Protein AF-A0A1I8ELA9-F1 (afdb_monomer)

pLDDT: mean 80.27, std 23.06, range [29.03, 98.62]

Solvent-accessible surface area (backbone atoms only — not comparable to full-atom values): 24243 Å² total; per-residue (Å²): 141,77,80,53,73,51,75,49,78,50,79,58,94,94,42,81,46,75,47,71,46,74,62,65,103,51,106,65,86,73,85,74,86,84,73,90,78,76,95,84,77,66,89,80,56,64,63,57,56,55,52,51,50,50,57,55,55,64,67,71,73,76,80,56,82,54,62,92,50,91,90,43,46,27,37,38,34,35,40,71,54,54,68,74,48,50,71,76,69,67,87,70,86,82,92,74,93,76,77,78,64,70,66,56,101,68,68,52,58,90,42,45,69,59,51,51,54,50,50,54,55,51,42,53,62,39,48,81,75,32,38,45,38,38,32,22,28,84,82,32,39,35,50,45,57,42,72,30,91,89,33,88,60,61,48,63,56,45,32,31,33,83,36,70,46,74,50,35,51,31,28,31,49,46,60,48,49,54,66,32,40,27,32,44,24,33,66,62,87,87,42,54,70,66,44,29,46,51,39,38,48,21,49,50,49,52,33,60,80,67,65,55,79,63,77,41,77,43,67,86,47,55,49,45,40,48,38,42,38,54,47,75,60,45,42,31,43,30,34,44,61,51,56,64,79,27,58,95,77,54,60,68,72,58,53,50,53,57,48,36,59,22,21,65,37,75,43,73,41,76,52,91,53,64,94,50,93,61,42,46,33,39,45,29,26,44,64,36,89,37,31,34,34,29,51,65,62,57,72,66,60,45,52,51,52,50,53,59,48,37,77,73,45,69,73,57,58,45,82,43,72,39,87,48,68,82,56,98,82,75,41,52,46,52,55,42,53,27,18,38,31,66,57,94,58,38,33,42,30,49,29,40,29,86,28,73,69,27,38,81,70,75,40,36,54,66,56,40,51,52,53,50,50,60,49,48,80,63,30,94,38,50,73,42,80,39,83,47,46,44,83,45,17,46,71,50,58,40,64,34,39,31,36,35,77,33,57,60,74,54,27,53,50,53,51,52,50,13,58,51,30,55,67,62,76,78,103

Mean predicted aligned error: 11.73 Å

Radius of gyration: 26.3 Å; Cα contacts (8 Å, |Δi|>4): 735; chains: 1; bounding box: 48×74×80 Å

Sequence (427 aa):
MGKGFITAQLGYKNVLITIQLLINDTASTTFLLSGNVLPNLSPTVVPLYGALLLLLSQRIQAEFFNVHKPDRTLIVLSAPSIWFVIMNLSSFYNYIELNIFLFRDDNYHDLFETIIAFQIEFAKTIHEHDNVVILADKHTLPYLDGRSPSVKSRLPLDALIQASVYDINIRDFAPFGVRQLVKFSYRPPNFATIAARQIDESIKRFIEDYKIRVDKKELELILSAQHVVDNGINRAIIDKRVLDENQGKIPEWAIMIKLFNAFRKVTIVDNPMNTTQLRLDDVMSFIDDQILVIPTLDKDMRAYLDAELFKKFHDEVMLIDLPAYLDKDRRGNCGMYTAILATDKFLYVPVFGNDPGNWKRGHSTMMDKIIIHMIEVNTRKTVVPVNVPRTICERGISLRSLAWTLRGNVADHVIQVARGTPAKMFA

Structure (mmCIF, N/CA/C/O backbone):
data_AF-A0A1I8ELA9-F1
#
_entry.id   AF-A0A1I8ELA9-F1
#
loop_
_atom_site.group_PDB
_atom_site.id
_atom_site.type_symbol
_atom_site.label_atom_id
_atom_site.label_alt_id
_atom_site.label_comp_id
_atom_site.label_asym_id
_atom_site.label_entity_id
_atom_site.label_seq_id
_atom_site.pdbx_PDB_ins_code
_atom_site.Cartn_x
_atom_site.Cartn_y
_atom_site.Cartn_z
_atom_site.occupancy
_atom_site.B_iso_or_equiv
_atom_site.auth_seq_id
_atom_site.auth_comp_id
_atom_site.auth_asym_id
_atom_site.auth_atom_id
_atom_site.pdbx_PDB_model_num
ATOM 1 N N . MET A 1 1 ? -5.233 -44.568 -16.264 1.00 36.25 1 MET A N 1
ATOM 2 C CA . MET A 1 1 ? -4.606 -45.344 -17.356 1.00 36.25 1 MET A CA 1
ATOM 3 C C . MET A 1 1 ? -5.299 -44.990 -18.659 1.00 36.25 1 MET A C 1
ATOM 5 O O . MET A 1 1 ? -6.425 -45.412 -18.869 1.00 36.25 1 MET A O 1
ATOM 9 N N . GLY A 1 2 ? -4.657 -44.190 -19.503 1.00 31.02 2 GLY A N 1
ATOM 10 C CA . GLY A 1 2 ? -5.143 -43.890 -20.846 1.00 31.02 2 GLY A CA 1
ATOM 11 C C . GLY A 1 2 ? -3.990 -43.335 -21.668 1.00 31.02 2 GLY A C 1
ATOM 12 O O . GLY A 1 2 ? -3.577 -42.207 -21.441 1.00 31.02 2 GLY A O 1
ATOM 13 N N . LYS A 1 3 ? -3.434 -44.145 -22.573 1.00 36.56 3 LYS A N 1
ATOM 14 C CA . LYS A 1 3 ? -2.469 -43.674 -23.574 1.00 36.56 3 LYS A CA 1
ATOM 15 C C . LYS A 1 3 ? -3.251 -42.855 -24.598 1.00 36.56 3 LYS A C 1
ATOM 17 O O . LYS A 1 3 ? -4.085 -43.410 -25.309 1.00 36.56 3 LYS A O 1
ATOM 22 N N . GLY A 1 4 ? -3.033 -41.545 -24.625 1.00 36.12 4 GLY A N 1
ATOM 23 C CA . GLY A 1 4 ? -3.626 -40.661 -25.625 1.00 36.12 4 GLY A CA 1
ATOM 24 C C . GLY A 1 4 ? -2.767 -40.634 -26.885 1.00 36.12 4 GLY A C 1
ATOM 25 O O . GLY A 1 4 ? -1.559 -40.419 -26.799 1.00 36.12 4 GLY A O 1
ATOM 26 N N . PHE A 1 5 ? -3.386 -40.835 -28.047 1.00 39.56 5 PHE A N 1
ATOM 27 C CA . PHE A 1 5 ? -2.760 -40.579 -29.341 1.00 39.56 5 PHE A CA 1
ATOM 28 C C . PHE A 1 5 ? -3.265 -39.242 -29.868 1.00 39.56 5 PHE A C 1
ATOM 30 O O . PHE A 1 5 ? -4.473 -39.058 -30.020 1.00 39.56 5 PHE A O 1
ATOM 37 N N . ILE A 1 6 ? -2.355 -38.323 -30.184 1.00 39.06 6 ILE A N 1
ATOM 38 C CA . ILE A 1 6 ? -2.699 -37.128 -30.959 1.00 39.06 6 ILE A CA 1
ATOM 39 C C . ILE A 1 6 ? -2.286 -37.403 -32.398 1.00 39.06 6 ILE A C 1
ATOM 41 O O . ILE A 1 6 ? -1.112 -37.651 -32.673 1.00 39.06 6 ILE A O 1
ATOM 45 N N . THR A 1 7 ? -3.264 -37.389 -33.304 1.00 35.06 7 THR A N 1
ATOM 46 C CA . THR A 1 7 ? -3.017 -37.533 -34.740 1.00 35.06 7 THR A CA 1
ATOM 47 C C . THR A 1 7 ? -3.212 -36.182 -35.409 1.00 35.06 7 THR A C 1
ATOM 49 O O . THR A 1 7 ? -4.282 -35.589 -35.290 1.00 35.06 7 THR A O 1
ATOM 52 N N . ALA A 1 8 ? -2.194 -35.704 -36.118 1.00 38.25 8 ALA A N 1
ATOM 53 C CA . ALA A 1 8 ? -2.289 -34.514 -36.954 1.00 38.25 8 ALA A CA 1
ATOM 54 C C . ALA A 1 8 ? -2.063 -34.899 -38.419 1.00 38.25 8 ALA A C 1
ATOM 56 O O . ALA A 1 8 ? -1.136 -35.651 -38.732 1.00 38.25 8 ALA A O 1
ATOM 57 N N . GLN A 1 9 ? -2.910 -34.379 -39.308 1.00 35.62 9 GLN A N 1
ATOM 58 C CA . GLN A 1 9 ? -2.733 -34.494 -40.752 1.00 35.62 9 GLN A CA 1
ATOM 59 C C . GLN A 1 9 ? -2.372 -33.133 -41.333 1.00 35.62 9 GLN A C 1
ATOM 61 O O . GLN A 1 9 ? -3.086 -32.153 -41.131 1.00 35.62 9 GLN A O 1
ATOM 66 N N . LEU A 1 10 ? -1.261 -33.085 -42.063 1.00 39.22 10 LEU A N 1
ATOM 67 C CA . LEU A 1 10 ? -0.849 -31.916 -42.831 1.00 39.22 10 LEU A CA 1
ATOM 68 C C . LEU A 1 10 ? -0.827 -32.280 -44.313 1.00 39.22 10 LEU A C 1
ATOM 70 O O . LEU A 1 10 ? -0.165 -33.236 -44.723 1.00 39.22 10 LEU A O 1
ATOM 74 N N . GLY A 1 11 ? -1.574 -31.510 -45.102 1.00 30.88 11 GLY A N 1
ATOM 75 C CA . GLY A 1 11 ? -1.577 -31.589 -46.556 1.00 30.88 11 GLY A CA 1
ATOM 76 C C . GLY A 1 11 ? -0.738 -30.464 -47.151 1.00 30.88 11 GLY A C 1
ATOM 77 O O . GLY A 1 11 ? -1.029 -29.291 -46.920 1.00 30.88 11 GLY A O 1
ATOM 78 N N . TYR A 1 12 ? 0.277 -30.803 -47.946 1.00 37.59 12 TYR A N 1
ATOM 79 C CA . TYR A 1 12 ? 0.990 -29.828 -48.774 1.00 37.59 12 TYR A CA 1
ATOM 80 C C . TYR A 1 12 ? 1.337 -30.443 -50.132 1.00 37.59 12 TYR A C 1
ATOM 82 O O . TYR A 1 12 ? 1.904 -31.531 -50.191 1.00 37.59 12 TYR A O 1
ATOM 90 N N . LYS A 1 13 ? 0.967 -29.753 -51.223 1.00 34.56 13 LYS A N 1
ATOM 91 C CA . LYS A 1 13 ? 1.220 -30.149 -52.626 1.00 34.56 13 LYS A CA 1
ATOM 92 C C . LYS A 1 13 ? 1.026 -31.656 -52.894 1.00 34.56 13 LYS A C 1
ATOM 94 O O . LYS A 1 13 ? 1.956 -32.343 -53.301 1.00 34.56 13 LYS A O 1
ATOM 99 N N . ASN A 1 14 ? -0.197 -32.148 -52.684 1.00 37.25 14 ASN A N 1
ATOM 100 C CA . ASN A 1 14 ? -0.625 -33.533 -52.947 1.00 37.25 14 ASN A CA 1
ATOM 101 C C . ASN A 1 14 ? 0.040 -34.631 -52.094 1.00 37.25 14 ASN A C 1
ATOM 103 O O . ASN A 1 14 ? -0.111 -35.810 -52.408 1.00 37.25 14 ASN A O 1
ATOM 107 N N . VAL A 1 15 ? 0.713 -34.281 -50.995 1.00 36.22 15 VAL A N 1
ATOM 108 C CA . VAL A 1 15 ? 1.211 -35.253 -50.012 1.00 36.22 15 VAL A CA 1
ATOM 109 C C . VAL A 1 15 ? 0.422 -35.104 -48.714 1.00 36.22 15 VAL A C 1
ATOM 111 O O . VAL A 1 15 ? 0.367 -34.015 -48.139 1.00 36.22 15 VAL A O 1
ATOM 114 N N . LEU A 1 16 ? -0.202 -36.199 -48.272 1.00 34.69 16 LEU A N 1
ATOM 115 C CA . LEU A 1 16 ? -0.896 -36.292 -46.989 1.00 34.69 16 LEU A CA 1
ATOM 116 C C . LEU A 1 16 ? 0.048 -36.949 -45.978 1.00 34.69 16 LEU A C 1
ATOM 118 O O . LEU A 1 16 ? 0.382 -38.125 -46.119 1.00 34.69 16 LEU A O 1
ATOM 122 N N . ILE A 1 17 ? 0.494 -36.201 -44.971 1.00 41.81 17 ILE A N 1
ATOM 123 C CA . ILE A 1 17 ? 1.377 -36.730 -43.926 1.00 41.81 17 ILE A CA 1
ATOM 124 C C . ILE A 1 17 ? 0.569 -36.866 -42.641 1.00 41.81 17 ILE A C 1
ATOM 126 O O . ILE A 1 17 ? 0.007 -35.886 -42.153 1.00 41.81 17 ILE A O 1
ATOM 130 N N . THR A 1 18 ? 0.513 -38.087 -42.105 1.00 37.47 18 THR A N 1
ATOM 131 C CA . THR A 1 18 ? -0.130 -38.389 -40.821 1.00 37.47 18 THR A CA 1
ATOM 132 C C . THR A 1 18 ? 0.950 -38.570 -39.761 1.00 37.47 18 THR A C 1
ATOM 134 O O . THR A 1 18 ? 1.792 -39.455 -39.890 1.00 37.47 18 THR A O 1
ATOM 137 N N . ILE A 1 19 ? 0.934 -37.735 -38.721 1.00 43.53 19 ILE A N 1
ATOM 138 C CA . ILE A 1 19 ? 1.861 -37.817 -37.586 1.00 43.53 19 ILE A CA 1
ATOM 139 C C . ILE A 1 19 ? 1.076 -38.303 -36.370 1.00 43.53 19 ILE A C 1
ATOM 141 O O . ILE A 1 19 ? 0.099 -37.661 -35.983 1.00 43.53 19 ILE A O 1
ATOM 145 N N . GLN A 1 20 ? 1.502 -39.418 -35.771 1.00 36.78 20 GLN A N 1
ATOM 146 C CA . GLN A 1 20 ? 0.974 -39.915 -34.500 1.00 36.78 20 GLN A CA 1
ATOM 147 C C . GLN A 1 20 ? 1.982 -39.666 -33.381 1.00 36.78 20 GLN A C 1
ATOM 149 O O . GLN A 1 20 ? 3.113 -40.142 -33.433 1.00 36.78 20 GLN A O 1
ATOM 154 N N . LEU A 1 21 ? 1.559 -38.922 -32.360 1.00 38.91 21 LEU A N 1
ATOM 155 C CA . LEU A 1 21 ? 2.334 -38.684 -31.144 1.00 38.91 21 LEU A CA 1
ATOM 156 C C . LEU A 1 21 ? 1.801 -39.569 -30.015 1.00 38.91 21 LEU A C 1
ATOM 158 O O . LEU A 1 21 ? 0.619 -39.494 -29.671 1.00 38.91 21 LEU A O 1
ATOM 162 N N . LEU A 1 22 ? 2.689 -40.391 -29.446 1.00 37.12 22 LEU A N 1
ATOM 163 C CA . LEU A 1 22 ? 2.434 -41.190 -28.248 1.00 37.12 22 LEU A CA 1
ATOM 164 C C . LEU A 1 22 ? 2.970 -40.435 -27.026 1.00 37.12 22 LEU A C 1
ATOM 166 O O . LEU A 1 22 ? 4.171 -40.191 -26.926 1.00 37.12 22 LEU A O 1
ATOM 170 N N . ILE A 1 23 ? 2.089 -40.085 -26.092 1.00 42.28 23 ILE A N 1
ATOM 171 C CA . ILE A 1 23 ? 2.466 -39.422 -24.839 1.00 42.28 23 ILE A CA 1
ATOM 172 C C . ILE A 1 23 ? 2.549 -40.487 -23.735 1.00 42.28 23 ILE A C 1
ATOM 174 O O . ILE A 1 23 ? 1.568 -41.186 -23.484 1.00 42.28 23 ILE A O 1
ATOM 178 N N . ASN A 1 24 ? 3.715 -40.619 -23.090 1.00 35.69 24 ASN A N 1
ATOM 179 C CA . ASN A 1 24 ? 3.921 -41.456 -21.901 1.00 35.69 24 ASN A CA 1
ATOM 180 C C . ASN A 1 24 ? 4.279 -40.570 -20.692 1.00 35.69 24 ASN A C 1
ATOM 182 O O . ASN A 1 24 ? 5.094 -39.662 -20.822 1.00 35.69 24 ASN A O 1
ATOM 186 N N . ASP A 1 25 ? 3.725 -40.888 -19.518 1.00 37.22 25 ASP A N 1
ATOM 187 C CA . ASP A 1 25 ? 3.826 -40.125 -18.252 1.00 37.22 25 ASP A CA 1
ATOM 188 C C . ASP A 1 25 ? 5.192 -40.199 -17.531 1.00 37.22 25 ASP A C 1
ATOM 190 O O . ASP A 1 25 ? 5.301 -39.957 -16.331 1.00 37.22 25 ASP A O 1
ATOM 194 N N . THR A 1 26 ? 6.273 -40.521 -18.233 1.00 33.97 26 THR A N 1
ATOM 195 C CA . THR A 1 26 ? 7.631 -40.502 -17.667 1.00 33.97 26 THR A CA 1
ATOM 196 C C . THR A 1 26 ? 8.470 -39.527 -18.467 1.00 33.97 26 THR A C 1
ATOM 198 O O . THR A 1 26 ? 8.343 -39.523 -19.687 1.00 33.97 26 THR A O 1
ATOM 201 N N . ALA A 1 27 ? 9.295 -38.721 -17.785 1.00 36.50 27 ALA A N 1
ATOM 202 C CA . ALA A 1 27 ? 10.068 -37.553 -18.247 1.00 36.50 27 ALA A CA 1
ATOM 203 C C . ALA A 1 27 ? 11.097 -37.809 -19.380 1.00 36.50 27 ALA A C 1
ATOM 205 O O . ALA A 1 27 ? 12.220 -37.312 -19.374 1.00 36.50 27 ALA A O 1
ATOM 206 N N . SER A 1 28 ? 10.739 -38.618 -20.365 1.00 33.88 28 SER A N 1
ATOM 207 C CA . SER A 1 28 ? 11.540 -39.042 -21.499 1.00 33.88 28 SER A CA 1
ATOM 208 C C . SER A 1 28 ? 10.580 -39.341 -22.652 1.00 33.88 28 SER A C 1
ATOM 210 O O . SER A 1 28 ? 10.154 -40.477 -22.860 1.00 33.88 28 SER A O 1
ATOM 212 N N . THR A 1 29 ? 10.192 -38.307 -23.396 1.00 35.06 29 THR A N 1
ATOM 213 C CA . THR A 1 29 ? 9.381 -38.463 -24.609 1.00 35.06 29 THR A CA 1
ATOM 214 C C . THR A 1 29 ? 10.231 -39.151 -25.677 1.00 35.06 29 THR A C 1
ATOM 216 O O . THR A 1 29 ? 11.139 -38.547 -26.245 1.00 35.06 29 THR A O 1
ATOM 219 N N . THR A 1 30 ? 9.985 -40.436 -25.935 1.00 32.44 30 THR A N 1
ATOM 220 C CA . THR A 1 30 ? 10.642 -41.167 -27.029 1.00 32.44 30 THR A CA 1
ATOM 221 C C . THR A 1 30 ? 9.852 -40.945 -28.319 1.00 32.44 30 THR A C 1
ATOM 223 O O . THR A 1 30 ? 8.682 -41.314 -28.399 1.00 32.44 30 THR A O 1
ATOM 226 N N . PHE A 1 31 ? 10.472 -40.341 -29.335 1.00 36.09 31 PHE A N 1
ATOM 227 C CA . PHE A 1 31 ? 9.842 -40.114 -30.638 1.00 36.09 31 PHE A CA 1
ATOM 228 C C . PHE A 1 31 ? 10.068 -41.326 -31.552 1.00 36.09 31 PHE A C 1
ATOM 230 O O . PHE A 1 31 ? 11.190 -41.577 -31.986 1.00 36.09 31 PHE A O 1
ATOM 237 N N . LEU A 1 32 ? 9.006 -42.072 -31.866 1.00 31.92 32 LEU A N 1
ATOM 238 C CA . LEU A 1 32 ? 9.019 -43.085 -32.926 1.00 31.92 32 LEU A CA 1
ATOM 239 C C . LEU A 1 32 ? 8.473 -42.463 -34.215 1.00 31.92 32 LEU A C 1
ATOM 241 O O . LEU A 1 32 ? 7.277 -42.215 -34.341 1.00 31.92 32 LEU A O 1
ATOM 245 N N . LEU A 1 33 ? 9.359 -42.208 -35.175 1.00 34.12 33 LEU A N 1
ATOM 246 C CA . LEU A 1 33 ? 8.992 -41.835 -36.540 1.00 34.12 33 LEU A CA 1
ATOM 247 C C . LEU A 1 33 ? 8.813 -43.112 -37.369 1.00 34.12 33 LEU A C 1
ATOM 249 O O . LEU A 1 33 ? 9.790 -43.686 -37.839 1.00 34.12 33 LEU A O 1
ATOM 253 N N . SER A 1 34 ? 7.572 -43.556 -37.571 1.00 33.12 34 SER A N 1
ATOM 254 C CA . SER A 1 34 ? 7.247 -44.523 -38.626 1.00 33.12 34 SER A CA 1
ATOM 255 C C . SER A 1 34 ? 6.578 -43.787 -39.785 1.00 33.12 34 SER A C 1
ATOM 257 O O . SER A 1 34 ? 5.409 -43.413 -39.695 1.00 33.12 34 SER A O 1
ATOM 259 N N . GLY A 1 35 ? 7.314 -43.562 -40.870 1.00 34.09 35 GLY A N 1
ATOM 260 C CA . GLY A 1 35 ? 6.770 -43.034 -42.117 1.00 34.09 35 GLY A CA 1
ATOM 261 C C . GLY A 1 35 ? 7.211 -43.905 -43.285 1.00 34.09 35 GLY A C 1
ATOM 262 O O . GLY A 1 35 ? 8.405 -44.128 -43.466 1.00 34.09 35 GLY A O 1
ATOM 263 N N . ASN A 1 36 ? 6.256 -44.380 -44.086 1.00 31.86 36 ASN A N 1
ATOM 264 C CA . ASN A 1 36 ? 6.560 -44.935 -45.402 1.00 31.86 36 ASN A CA 1
ATOM 265 C C . ASN A 1 36 ? 7.032 -43.784 -46.297 1.00 31.86 36 ASN A C 1
ATOM 267 O O . ASN A 1 36 ? 6.251 -42.908 -46.665 1.00 31.86 36 ASN A O 1
ATOM 271 N N . VAL A 1 37 ? 8.326 -43.766 -46.605 1.00 35.03 37 VAL A N 1
ATOM 272 C CA . VAL A 1 37 ? 8.938 -42.782 -47.500 1.00 35.03 37 VAL A CA 1
ATOM 273 C C . VAL A 1 37 ? 8.595 -43.164 -48.940 1.00 35.03 37 VAL A C 1
ATOM 275 O O . VAL A 1 37 ? 9.048 -44.195 -49.432 1.00 35.03 37 VAL A O 1
ATOM 278 N N . LEU A 1 38 ? 7.813 -42.333 -49.633 1.00 34.38 38 LEU A N 1
ATOM 279 C CA . LEU A 1 38 ? 7.790 -42.363 -51.096 1.00 34.38 38 LEU A CA 1
ATOM 280 C C . LEU A 1 38 ? 9.112 -41.762 -51.613 1.00 34.38 38 LEU A C 1
ATOM 282 O O . LEU A 1 38 ? 9.508 -40.686 -51.152 1.00 34.38 38 LEU A O 1
ATOM 286 N N . PRO A 1 39 ? 9.813 -42.425 -52.546 1.00 31.06 39 PRO A N 1
ATOM 287 C CA . PRO A 1 39 ? 11.121 -41.989 -53.003 1.00 31.06 39 PRO A CA 1
ATOM 288 C C . PRO A 1 39 ? 10.920 -40.854 -54.007 1.00 31.06 39 PRO A C 1
ATOM 290 O O . PRO A 1 39 ? 10.534 -41.135 -55.133 1.00 31.06 39 PRO A O 1
ATOM 293 N N . ASN A 1 40 ? 11.067 -39.591 -53.578 1.00 38.59 40 ASN A N 1
ATOM 294 C CA . ASN A 1 40 ? 11.454 -38.413 -54.389 1.00 38.59 40 ASN A CA 1
ATOM 295 C C . ASN A 1 40 ? 11.085 -37.091 -53.682 1.00 38.59 40 ASN A C 1
ATOM 297 O O . ASN A 1 40 ? 10.211 -36.352 -54.133 1.00 38.59 40 ASN A O 1
ATOM 301 N N . LEU A 1 41 ? 11.766 -36.753 -52.583 1.00 38.62 41 LEU A N 1
ATOM 302 C CA . LEU A 1 41 ? 11.718 -35.402 -52.006 1.00 38.62 41 LEU A CA 1
ATOM 303 C C . LEU A 1 41 ? 13.109 -34.760 -52.079 1.00 38.62 41 LEU A C 1
ATOM 305 O O . LEU A 1 41 ? 14.109 -35.379 -51.723 1.00 38.62 41 LEU A O 1
ATOM 309 N N . SER A 1 42 ? 13.163 -33.526 -52.589 1.00 38.12 42 SER A N 1
ATOM 310 C CA . SER A 1 42 ? 14.389 -32.755 -52.815 1.00 38.12 42 SER A CA 1
ATOM 311 C C . SER A 1 42 ? 15.095 -32.376 -51.500 1.00 38.12 42 SER A C 1
ATOM 313 O O . SER A 1 42 ? 14.431 -32.194 -50.474 1.00 38.12 42 SER A O 1
ATOM 315 N N . PRO A 1 43 ? 16.427 -32.156 -51.511 1.00 39.22 43 PRO A N 1
ATOM 316 C CA . PRO A 1 43 ? 17.230 -31.878 -50.309 1.00 39.22 43 PRO A CA 1
ATOM 317 C C . PRO A 1 43 ? 16.898 -30.555 -49.583 1.00 39.22 43 PRO A C 1
ATOM 319 O O . PRO A 1 43 ? 17.479 -30.247 -48.548 1.00 39.22 43 PRO A O 1
ATOM 322 N N . THR A 1 44 ? 15.934 -29.778 -50.077 1.00 42.84 44 THR A N 1
ATOM 323 C CA . THR A 1 44 ? 15.459 -28.511 -49.500 1.00 42.84 44 THR A CA 1
ATOM 324 C C . THR A 1 44 ? 14.367 -28.657 -48.434 1.00 42.84 44 THR A C 1
ATOM 326 O O . THR A 1 44 ? 14.045 -27.672 -47.776 1.00 42.84 44 THR A O 1
ATOM 329 N N . VAL A 1 45 ? 13.795 -29.850 -48.225 1.00 41.66 45 VAL A N 1
ATOM 330 C CA . VAL A 1 45 ? 12.671 -30.047 -47.280 1.00 41.66 45 VAL A CA 1
ATOM 331 C C . VAL A 1 45 ? 13.144 -30.461 -45.874 1.00 41.66 45 VAL A C 1
ATOM 333 O O . VAL A 1 45 ? 12.490 -30.161 -44.879 1.00 41.66 45 VAL A O 1
ATOM 336 N N . VAL A 1 46 ? 14.330 -31.065 -45.757 1.00 39.69 46 VAL A N 1
ATOM 337 C CA . VAL A 1 46 ? 14.929 -31.515 -44.482 1.00 39.69 46 VAL A CA 1
ATOM 338 C C . VAL A 1 46 ? 15.201 -30.376 -43.468 1.00 39.69 46 VAL A C 1
ATOM 340 O O . VAL A 1 46 ? 14.924 -30.579 -42.284 1.00 39.69 46 VAL A O 1
ATOM 343 N N . PRO A 1 47 ? 15.644 -29.160 -43.859 1.00 39.25 47 PRO A N 1
ATOM 344 C CA . PRO A 1 47 ? 15.893 -28.073 -42.903 1.00 39.25 47 PRO A CA 1
ATOM 345 C C . PRO A 1 47 ? 14.608 -27.486 -42.293 1.00 39.25 47 PRO A C 1
ATOM 347 O O . PRO A 1 47 ? 14.623 -27.000 -41.163 1.00 39.25 47 PRO A O 1
ATOM 350 N N . LEU A 1 48 ? 13.482 -27.556 -43.016 1.00 41.31 48 LEU A N 1
ATOM 351 C CA . LEU A 1 48 ? 12.182 -27.049 -42.558 1.00 41.31 48 LEU A CA 1
ATOM 352 C C . LEU A 1 48 ? 11.600 -27.893 -41.415 1.00 41.31 48 LEU A C 1
ATOM 354 O O . LEU A 1 48 ? 10.998 -27.341 -40.496 1.00 41.31 48 LEU A O 1
ATOM 358 N N . TYR A 1 49 ? 11.832 -29.209 -41.425 1.00 43.09 49 TYR A N 1
ATOM 359 C CA . TYR A 1 49 ? 11.407 -30.106 -40.345 1.00 43.09 49 TYR A CA 1
ATOM 360 C C . TYR A 1 49 ? 12.211 -29.896 -39.058 1.00 43.09 49 TYR A C 1
ATOM 362 O O . TYR A 1 49 ? 11.630 -29.902 -37.975 1.00 43.09 49 TYR A O 1
ATOM 370 N N . GLY A 1 50 ? 13.521 -29.644 -39.173 1.00 40.25 50 GLY A N 1
ATOM 371 C CA . GLY A 1 50 ? 14.374 -29.312 -38.028 1.00 40.25 50 GLY A CA 1
ATOM 372 C C . GLY A 1 50 ? 13.982 -27.985 -37.375 1.00 40.25 50 GLY A C 1
ATOM 373 O O . GLY A 1 50 ? 13.863 -27.918 -36.155 1.00 40.25 50 GLY A O 1
ATOM 374 N N . ALA A 1 51 ? 13.692 -26.957 -38.180 1.00 43.62 51 ALA A N 1
ATOM 375 C CA . ALA A 1 51 ? 13.245 -25.654 -37.689 1.00 43.62 51 ALA A CA 1
ATOM 376 C C . ALA A 1 51 ? 11.858 -25.711 -37.023 1.00 43.62 51 ALA A C 1
ATOM 378 O O . ALA A 1 51 ? 11.647 -25.074 -35.994 1.00 43.62 51 ALA A O 1
ATOM 379 N N . LEU A 1 52 ? 10.924 -26.505 -37.563 1.00 42.66 52 LEU A N 1
ATOM 380 C CA . LEU A 1 52 ? 9.589 -26.668 -36.984 1.00 42.66 52 LEU A CA 1
ATOM 381 C C . LEU A 1 52 ? 9.622 -27.469 -35.671 1.00 42.66 52 LEU A C 1
ATOM 383 O O . LEU A 1 52 ? 8.910 -27.113 -34.735 1.00 42.66 52 LEU A O 1
ATOM 387 N N . LEU A 1 53 ? 10.475 -28.498 -35.564 1.00 41.91 53 LEU A N 1
ATOM 388 C CA . LEU A 1 53 ? 10.688 -29.218 -34.303 1.00 41.91 53 LEU A CA 1
ATOM 389 C C . LEU A 1 53 ? 11.367 -28.337 -33.247 1.00 41.91 53 LEU A C 1
ATOM 391 O O . LEU A 1 53 ? 10.984 -28.421 -32.088 1.00 41.91 53 LEU A O 1
ATOM 395 N N . LEU A 1 54 ? 12.306 -27.466 -33.639 1.00 38.75 54 LEU A N 1
ATOM 396 C CA . LEU A 1 54 ? 12.925 -26.479 -32.743 1.00 38.75 54 LEU A CA 1
ATOM 397 C C . LEU A 1 54 ? 11.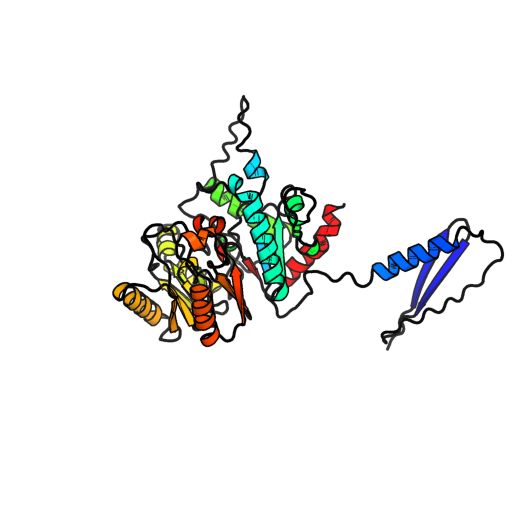918 -25.423 -32.267 1.00 38.75 54 LEU A C 1
ATOM 399 O O . LEU A 1 54 ? 11.911 -25.066 -31.093 1.00 38.75 54 LEU A O 1
ATOM 403 N N . LEU A 1 55 ? 11.025 -24.966 -33.149 1.00 41.28 55 LEU A N 1
ATOM 404 C CA . LEU A 1 55 ? 9.934 -24.047 -32.803 1.00 41.28 55 LEU A CA 1
ATOM 405 C C . LEU A 1 55 ? 8.880 -24.704 -31.897 1.00 41.28 55 LEU A C 1
ATOM 407 O O . LEU A 1 55 ? 8.295 -24.035 -31.045 1.00 41.28 55 LEU A O 1
ATOM 411 N N . LEU A 1 56 ? 8.642 -26.010 -32.055 1.00 39.19 56 LEU A N 1
ATOM 412 C CA . LEU A 1 56 ? 7.735 -26.782 -31.202 1.00 39.19 56 LEU A CA 1
ATOM 413 C C . LEU A 1 56 ? 8.382 -27.163 -29.861 1.00 39.19 56 LEU A C 1
ATOM 415 O O . LEU A 1 56 ? 7.693 -27.128 -28.845 1.00 39.19 56 LEU A O 1
ATOM 419 N N . SER A 1 57 ? 9.689 -27.447 -29.819 1.00 36.78 57 SER A N 1
ATOM 420 C CA . SER A 1 57 ? 10.415 -27.728 -28.574 1.00 36.78 57 SER A CA 1
ATOM 421 C C . SER A 1 57 ? 10.683 -26.461 -27.758 1.00 36.78 57 SER A C 1
ATOM 423 O O . SER A 1 57 ? 10.601 -26.505 -26.537 1.00 36.78 57 SER A O 1
ATOM 425 N N . GLN A 1 58 ? 10.916 -25.308 -28.399 1.00 35.84 58 GLN A N 1
ATOM 426 C CA . GLN A 1 58 ? 11.014 -24.012 -27.708 1.00 35.84 58 GLN A CA 1
ATOM 427 C C . GLN A 1 58 ? 9.667 -23.515 -27.159 1.00 35.84 58 GLN A C 1
ATOM 429 O O . GLN A 1 58 ? 9.640 -22.649 -26.288 1.00 35.84 58 GLN A O 1
ATOM 434 N N . ARG A 1 59 ? 8.538 -24.072 -27.617 1.00 35.91 59 ARG A N 1
ATOM 435 C CA . ARG A 1 59 ? 7.201 -23.748 -27.093 1.00 35.91 59 ARG A CA 1
ATOM 436 C C . ARG A 1 59 ? 6.829 -24.481 -25.801 1.00 35.91 59 ARG A C 1
ATOM 438 O O . ARG A 1 59 ? 5.761 -24.209 -25.261 1.00 35.91 59 ARG A O 1
ATOM 445 N N . ILE A 1 60 ? 7.677 -25.369 -25.282 1.00 42.81 60 ILE A N 1
ATOM 446 C CA . ILE A 1 60 ? 7.387 -26.157 -24.074 1.00 42.81 60 ILE A CA 1
ATOM 447 C C . ILE A 1 60 ? 8.511 -25.955 -23.050 1.00 42.81 60 ILE A C 1
ATOM 449 O O . ILE A 1 60 ? 9.271 -26.869 -22.770 1.00 42.81 60 ILE A O 1
ATOM 453 N N . GLN A 1 61 ? 8.631 -24.717 -22.561 1.00 36.94 61 GLN A N 1
ATOM 454 C CA . GLN A 1 61 ? 9.114 -24.292 -21.229 1.00 36.94 61 GLN A CA 1
ATOM 455 C C . GLN A 1 61 ? 9.336 -22.767 -21.255 1.00 36.94 61 GLN A C 1
ATOM 457 O O . GLN A 1 61 ? 10.424 -22.262 -20.999 1.00 36.94 61 GLN A O 1
ATOM 462 N N . ALA A 1 62 ? 8.303 -21.997 -21.612 1.00 46.88 62 ALA A N 1
ATOM 463 C CA . ALA A 1 62 ? 8.318 -20.580 -21.269 1.00 46.88 62 ALA A CA 1
ATOM 464 C C . ALA A 1 62 ? 8.090 -20.493 -19.753 1.00 46.88 62 ALA A C 1
ATOM 466 O O . ALA A 1 62 ? 6.964 -20.671 -19.285 1.00 46.88 62 ALA A O 1
ATOM 467 N N . GLU A 1 63 ? 9.162 -20.316 -18.979 1.00 58.00 63 GLU A N 1
ATOM 468 C CA . GLU A 1 63 ? 9.040 -19.979 -17.563 1.00 58.00 63 GLU A CA 1
ATOM 469 C C . GLU A 1 63 ? 8.391 -18.595 -17.468 1.00 58.00 63 GLU A C 1
ATOM 471 O O . GLU A 1 63 ? 8.983 -17.582 -17.836 1.00 58.00 63 GLU A O 1
ATOM 476 N N . PHE A 1 64 ? 7.126 -18.570 -17.046 1.00 71.38 64 PHE A N 1
ATOM 477 C CA . PHE A 1 64 ? 6.432 -17.328 -16.733 1.00 71.38 64 PHE A CA 1
ATOM 478 C C . PHE A 1 64 ? 7.120 -16.657 -15.547 1.00 71.38 64 PHE A C 1
ATOM 480 O O . PHE A 1 64 ? 7.430 -17.322 -14.557 1.00 71.38 64 PHE A O 1
ATOM 487 N N . PHE A 1 65 ? 7.281 -15.340 -15.626 1.00 77.62 65 PHE A N 1
ATOM 488 C CA . PHE A 1 65 ? 7.724 -14.499 -14.525 1.00 77.62 65 PHE A CA 1
ATOM 489 C C . PHE A 1 65 ? 6.833 -14.736 -13.318 1.00 77.62 65 PHE A C 1
ATOM 491 O O . PHE A 1 65 ? 7.270 -15.235 -12.294 1.00 77.62 65 PHE A O 1
ATOM 498 N N . ASN A 1 66 ? 5.524 -14.556 -13.459 1.00 75.75 66 ASN A N 1
ATOM 499 C CA . ASN A 1 66 ? 4.618 -15.006 -12.415 1.00 75.75 66 ASN A CA 1
ATOM 500 C C . ASN A 1 66 ? 4.412 -16.516 -12.545 1.00 75.75 66 ASN A C 1
ATOM 502 O O . ASN A 1 66 ? 3.525 -16.959 -13.274 1.00 75.75 66 ASN A O 1
ATOM 506 N N . VAL A 1 67 ? 5.197 -17.328 -11.834 1.00 66.19 67 VAL A N 1
ATOM 507 C CA . VAL A 1 67 ? 4.850 -18.735 -11.583 1.00 66.19 67 VAL A CA 1
ATOM 508 C C . VAL A 1 67 ? 3.660 -18.733 -10.633 1.00 66.19 67 VAL A C 1
ATOM 510 O O . VAL A 1 67 ? 3.714 -18.098 -9.585 1.00 66.19 67 VAL A O 1
ATOM 513 N N . HIS A 1 68 ? 2.570 -19.419 -10.987 1.00 62.97 68 HIS A N 1
ATOM 514 C CA . HIS A 1 68 ? 1.400 -19.458 -10.109 1.00 62.97 68 HIS A CA 1
ATOM 515 C C . HIS A 1 68 ? 1.792 -20.201 -8.832 1.00 62.97 68 HIS A C 1
ATOM 517 O O . HIS A 1 68 ? 2.018 -21.410 -8.842 1.00 62.97 68 HIS A O 1
ATOM 523 N N . LYS A 1 69 ? 1.931 -19.431 -7.758 1.00 68.06 69 LYS A N 1
ATOM 524 C CA . LYS A 1 69 ? 2.252 -19.896 -6.417 1.00 68.06 69 LYS A CA 1
ATOM 525 C C . LYS A 1 69 ? 0.993 -19.641 -5.584 1.00 68.06 69 LYS A C 1
ATOM 527 O O . LYS A 1 69 ? 0.805 -18.507 -5.143 1.00 68.06 69 LYS A O 1
ATOM 532 N N . PRO A 1 70 ? 0.083 -20.629 -5.474 1.00 60.59 70 PRO A N 1
ATOM 533 C CA . PRO A 1 70 ? -1.270 -20.440 -4.931 1.00 60.59 70 PRO A CA 1
ATOM 534 C C . PRO A 1 70 ? -1.290 -19.975 -3.467 1.00 60.59 70 PRO A C 1
ATOM 536 O O . PRO A 1 70 ? -2.315 -19.532 -2.962 1.00 60.59 70 PRO A O 1
ATOM 539 N N . ASP A 1 71 ? -0.154 -20.068 -2.782 1.00 70.94 71 ASP A N 1
ATOM 540 C CA . ASP A 1 71 ? 0.072 -19.661 -1.401 1.00 70.94 71 ASP A CA 1
ATOM 541 C C . ASP A 1 71 ? 0.761 -18.289 -1.259 1.00 70.94 71 ASP A C 1
ATOM 543 O O . ASP A 1 71 ? 1.149 -17.919 -0.147 1.00 70.94 71 ASP A O 1
ATOM 547 N N . ARG A 1 72 ? 0.960 -17.554 -2.361 1.00 81.38 72 ARG A N 1
ATOM 548 C CA . ARG A 1 72 ? 1.625 -16.243 -2.373 1.00 81.38 72 ARG A CA 1
ATOM 549 C C . ARG A 1 72 ? 0.665 -15.112 -2.702 1.00 81.38 72 ARG A C 1
ATOM 551 O O . ARG A 1 72 ? -0.266 -15.264 -3.491 1.00 81.38 72 ARG A O 1
ATOM 558 N N . THR A 1 73 ? 0.925 -13.954 -2.102 1.00 92.81 73 THR A N 1
ATOM 559 C CA . THR A 1 73 ? 0.144 -12.742 -2.356 1.00 92.81 73 THR A CA 1
ATOM 560 C C . THR A 1 73 ? 0.467 -12.222 -3.759 1.00 92.81 73 THR A C 1
ATOM 562 O O . THR A 1 73 ? 1.596 -12.353 -4.235 1.00 92.81 73 THR A O 1
ATOM 565 N N . LEU A 1 74 ? -0.520 -11.647 -4.446 1.00 95.88 74 LEU A N 1
ATOM 566 C CA . LEU A 1 74 ? -0.277 -10.838 -5.636 1.00 95.88 74 LEU A CA 1
ATOM 567 C C . LEU A 1 74 ? -0.217 -9.369 -5.235 1.00 95.88 74 LEU A C 1
ATOM 569 O O . LEU A 1 74 ? -1.153 -8.859 -4.621 1.00 95.88 74 LEU A O 1
ATOM 573 N N . ILE A 1 75 ? 0.850 -8.688 -5.631 1.00 97.69 75 ILE A N 1
ATOM 574 C CA . ILE A 1 75 ? 0.978 -7.239 -5.516 1.00 97.69 75 ILE A CA 1
ATOM 575 C C . ILE A 1 75 ? 0.754 -6.616 -6.895 1.00 97.69 75 ILE A C 1
ATOM 577 O O . ILE A 1 75 ? 1.439 -6.934 -7.864 1.00 97.69 75 ILE A O 1
ATOM 581 N N . VAL A 1 76 ? -0.228 -5.728 -6.990 1.00 98.31 76 VAL A N 1
ATOM 582 C CA . VAL A 1 76 ? -0.521 -4.950 -8.194 1.00 98.31 76 VAL A CA 1
ATOM 583 C C . VAL A 1 76 ? 0.027 -3.541 -8.000 1.00 98.31 76 VAL A C 1
ATOM 585 O O . VAL A 1 76 ? -0.336 -2.868 -7.037 1.00 98.31 76 VAL A O 1
ATOM 588 N N . LEU A 1 77 ? 0.876 -3.097 -8.924 1.00 98.31 77 LEU A N 1
ATOM 589 C CA . LEU A 1 77 ? 1.367 -1.720 -9.011 1.00 98.31 77 LEU A CA 1
ATOM 590 C C . LEU A 1 77 ? 0.664 -0.997 -10.171 1.00 98.31 77 LEU A C 1
ATOM 592 O O . LEU A 1 77 ? 0.280 -1.640 -11.148 1.00 98.31 77 LEU A O 1
ATOM 596 N N . SER A 1 78 ? 0.537 0.331 -10.119 1.00 96.56 78 SER A N 1
ATOM 597 C CA . SER A 1 78 ? 0.185 1.151 -11.290 1.00 96.56 78 SER A CA 1
ATOM 598 C C . SER A 1 78 ? 1.325 2.088 -11.664 1.00 96.56 78 SER A C 1
ATOM 600 O O . SER A 1 78 ? 1.873 2.801 -10.826 1.00 96.56 78 SER A O 1
ATOM 602 N N . ALA A 1 79 ? 1.684 2.090 -12.942 1.00 93.12 79 ALA A N 1
ATOM 603 C CA . ALA A 1 79 ? 2.703 2.972 -13.480 1.00 93.12 79 ALA A CA 1
ATOM 604 C C . ALA A 1 79 ? 2.151 4.381 -13.737 1.00 93.12 79 ALA A C 1
ATOM 606 O O . ALA A 1 79 ? 0.972 4.523 -14.083 1.00 93.12 79 ALA A O 1
ATOM 607 N N . PRO A 1 80 ? 2.982 5.432 -13.594 1.00 90.12 80 PRO A N 1
ATOM 608 C CA . PRO A 1 80 ? 2.579 6.782 -13.966 1.00 90.12 80 PRO A CA 1
ATOM 609 C C . PRO A 1 80 ? 2.273 6.826 -15.462 1.00 90.12 80 PRO A C 1
ATOM 611 O O . PRO A 1 80 ? 2.924 6.145 -16.248 1.00 90.12 80 PRO A O 1
ATOM 614 N N . SER A 1 81 ? 1.301 7.639 -15.869 1.00 81.31 81 SER A N 1
ATOM 615 C CA . SER A 1 81 ? 0.904 7.710 -17.275 1.00 81.31 81 SER A CA 1
ATOM 616 C C . SER A 1 81 ? 1.542 8.890 -18.010 1.00 81.31 81 SER A C 1
ATOM 618 O O . SER A 1 81 ? 1.386 10.048 -17.619 1.00 81.31 81 SER A O 1
ATOM 620 N N . ILE A 1 82 ? 2.220 8.604 -19.128 1.00 69.50 82 ILE A N 1
ATOM 621 C CA . ILE A 1 82 ? 2.910 9.621 -19.941 1.00 69.50 82 ILE A CA 1
ATOM 622 C C . ILE A 1 82 ? 1.949 10.573 -20.684 1.00 69.50 82 ILE A C 1
ATOM 624 O O . ILE A 1 82 ? 2.335 11.658 -21.110 1.00 69.50 82 ILE A O 1
ATOM 628 N N . TRP A 1 83 ? 0.669 10.221 -20.834 1.00 57.94 83 TRP A N 1
ATOM 629 C CA . TRP A 1 83 ? -0.303 11.111 -21.485 1.00 57.94 83 TRP A CA 1
ATOM 630 C C . TRP A 1 83 ? -0.618 12.344 -20.627 1.00 57.94 83 TRP A C 1
ATOM 632 O O . TRP A 1 83 ? -0.732 13.453 -21.147 1.00 57.94 83 TRP A O 1
ATOM 642 N N . PHE A 1 84 ? -0.650 12.179 -19.302 1.00 52.03 84 PHE A N 1
ATOM 643 C CA . PHE A 1 84 ? -0.775 13.300 -18.362 1.00 52.03 84 PHE A CA 1
ATOM 644 C C . PHE A 1 84 ? 0.490 14.168 -18.321 1.00 52.03 84 PHE A C 1
ATOM 646 O O . PHE A 1 84 ? 0.416 15.362 -18.044 1.00 52.03 84 PHE A O 1
ATOM 653 N N . VAL A 1 85 ? 1.638 13.583 -18.670 1.00 44.94 85 VAL A N 1
ATOM 654 C CA . VAL A 1 85 ? 2.942 14.251 -18.772 1.00 44.94 85 VAL A CA 1
ATOM 655 C C . VAL A 1 85 ? 3.003 15.158 -20.014 1.00 44.94 85 VAL A C 1
ATOM 657 O O . VAL A 1 85 ? 3.541 16.258 -19.917 1.00 44.94 85 VAL A O 1
ATOM 660 N N . ILE A 1 86 ? 2.425 14.755 -21.156 1.00 36.34 86 ILE A N 1
ATOM 661 C CA . ILE A 1 86 ? 2.502 15.504 -22.430 1.00 36.34 86 ILE A CA 1
ATOM 662 C C . ILE A 1 86 ? 1.436 16.606 -22.552 1.00 36.34 86 ILE A C 1
ATOM 664 O O . ILE A 1 86 ? 1.735 17.669 -23.095 1.00 36.34 86 ILE A O 1
ATOM 668 N N . MET A 1 87 ? 0.220 16.419 -22.022 1.00 36.66 87 MET A N 1
ATOM 669 C CA . MET A 1 87 ? -0.847 17.436 -22.127 1.00 36.66 87 MET A CA 1
ATOM 670 C C . MET A 1 87 ? -0.507 18.777 -21.454 1.00 36.66 87 MET A C 1
ATOM 672 O O . MET A 1 87 ? -1.127 19.788 -21.771 1.00 36.66 87 MET A O 1
ATOM 676 N N . ASN A 1 88 ? 0.489 18.810 -20.565 1.00 39.66 88 ASN A N 1
ATOM 677 C CA . ASN A 1 88 ? 0.943 20.034 -19.902 1.00 39.66 88 ASN A CA 1
ATOM 678 C C . ASN A 1 88 ? 2.003 20.816 -20.715 1.00 39.66 88 ASN A C 1
ATOM 680 O O . ASN A 1 88 ? 2.280 21.973 -20.415 1.00 39.66 88 ASN A O 1
ATOM 684 N N . LEU A 1 89 ? 2.598 20.207 -21.752 1.00 34.62 89 LEU A N 1
ATOM 685 C CA . LEU A 1 89 ? 3.654 20.818 -22.578 1.00 34.62 89 LEU A CA 1
ATOM 686 C C . LEU A 1 89 ? 3.127 21.537 -23.831 1.00 34.62 89 LEU A C 1
ATOM 688 O O . LEU A 1 89 ? 3.851 22.330 -24.433 1.00 34.62 89 LEU A O 1
ATOM 692 N N . SER A 1 90 ? 1.874 21.313 -24.235 1.00 34.12 90 SER A N 1
ATOM 693 C CA . SER A 1 90 ? 1.280 21.979 -25.400 1.00 34.12 90 SER A CA 1
ATOM 694 C C . SER A 1 90 ? 0.647 23.324 -25.032 1.00 34.12 90 SER A C 1
ATOM 696 O O . SER A 1 90 ? -0.571 23.483 -25.030 1.00 34.12 90 SER A O 1
ATOM 698 N N . SER A 1 91 ? 1.494 24.323 -24.782 1.00 37.34 91 SER A N 1
ATOM 699 C CA . SER A 1 91 ? 1.144 25.729 -25.005 1.00 37.34 91 SER A CA 1
ATOM 700 C C . SER A 1 91 ? 1.119 25.989 -26.515 1.00 37.34 91 SER A C 1
ATOM 702 O O . SER A 1 91 ? 2.111 26.425 -27.087 1.00 37.34 91 SER A O 1
ATOM 704 N N . PHE A 1 92 ? 0.010 25.668 -27.188 1.00 35.50 92 PHE A N 1
ATOM 705 C CA . PHE A 1 92 ? -0.254 26.141 -28.550 1.00 35.50 92 PHE A CA 1
ATOM 706 C C . PHE A 1 92 ? -1.755 26.389 -28.763 1.00 35.50 92 PHE A C 1
ATOM 708 O O . PHE A 1 92 ? -2.539 25.469 -28.951 1.00 35.50 92 PHE A O 1
ATOM 715 N N . TYR A 1 93 ? -2.101 27.677 -28.697 1.00 34.34 93 TYR A N 1
ATOM 716 C CA . TYR A 1 93 ? -3.109 28.411 -29.471 1.00 34.34 93 TYR A CA 1
ATOM 717 C C . TYR A 1 93 ? -4.429 27.715 -29.877 1.00 34.34 93 TYR A C 1
ATOM 719 O O . TYR A 1 93 ? -4.477 26.898 -30.789 1.00 34.34 93 TYR A O 1
ATOM 727 N N . ASN A 1 94 ? -5.511 28.291 -29.335 1.00 31.34 94 ASN A N 1
ATOM 728 C CA . ASN A 1 94 ? -6.903 28.320 -29.810 1.00 31.34 94 ASN A CA 1
ATOM 729 C C . ASN A 1 94 ? -7.848 27.157 -29.446 1.00 31.34 94 ASN A C 1
ATOM 731 O O . ASN A 1 94 ? -7.815 26.078 -30.021 1.00 31.34 94 ASN A O 1
ATOM 735 N N . TYR A 1 95 ? -8.800 27.510 -28.567 1.00 33.50 95 TYR A N 1
ATOM 736 C CA . TYR A 1 95 ? -10.187 27.030 -28.490 1.00 33.50 95 TYR A CA 1
ATOM 737 C C . TYR A 1 95 ? -10.404 25.508 -28.453 1.00 33.50 95 TYR A C 1
ATOM 739 O O . TYR A 1 95 ? -10.787 24.898 -29.442 1.00 33.50 95 TYR A O 1
ATOM 747 N N . ILE A 1 96 ? -10.256 24.939 -27.255 1.00 30.53 96 ILE A N 1
ATOM 748 C CA . ILE A 1 96 ? -11.245 24.110 -26.539 1.00 30.53 96 ILE A CA 1
ATOM 749 C C . ILE A 1 96 ? -10.739 24.076 -25.089 1.00 30.53 96 ILE A C 1
ATOM 751 O O . ILE A 1 96 ? -9.654 23.564 -24.823 1.00 30.53 96 ILE A O 1
ATOM 755 N N . GLU A 1 97 ? -11.486 24.654 -24.145 1.00 29.03 97 GLU A N 1
ATOM 756 C CA . GLU A 1 97 ? -11.225 24.482 -22.710 1.00 29.03 97 GLU A CA 1
ATOM 757 C C . GLU A 1 97 ? -11.485 23.018 -22.320 1.00 29.03 97 GLU A C 1
ATOM 759 O O . GLU A 1 97 ? -12.542 22.662 -21.802 1.00 29.03 97 GLU A O 1
ATOM 764 N N . LEU A 1 98 ? -10.509 22.141 -22.558 1.00 34.34 98 LEU A N 1
ATOM 765 C CA . LEU A 1 98 ? -10.386 20.892 -21.818 1.00 34.34 98 LEU A CA 1
ATOM 766 C C . LEU A 1 98 ? -9.475 21.170 -20.621 1.00 34.34 98 LEU A C 1
ATOM 768 O O . LEU A 1 98 ? -8.303 20.806 -20.592 1.00 34.34 98 LEU A O 1
ATOM 772 N N . ASN A 1 99 ? -10.027 21.870 -19.633 1.00 29.75 99 ASN A N 1
ATOM 773 C CA . ASN A 1 99 ? -9.401 22.051 -18.332 1.00 29.75 99 ASN A CA 1
ATOM 774 C C . ASN A 1 99 ? -9.320 20.688 -17.613 1.00 29.75 99 ASN A C 1
ATOM 776 O O . ASN A 1 99 ? -10.165 20.348 -16.782 1.00 29.75 99 ASN A O 1
ATOM 780 N N . ILE A 1 100 ? -8.304 19.882 -17.934 1.00 39.09 100 ILE A N 1
ATOM 781 C CA . ILE A 1 100 ? -7.839 18.800 -17.061 1.00 39.09 100 ILE A CA 1
ATOM 782 C C . ILE A 1 100 ? -7.097 19.495 -15.919 1.00 39.09 100 ILE A C 1
ATOM 784 O O . ILE A 1 100 ? -5.888 19.701 -15.962 1.00 39.09 100 ILE A O 1
ATOM 788 N N . PHE A 1 101 ? -7.872 19.958 -14.935 1.00 35.75 101 PHE A N 1
ATOM 789 C CA . PHE A 1 101 ? -7.358 20.578 -13.721 1.00 35.75 101 PHE A CA 1
ATOM 790 C C . PHE A 1 101 ? -6.489 19.569 -12.973 1.00 35.75 101 PHE A C 1
ATOM 792 O O . PHE A 1 101 ? -6.985 18.605 -12.390 1.00 35.75 101 PHE A O 1
ATOM 799 N N . LEU A 1 102 ? -5.190 19.835 -13.078 1.00 37.12 102 LEU A N 1
ATOM 800 C CA . LEU A 1 102 ? -4.060 19.400 -12.272 1.00 37.12 102 LEU A CA 1
ATOM 801 C C . LEU A 1 102 ? -4.464 18.570 -11.043 1.00 37.12 102 LEU A C 1
ATOM 803 O O . LEU A 1 102 ? -4.965 19.073 -10.034 1.00 37.12 102 LEU A O 1
ATOM 807 N N . PHE A 1 103 ? -4.179 17.271 -11.160 1.00 40.72 103 PHE A N 1
ATOM 808 C CA . PHE A 1 103 ? -3.805 16.398 -10.051 1.00 40.72 103 PHE A CA 1
ATOM 809 C C . PHE A 1 103 ? -2.803 17.146 -9.159 1.00 40.72 103 PHE A C 1
ATOM 811 O O . PHE A 1 103 ? -2.112 18.022 -9.670 1.00 40.72 103 PHE A O 1
ATOM 818 N N . ARG A 1 104 ? -2.787 16.857 -7.850 1.00 39.28 104 ARG A N 1
ATOM 819 C CA . ARG A 1 104 ? -1.852 17.362 -6.819 1.00 39.28 104 ARG A CA 1
ATOM 820 C C . ARG A 1 104 ? -0.556 17.958 -7.402 1.00 39.28 104 ARG A C 1
ATOM 822 O O . ARG A 1 104 ? -0.020 17.379 -8.335 1.00 39.28 104 ARG A O 1
ATOM 829 N N . ASP A 1 105 ? -0.004 19.008 -6.785 1.00 38.50 105 ASP A N 1
ATOM 830 C CA . ASP A 1 105 ? 1.295 19.691 -7.066 1.00 38.50 105 ASP A CA 1
ATOM 831 C C . ASP A 1 105 ? 2.534 18.762 -7.327 1.00 38.50 105 ASP A C 1
ATOM 833 O O . ASP A 1 105 ? 3.660 19.196 -7.553 1.00 38.50 105 ASP A O 1
ATOM 837 N N . ASP A 1 106 ? 2.327 17.448 -7.310 1.00 51.31 106 ASP A N 1
ATOM 838 C CA . ASP A 1 106 ? 3.162 16.336 -7.736 1.00 51.31 106 ASP A CA 1
ATOM 839 C C . ASP A 1 106 ? 2.892 15.929 -9.196 1.00 51.31 106 ASP A C 1
ATOM 841 O O . ASP A 1 106 ? 2.501 14.795 -9.486 1.00 51.31 106 ASP A O 1
ATOM 845 N N . ASN A 1 107 ? 3.136 16.825 -10.153 1.00 57.84 107 ASN A N 1
ATOM 846 C CA . ASN A 1 107 ? 3.237 16.382 -11.539 1.00 57.84 107 ASN A CA 1
ATOM 847 C C . ASN A 1 107 ? 4.427 15.402 -11.624 1.00 57.84 107 ASN A C 1
ATOM 849 O O . ASN A 1 107 ? 5.584 15.816 -11.559 1.00 57.84 107 ASN A O 1
ATOM 853 N N . TYR A 1 108 ? 4.158 14.093 -11.738 1.00 68.38 108 TYR A N 1
ATOM 854 C CA . TYR A 1 108 ? 5.193 13.053 -11.849 1.00 68.38 108 TYR A CA 1
ATOM 855 C C . TYR A 1 108 ? 6.084 13.224 -13.083 1.00 68.38 108 TYR A C 1
ATOM 857 O O . TYR A 1 108 ? 7.033 12.469 -13.237 1.00 68.38 108 TYR A O 1
ATOM 865 N N . HIS A 1 109 ? 5.796 14.207 -13.940 1.00 71.88 109 HIS A N 1
ATOM 866 C CA . HIS A 1 109 ? 6.565 14.593 -15.116 1.00 71.88 109 HIS A CA 1
ATOM 867 C C . HIS A 1 109 ? 8.080 14.564 -14.876 1.00 71.88 109 HIS A C 1
ATOM 869 O O . HIS A 1 109 ? 8.781 13.775 -15.506 1.00 71.88 109 HIS A O 1
ATOM 875 N N . ASP A 1 110 ? 8.567 15.334 -13.902 1.00 78.25 110 ASP A N 1
ATOM 876 C CA . ASP A 1 110 ? 10.009 15.474 -13.646 1.00 78.25 110 ASP A CA 1
ATOM 877 C C . ASP A 1 110 ? 10.637 14.207 -13.044 1.00 78.25 110 ASP A C 1
ATOM 879 O O . ASP A 1 110 ? 11.856 14.044 -13.028 1.00 78.25 110 ASP A O 1
ATOM 883 N N . LEU A 1 111 ? 9.805 13.298 -12.528 1.00 85.62 111 LEU A N 1
ATOM 884 C CA . LEU A 1 111 ? 10.215 12.063 -11.866 1.00 85.62 111 LEU A CA 1
ATOM 885 C C . LEU A 1 111 ? 9.801 10.811 -12.640 1.00 85.62 111 LEU A C 1
ATOM 887 O O . LEU A 1 111 ? 10.000 9.712 -12.131 1.00 85.62 111 LEU A O 1
ATOM 891 N N . PHE A 1 112 ? 9.257 10.944 -13.852 1.00 88.81 112 PHE A N 1
ATOM 892 C CA . PHE A 1 112 ? 8.592 9.849 -14.558 1.00 88.81 112 PHE A CA 1
ATOM 893 C C . PHE A 1 112 ? 9.515 8.640 -14.709 1.00 88.81 112 PHE A C 1
ATOM 895 O O . PHE A 1 112 ? 9.202 7.548 -14.240 1.00 88.81 112 PHE A O 1
ATOM 902 N N . GLU A 1 113 ? 10.705 8.849 -15.272 1.00 89.94 113 GLU A N 1
ATOM 903 C CA . GLU A 1 113 ? 11.682 7.774 -15.465 1.00 89.94 113 GLU A CA 1
ATOM 904 C C . GLU A 1 113 ? 12.231 7.242 -14.138 1.00 89.94 113 GLU A C 1
ATOM 906 O O . GLU A 1 113 ? 12.492 6.048 -14.014 1.00 89.94 113 GLU A O 1
ATOM 911 N N . THR A 1 114 ? 12.346 8.104 -13.121 1.00 91.31 114 THR A N 1
ATOM 912 C CA . THR A 1 114 ? 12.773 7.703 -11.772 1.00 91.31 114 THR A CA 1
ATOM 913 C C . THR A 1 114 ? 11.750 6.764 -11.132 1.00 91.31 114 THR A C 1
ATOM 915 O O . THR A 1 114 ? 12.126 5.743 -10.560 1.00 91.31 114 THR A O 1
ATOM 918 N N . ILE A 1 115 ? 10.458 7.076 -11.256 1.00 93.06 115 ILE A N 1
ATOM 919 C CA . ILE A 1 115 ? 9.362 6.250 -10.740 1.00 93.06 115 ILE A CA 1
ATOM 920 C C . ILE A 1 115 ? 9.292 4.932 -11.506 1.00 93.06 115 ILE A C 1
ATOM 922 O O . ILE A 1 115 ? 9.178 3.885 -10.877 1.00 93.06 115 ILE A O 1
ATOM 926 N N . ILE A 1 116 ? 9.418 4.958 -12.836 1.00 94.12 116 ILE A N 1
ATOM 927 C CA . ILE A 1 116 ? 9.452 3.736 -13.649 1.00 94.12 116 ILE A CA 1
ATOM 928 C C . ILE A 1 116 ? 10.623 2.840 -13.237 1.00 94.12 116 ILE A C 1
ATOM 930 O O . ILE A 1 116 ? 10.422 1.656 -12.968 1.00 94.12 116 ILE A O 1
ATOM 934 N N . ALA A 1 117 ? 11.835 3.391 -13.135 1.00 94.06 117 ALA A N 1
ATOM 935 C CA . ALA A 1 117 ? 13.008 2.632 -12.714 1.00 94.06 117 ALA A CA 1
ATOM 936 C C . ALA A 1 117 ? 12.817 2.037 -11.311 1.00 94.06 117 ALA A C 1
ATOM 938 O O . ALA A 1 117 ? 13.082 0.854 -11.103 1.00 94.06 117 ALA A O 1
ATOM 939 N N . PHE A 1 118 ? 12.290 2.828 -10.371 1.00 95.69 118 PHE A N 1
ATOM 940 C CA . PHE A 1 118 ? 11.984 2.364 -9.021 1.00 95.69 118 PHE A CA 1
ATOM 941 C C . PHE A 1 118 ? 10.941 1.237 -9.012 1.00 95.69 118 PHE A C 1
ATOM 943 O O . PHE A 1 118 ? 11.148 0.228 -8.347 1.00 95.69 118 PHE A O 1
ATOM 950 N N . GLN A 1 119 ? 9.855 1.357 -9.781 1.00 96.31 119 GLN A N 1
ATOM 951 C CA . GLN A 1 119 ? 8.824 0.321 -9.877 1.00 96.31 119 GLN A CA 1
ATOM 952 C C . GLN A 1 119 ? 9.336 -0.971 -10.518 1.00 96.31 119 GLN A C 1
ATOM 954 O O . GLN A 1 119 ? 8.933 -2.047 -10.084 1.00 96.31 119 GLN A O 1
ATOM 959 N N . ILE A 1 120 ? 10.234 -0.895 -11.508 1.00 96.19 120 ILE A N 1
ATOM 960 C CA . ILE A 1 120 ? 10.854 -2.090 -12.100 1.00 96.19 120 ILE A CA 1
ATOM 961 C C . ILE A 1 120 ? 11.707 -2.821 -11.062 1.00 96.19 120 ILE A C 1
ATOM 963 O O . ILE A 1 120 ? 11.573 -4.035 -10.915 1.00 96.19 120 ILE A O 1
ATOM 967 N N . GLU A 1 121 ? 12.569 -2.107 -10.336 1.00 96.19 121 GLU A N 1
ATOM 968 C CA . GLU A 1 121 ? 13.408 -2.728 -9.306 1.00 96.19 121 GLU A CA 1
ATOM 969 C C . GLU A 1 121 ? 12.563 -3.260 -8.144 1.00 96.19 121 GLU A C 1
ATOM 971 O O . GLU A 1 121 ? 12.753 -4.399 -7.723 1.00 96.19 121 GLU A O 1
ATOM 976 N N . PHE A 1 122 ? 11.551 -2.509 -7.701 1.00 97.62 122 PHE A N 1
ATOM 977 C CA . PHE A 1 122 ? 10.636 -2.976 -6.666 1.00 97.62 122 PHE A CA 1
ATOM 978 C C . PHE A 1 122 ? 9.863 -4.226 -7.106 1.00 97.62 122 PHE A C 1
ATOM 980 O O . PHE A 1 122 ? 9.766 -5.186 -6.344 1.00 97.62 122 PHE A O 1
ATOM 987 N N . ALA A 1 123 ? 9.380 -4.274 -8.351 1.00 97.00 123 ALA A N 1
ATOM 988 C CA . ALA A 1 123 ? 8.723 -5.458 -8.891 1.00 97.00 123 ALA A CA 1
ATOM 989 C C . ALA A 1 123 ? 9.665 -6.667 -8.954 1.00 97.00 123 ALA A C 1
ATOM 991 O O . ALA A 1 123 ? 9.253 -7.768 -8.602 1.00 97.00 123 ALA A O 1
ATOM 992 N N . LYS A 1 124 ? 10.938 -6.493 -9.329 1.00 95.31 124 LYS A N 1
ATOM 993 C CA . LYS A 1 124 ? 11.922 -7.588 -9.276 1.00 95.31 124 LYS A CA 1
ATOM 994 C C . LYS A 1 124 ? 12.123 -8.101 -7.847 1.00 95.31 124 LYS A C 1
ATOM 996 O O . LYS A 1 124 ? 12.069 -9.309 -7.639 1.00 95.31 124 LYS A O 1
ATOM 1001 N N . THR A 1 125 ? 12.265 -7.207 -6.865 1.00 96.75 125 THR A N 1
ATOM 1002 C CA . THR A 1 125 ? 12.384 -7.587 -5.446 1.00 96.75 125 THR A CA 1
ATOM 1003 C C . THR A 1 125 ? 11.143 -8.325 -4.941 1.00 96.75 125 THR A C 1
ATOM 1005 O O . THR A 1 125 ? 11.262 -9.325 -4.230 1.00 96.75 125 THR A O 1
ATOM 1008 N N . ILE A 1 126 ? 9.944 -7.870 -5.323 1.00 96.44 126 ILE A N 1
ATOM 1009 C CA . ILE A 1 126 ? 8.699 -8.572 -5.001 1.00 96.44 126 ILE A CA 1
ATOM 1010 C C . ILE A 1 126 ? 8.700 -9.953 -5.649 1.00 96.44 126 ILE A C 1
ATOM 1012 O O . ILE A 1 126 ? 8.408 -10.926 -4.972 1.00 96.44 126 ILE A O 1
ATOM 1016 N N . HIS A 1 127 ? 9.050 -10.058 -6.929 1.00 93.31 127 HIS A N 1
ATOM 1017 C CA . HIS A 1 127 ? 8.956 -11.294 -7.703 1.00 93.31 127 HIS A CA 1
ATOM 1018 C C . HIS A 1 127 ? 9.768 -12.470 -7.111 1.00 93.31 127 HIS A C 1
ATOM 1020 O O . HIS A 1 127 ? 9.356 -13.634 -7.198 1.00 93.31 127 HIS A O 1
ATOM 1026 N N . GLU A 1 128 ? 10.887 -12.184 -6.444 1.00 92.94 128 GLU A N 1
ATOM 1027 C CA . GLU A 1 128 ? 11.664 -13.191 -5.706 1.00 92.94 128 GLU A CA 1
ATOM 1028 C C . GLU A 1 128 ? 10.821 -13.879 -4.600 1.00 92.94 128 GLU A C 1
ATOM 1030 O O . GLU A 1 128 ? 10.939 -15.086 -4.343 1.00 92.94 128 GLU A O 1
ATOM 1035 N N . HIS A 1 129 ? 9.868 -13.151 -4.012 1.00 93.06 129 HIS A N 1
ATOM 1036 C CA . HIS A 1 129 ? 9.166 -13.508 -2.779 1.00 93.06 129 HIS A CA 1
ATOM 1037 C C . HIS A 1 129 ? 7.656 -13.733 -2.966 1.00 93.06 129 HIS A C 1
ATOM 1039 O O . HIS A 1 129 ? 7.143 -14.747 -2.502 1.00 93.06 129 HIS A O 1
ATOM 1045 N N . ASP A 1 130 ? 6.966 -12.896 -3.735 1.00 94.81 130 ASP A N 1
ATOM 1046 C CA . ASP A 1 130 ? 5.528 -12.893 -4.041 1.00 94.81 130 ASP A CA 1
ATOM 1047 C C . ASP A 1 130 ? 5.276 -12.758 -5.561 1.00 94.81 130 ASP A C 1
ATOM 1049 O O . ASP A 1 130 ? 6.208 -12.718 -6.364 1.00 94.81 130 ASP A O 1
ATOM 1053 N N . ASN A 1 131 ? 4.007 -12.744 -5.986 1.00 94.69 131 ASN A N 1
ATOM 1054 C CA . ASN A 1 131 ? 3.652 -12.439 -7.376 1.00 94.69 131 ASN A CA 1
ATOM 1055 C C . ASN A 1 131 ? 3.511 -10.926 -7.557 1.00 94.69 131 ASN A C 1
ATOM 1057 O O . ASN A 1 131 ? 3.048 -10.231 -6.649 1.00 94.69 131 ASN A O 1
ATOM 1061 N N . VAL A 1 132 ? 3.825 -10.418 -8.748 1.00 95.88 132 VAL A N 1
ATOM 1062 C CA . VAL A 1 132 ? 3.683 -8.989 -9.050 1.00 95.88 132 VAL A CA 1
ATOM 1063 C C . VAL A 1 132 ? 3.204 -8.745 -10.469 1.00 95.88 132 VAL A C 1
ATOM 1065 O O . VAL A 1 132 ? 3.637 -9.404 -11.415 1.00 95.88 132 VAL A O 1
ATOM 1068 N N . VAL A 1 133 ? 2.323 -7.763 -10.627 1.00 97.06 133 VAL A N 1
ATOM 1069 C CA . VAL A 1 133 ? 1.954 -7.224 -11.938 1.00 97.06 133 VAL A CA 1
ATOM 1070 C C . VAL A 1 133 ? 1.973 -5.702 -11.906 1.00 97.06 133 VAL A C 1
ATOM 1072 O O . VAL A 1 133 ? 1.650 -5.093 -10.886 1.00 97.06 133 VAL A O 1
ATOM 1075 N N . ILE A 1 134 ? 2.318 -5.086 -13.034 1.00 97.69 134 ILE A N 1
ATOM 1076 C CA . ILE A 1 134 ? 2.252 -3.635 -13.211 1.00 97.69 134 ILE A CA 1
ATOM 1077 C C . ILE A 1 134 ? 1.181 -3.295 -14.246 1.00 97.69 134 ILE A C 1
ATOM 1079 O O . ILE A 1 134 ? 1.195 -3.792 -15.375 1.00 97.69 134 ILE A O 1
ATOM 1083 N N . LEU A 1 135 ? 0.255 -2.427 -13.849 1.00 97.25 135 LEU A N 1
ATOM 1084 C CA . LEU A 1 135 ? -0.735 -1.812 -14.722 1.00 97.25 135 LEU A CA 1
ATOM 1085 C C . LEU A 1 135 ? -0.108 -0.589 -15.386 1.00 97.25 135 LEU A C 1
ATOM 1087 O O . LEU A 1 135 ? 0.346 0.319 -14.692 1.00 97.25 135 LEU A O 1
ATOM 1091 N N . ALA A 1 136 ? -0.097 -0.541 -16.712 1.00 94.56 136 ALA A N 1
ATOM 1092 C CA . ALA A 1 136 ? 0.442 0.600 -17.442 1.00 94.56 136 ALA A CA 1
ATOM 1093 C C . ALA A 1 136 ? -0.356 0.874 -18.712 1.00 94.56 136 ALA A C 1
ATOM 1095 O O . ALA A 1 136 ? -0.816 -0.047 -19.388 1.00 94.56 136 ALA A O 1
ATOM 1096 N N . ASP A 1 137 ? -0.512 2.147 -19.069 1.00 91.25 137 ASP A N 1
ATOM 1097 C CA . ASP A 1 137 ? -1.155 2.493 -20.329 1.00 91.25 137 ASP A CA 1
ATOM 1098 C C . ASP A 1 137 ? -0.257 2.144 -21.533 1.00 91.25 137 ASP A C 1
ATOM 1100 O O . ASP A 1 137 ? 0.945 1.897 -21.410 1.00 91.25 137 ASP A O 1
ATOM 1104 N N . LYS A 1 138 ? -0.851 2.163 -22.731 1.00 90.50 138 LYS A N 1
ATOM 1105 C CA . LYS A 1 138 ? -0.183 1.820 -23.995 1.00 90.50 138 LYS A CA 1
ATOM 1106 C C . LYS A 1 138 ? 1.122 2.591 -24.244 1.00 90.50 138 LYS A C 1
ATOM 1108 O O . LYS A 1 138 ? 2.040 2.038 -24.845 1.00 90.50 138 LYS A O 1
ATOM 1113 N N . HIS A 1 139 ? 1.187 3.854 -23.839 1.00 88.62 139 HIS A N 1
ATOM 1114 C CA . HIS A 1 139 ? 2.320 4.747 -24.064 1.00 88.62 139 HIS A CA 1
ATOM 1115 C C . HIS A 1 139 ? 3.400 4.612 -22.985 1.00 88.62 139 HIS A C 1
ATOM 1117 O O . HIS A 1 139 ? 4.566 4.876 -23.263 1.00 88.62 139 HIS A O 1
ATOM 1123 N N . THR A 1 140 ? 3.030 4.158 -21.789 1.00 91.00 140 THR A N 1
ATOM 1124 C CA . THR A 1 140 ? 3.958 3.894 -20.680 1.00 91.00 140 THR A CA 1
ATOM 1125 C C . THR A 1 140 ? 4.612 2.511 -20.786 1.00 91.00 140 THR A C 1
ATOM 1127 O O . THR A 1 140 ? 5.784 2.360 -20.449 1.00 91.00 140 THR A O 1
ATOM 1130 N N . LEU A 1 141 ? 3.907 1.503 -21.319 1.00 91.62 141 LEU A N 1
ATOM 1131 C CA . LEU A 1 141 ? 4.419 0.129 -21.468 1.00 91.62 141 LEU A CA 1
ATOM 1132 C C . LEU A 1 141 ? 5.825 0.012 -22.090 1.00 91.62 141 LEU A C 1
ATOM 1134 O O . LEU A 1 141 ? 6.619 -0.760 -21.551 1.00 91.62 141 LEU A O 1
ATOM 1138 N N . PRO A 1 142 ? 6.190 0.772 -23.146 1.00 91.75 142 PRO A N 1
ATOM 1139 C CA . PRO A 1 142 ? 7.541 0.740 -23.703 1.00 91.75 142 PRO A CA 1
ATOM 1140 C C . PRO A 1 142 ? 8.665 0.999 -22.689 1.00 91.75 142 PRO A C 1
ATOM 1142 O O . PRO A 1 142 ? 9.765 0.478 -22.847 1.00 91.75 142 PRO A O 1
ATOM 1145 N N . TYR A 1 143 ? 8.411 1.788 -21.643 1.00 92.69 143 TYR A N 1
ATOM 1146 C CA . TYR A 1 143 ? 9.396 2.085 -20.599 1.00 92.69 143 TYR A CA 1
ATOM 1147 C C . TYR A 1 143 ? 9.557 0.942 -19.587 1.00 92.69 143 TYR A C 1
ATOM 1149 O O . TYR A 1 143 ? 10.566 0.887 -18.892 1.00 92.69 143 TYR A O 1
ATOM 1157 N N . LEU A 1 144 ? 8.589 0.023 -19.518 1.00 92.69 144 LEU A N 1
ATOM 1158 C CA . LEU A 1 144 ? 8.596 -1.125 -18.608 1.00 92.69 144 LEU A CA 1
ATOM 1159 C C . LEU A 1 144 ? 9.102 -2.404 -19.278 1.00 92.69 144 LEU A C 1
ATOM 1161 O O . LEU A 1 144 ? 9.747 -3.214 -18.622 1.00 92.69 144 LEU A O 1
ATOM 1165 N N . ASP A 1 145 ? 8.833 -2.601 -20.570 1.00 90.88 145 ASP A N 1
ATOM 1166 C CA . ASP A 1 145 ? 9.242 -3.805 -21.313 1.00 90.88 145 ASP A CA 1
ATOM 1167 C C . ASP A 1 145 ? 10.567 -3.654 -22.085 1.00 90.88 145 ASP A C 1
ATOM 1169 O O . ASP A 1 145 ? 11.029 -4.593 -22.742 1.00 90.88 145 ASP A O 1
ATOM 1173 N N . GLY A 1 146 ? 11.219 -2.494 -21.958 1.00 86.50 146 GLY A N 1
ATOM 1174 C CA . GLY A 1 146 ? 12.527 -2.208 -22.549 1.00 86.50 146 GLY A CA 1
ATOM 1175 C C . GLY A 1 146 ? 12.484 -1.784 -24.018 1.00 86.50 146 GLY A C 1
ATOM 1176 O O . GLY A 1 146 ? 13.523 -1.783 -24.676 1.00 86.50 146 GLY A O 1
ATOM 1177 N N . ARG A 1 147 ? 11.309 -1.431 -24.559 1.00 87.88 147 ARG A N 1
ATOM 1178 C CA . ARG A 1 147 ? 11.201 -0.819 -25.896 1.00 87.88 147 ARG A CA 1
ATOM 1179 C C . ARG A 1 147 ? 11.607 0.660 -25.914 1.00 87.88 147 ARG A C 1
ATOM 1181 O O . ARG A 1 147 ? 11.934 1.173 -26.981 1.00 87.88 147 ARG A O 1
ATOM 1188 N N . SER A 1 148 ? 11.586 1.351 -24.773 1.00 86.38 148 SER A N 1
ATOM 1189 C CA . SER A 1 148 ? 12.094 2.720 -24.640 1.00 86.38 148 SER A CA 1
ATOM 1190 C C . SER A 1 148 ? 13.620 2.722 -24.482 1.00 86.38 148 SER A C 1
ATOM 1192 O O . SER A 1 148 ? 14.137 1.980 -23.649 1.00 86.38 148 SER A O 1
ATOM 1194 N N . PRO A 1 149 ? 14.361 3.584 -25.202 1.00 83.69 149 PRO A N 1
ATOM 1195 C CA . PRO A 1 149 ? 15.811 3.685 -25.049 1.00 83.69 149 PRO A CA 1
ATOM 1196 C C . PRO A 1 149 ? 16.245 4.359 -23.737 1.00 83.69 149 PRO A C 1
ATOM 1198 O O . PRO A 1 149 ? 17.420 4.273 -23.381 1.00 83.69 149 PRO A O 1
ATOM 1201 N N . SER A 1 150 ? 15.342 5.049 -23.030 1.00 79.50 150 SER A N 1
ATOM 1202 C CA . SER A 1 150 ? 15.700 5.815 -21.830 1.00 79.50 150 SER A CA 1
ATOM 1203 C C . SER A 1 150 ? 15.787 4.974 -20.555 1.00 79.50 150 SER A C 1
ATOM 1205 O O . SER A 1 150 ? 16.502 5.339 -19.623 1.00 79.50 150 SER A O 1
ATOM 1207 N N . VAL A 1 151 ? 15.148 3.800 -20.531 1.00 80.81 151 VAL A N 1
ATOM 1208 C CA . VAL A 1 151 ? 15.170 2.878 -19.389 1.00 80.81 151 VAL A CA 1
ATOM 1209 C C . VAL A 1 151 ? 15.818 1.564 -19.815 1.00 80.81 151 VAL A C 1
ATOM 1211 O O . VAL A 1 151 ? 15.331 0.867 -20.698 1.00 80.81 151 VAL A O 1
ATOM 1214 N N . LYS A 1 152 ? 16.946 1.216 -19.183 1.00 79.06 152 LYS A N 1
ATOM 1215 C CA . LYS A 1 152 ? 17.719 0.004 -19.521 1.00 79.06 152 LYS A CA 1
ATOM 1216 C C . LYS A 1 152 ? 17.151 -1.274 -18.900 1.00 79.06 152 LYS A C 1
ATOM 1218 O O . LYS A 1 152 ? 17.366 -2.362 -19.431 1.00 79.06 152 LYS A O 1
ATOM 1223 N N . SER A 1 153 ? 16.481 -1.152 -17.756 1.00 85.06 153 SER A N 1
ATOM 1224 C CA . SER A 1 153 ? 15.828 -2.276 -17.084 1.00 85.06 153 SER A CA 1
ATOM 1225 C C . SER A 1 153 ? 14.506 -2.608 -17.773 1.00 85.06 153 SER A C 1
ATOM 1227 O O . SER A 1 153 ? 13.836 -1.728 -18.300 1.00 85.06 153 SER A O 1
ATOM 1229 N N . ARG A 1 154 ? 14.117 -3.885 -17.745 1.00 89.50 154 ARG A N 1
ATOM 1230 C CA . ARG A 1 154 ? 12.841 -4.347 -18.294 1.00 89.50 154 ARG A CA 1
ATOM 1231 C C . ARG A 1 154 ? 12.196 -5.401 -17.412 1.00 89.50 154 ARG A C 1
ATOM 1233 O O . ARG A 1 154 ? 12.892 -6.117 -16.689 1.00 89.50 154 ARG A O 1
ATOM 1240 N N . LEU A 1 155 ? 10.886 -5.519 -17.548 1.00 91.31 155 LEU A N 1
ATOM 1241 C CA . LEU A 1 155 ? 10.073 -6.611 -17.049 1.00 91.31 155 LEU A CA 1
ATOM 1242 C C . LEU A 1 155 ? 9.588 -7.469 -18.224 1.00 91.31 155 LEU A C 1
ATOM 1244 O O . LEU A 1 155 ? 9.413 -6.966 -19.339 1.00 91.31 155 LEU A O 1
ATOM 1248 N N . PRO A 1 156 ? 9.387 -8.772 -18.008 1.00 89.94 156 PRO A N 1
ATOM 1249 C CA . PRO A 1 156 ? 8.767 -9.626 -19.008 1.00 89.94 156 PRO A CA 1
ATOM 1250 C C . PRO A 1 156 ? 7.283 -9.276 -19.172 1.00 89.94 156 PRO A C 1
ATOM 1252 O O . PRO A 1 156 ? 6.632 -8.756 -18.267 1.00 89.94 156 PRO A O 1
ATOM 1255 N N . LEU A 1 157 ? 6.740 -9.548 -20.360 1.00 88.06 157 LEU A N 1
ATOM 1256 C CA . LEU A 1 157 ? 5.403 -9.080 -20.742 1.00 88.06 157 LEU A CA 1
ATOM 1257 C C . LEU A 1 157 ? 4.271 -9.703 -19.912 1.00 88.06 157 LEU A C 1
ATOM 1259 O O . LEU A 1 157 ? 3.205 -9.112 -19.799 1.00 88.06 157 LEU A O 1
ATOM 1263 N N . ASP A 1 158 ? 4.487 -10.874 -19.320 1.00 88.31 158 ASP A N 1
ATOM 1264 C CA . ASP A 1 158 ? 3.536 -11.546 -18.429 1.00 88.31 158 ASP A CA 1
ATOM 1265 C C . ASP A 1 158 ? 3.537 -10.986 -16.990 1.00 88.31 158 ASP A C 1
ATOM 1267 O O . ASP A 1 158 ? 2.772 -11.448 -16.140 1.00 88.31 158 ASP A O 1
ATOM 1271 N N . ALA A 1 159 ? 4.367 -9.972 -16.721 1.00 91.94 159 ALA A N 1
ATOM 1272 C CA . ALA A 1 159 ? 4.299 -9.116 -15.539 1.00 91.94 159 ALA A CA 1
ATOM 1273 C C . ALA A 1 159 ? 3.513 -7.818 -15.795 1.00 91.94 159 ALA A C 1
ATOM 1275 O O . ALA A 1 159 ? 3.343 -7.014 -14.880 1.00 91.94 159 ALA A O 1
ATOM 1276 N N . LEU A 1 160 ? 3.061 -7.576 -17.030 1.00 95.06 160 LEU A N 1
ATOM 1277 C CA . LEU A 1 160 ? 2.487 -6.302 -17.453 1.00 95.06 160 LEU A CA 1
ATOM 1278 C C . LEU A 1 160 ? 1.041 -6.479 -17.916 1.00 95.06 160 LEU A C 1
ATOM 1280 O O . LEU A 1 160 ? 0.709 -7.414 -18.643 1.00 95.06 160 LEU A O 1
ATOM 1284 N N . ILE A 1 161 ? 0.178 -5.545 -17.523 1.00 95.31 161 ILE A N 1
ATOM 1285 C CA . ILE A 1 161 ? -1.197 -5.457 -18.018 1.00 95.31 161 ILE A CA 1
ATOM 1286 C C . ILE A 1 161 ? -1.401 -4.074 -18.626 1.00 95.31 161 ILE A C 1
ATOM 1288 O O . ILE A 1 161 ? -1.208 -3.056 -17.956 1.00 95.31 161 ILE A O 1
ATOM 1292 N N . GLN A 1 162 ? -1.843 -4.030 -19.885 1.00 94.25 162 GLN A N 1
ATOM 1293 C CA . GLN A 1 162 ? -2.220 -2.769 -20.514 1.00 94.25 162 GLN A CA 1
ATOM 1294 C C . GLN A 1 162 ? -3.523 -2.240 -19.896 1.00 94.25 162 GLN A C 1
ATOM 1296 O O . GLN A 1 162 ? -4.601 -2.785 -20.143 1.00 94.25 162 GLN A O 1
ATOM 1301 N N . ALA A 1 163 ? -3.437 -1.173 -19.104 1.00 92.94 163 ALA A N 1
ATOM 1302 C CA . ALA A 1 163 ? -4.576 -0.544 -18.444 1.00 92.94 163 ALA A CA 1
ATOM 1303 C C . ALA A 1 163 ? -4.308 0.937 -18.147 1.00 92.94 163 ALA A C 1
ATOM 1305 O O . ALA A 1 163 ? -3.208 1.322 -17.764 1.00 92.94 163 ALA A O 1
ATOM 1306 N N . SER A 1 164 ? -5.334 1.776 -18.285 1.00 90.12 164 SER A N 1
ATOM 1307 C CA . SER A 1 164 ? -5.238 3.215 -18.022 1.00 90.12 164 SER A CA 1
ATOM 1308 C C . SER A 1 164 ? -5.736 3.554 -16.616 1.00 90.12 164 SER A C 1
ATOM 1310 O O . SER A 1 164 ? -6.861 4.025 -16.457 1.00 90.12 164 SER A O 1
ATOM 1312 N N . VAL A 1 165 ? -4.897 3.300 -15.609 1.00 91.88 165 VAL A N 1
ATOM 1313 C CA . VAL A 1 165 ? -5.102 3.726 -14.213 1.00 91.88 165 VAL A CA 1
ATOM 1314 C C . VAL A 1 165 ? -4.369 5.051 -13.986 1.00 91.88 165 VAL A C 1
ATOM 1316 O O . VAL A 1 165 ? -3.230 5.196 -14.415 1.00 91.88 165 VAL A O 1
ATOM 1319 N N . TYR A 1 166 ? -5.037 6.040 -13.386 1.00 90.00 166 TYR A N 1
ATOM 1320 C CA . TYR A 1 166 ? -4.597 7.447 -13.460 1.00 90.00 166 TYR A CA 1
ATOM 1321 C C . TYR A 1 166 ? -3.739 7.953 -12.296 1.00 90.00 166 TYR A C 1
ATOM 1323 O O . TYR A 1 166 ? -3.307 9.100 -12.330 1.00 90.00 166 TYR A O 1
ATOM 1331 N N . ASP A 1 167 ? -3.464 7.127 -11.292 1.00 90.88 167 ASP A N 1
ATOM 1332 C CA . ASP A 1 167 ? -2.579 7.481 -10.179 1.00 90.88 167 ASP A CA 1
ATOM 1333 C C . ASP A 1 167 ? -1.749 6.250 -9.781 1.00 90.88 167 ASP A C 1
ATOM 1335 O O . ASP A 1 167 ? -2.181 5.109 -9.982 1.00 90.88 167 ASP A O 1
ATOM 1339 N N . ILE A 1 168 ? -0.539 6.479 -9.271 1.00 93.50 168 ILE A N 1
ATOM 1340 C CA . ILE A 1 168 ? 0.404 5.426 -8.865 1.00 93.50 168 ILE A CA 1
ATOM 1341 C C . ILE A 1 168 ? 0.120 4.898 -7.455 1.00 93.50 168 ILE A C 1
ATOM 1343 O O . ILE A 1 168 ? 0.500 3.776 -7.133 1.00 93.50 168 ILE A O 1
ATOM 1347 N N . ASN A 1 169 ? -0.564 5.680 -6.611 1.00 94.56 169 ASN A N 1
ATOM 1348 C CA . ASN A 1 169 ? -0.940 5.285 -5.253 1.00 94.56 169 ASN A CA 1
ATOM 1349 C C . ASN A 1 169 ? -2.177 4.376 -5.277 1.00 94.56 169 ASN A C 1
ATOM 1351 O O . ASN A 1 169 ? -3.208 4.673 -4.672 1.00 94.56 169 ASN A O 1
ATOM 1355 N N . ILE A 1 170 ? -2.096 3.275 -6.029 1.00 97.25 170 ILE A N 1
ATOM 1356 C CA . ILE A 1 170 ? -3.221 2.381 -6.333 1.00 97.25 170 ILE A CA 1
ATOM 1357 C C . ILE A 1 170 ? -3.946 1.869 -5.094 1.00 97.25 170 ILE A C 1
ATOM 1359 O O . ILE A 1 170 ? -5.163 1.672 -5.138 1.00 97.25 170 ILE A O 1
ATOM 1363 N N . ARG A 1 171 ? -3.232 1.711 -3.973 1.00 96.56 171 ARG A N 1
ATOM 1364 C CA . ARG A 1 171 ? -3.822 1.280 -2.705 1.00 96.56 171 ARG A CA 1
ATOM 1365 C C . ARG A 1 171 ? -4.967 2.194 -2.266 1.00 96.56 171 ARG A C 1
ATOM 1367 O O . ARG A 1 171 ? -5.951 1.708 -1.719 1.00 96.56 171 ARG A O 1
ATOM 1374 N N . ASP A 1 172 ? -4.863 3.492 -2.538 1.00 96.25 172 ASP A N 1
ATOM 1375 C CA . ASP A 1 172 ? -5.769 4.516 -2.013 1.00 96.25 172 ASP A CA 1
ATOM 1376 C C . ASP A 1 172 ? -7.177 4.428 -2.599 1.00 96.25 172 ASP A C 1
ATOM 1378 O O . ASP A 1 172 ? -8.147 4.797 -1.938 1.00 96.25 172 ASP A O 1
ATOM 1382 N N . PHE A 1 173 ? -7.296 3.932 -3.830 1.00 96.75 173 PHE A N 1
ATOM 1383 C CA . PHE A 1 173 ? -8.552 3.929 -4.576 1.00 96.75 173 PHE A CA 1
ATOM 1384 C C . PHE A 1 173 ? -8.972 2.547 -5.083 1.00 96.75 173 PHE A C 1
ATOM 1386 O O . PHE A 1 173 ? -10.135 2.381 -5.470 1.00 96.75 173 PHE A O 1
ATOM 1393 N N . ALA A 1 174 ? -8.087 1.549 -5.085 1.00 98.06 174 ALA A N 1
ATOM 1394 C CA . ALA A 1 174 ? -8.456 0.177 -5.409 1.00 98.06 174 ALA A CA 1
ATOM 1395 C C . ALA A 1 174 ? -9.404 -0.435 -4.361 1.00 98.06 174 ALA A C 1
ATOM 1397 O O . ALA A 1 174 ? -9.523 0.074 -3.250 1.00 98.06 174 ALA A O 1
ATOM 1398 N N . PRO A 1 175 ? -10.146 -1.505 -4.694 1.00 98.00 175 PRO A N 1
ATOM 1399 C CA . PRO A 1 175 ? -10.896 -2.261 -3.701 1.00 98.00 175 PRO A CA 1
ATOM 1400 C C . PRO A 1 175 ? -9.977 -2.829 -2.616 1.00 98.00 175 PRO A C 1
ATOM 1402 O O . PRO A 1 175 ? -8.953 -3.423 -2.933 1.00 98.00 175 PRO A O 1
ATOM 1405 N N . PHE A 1 176 ? -10.354 -2.727 -1.347 1.00 96.88 176 PHE A N 1
ATOM 1406 C CA . PHE A 1 176 ? -9.575 -3.291 -0.245 1.00 96.88 176 PHE A CA 1
ATOM 1407 C C . PHE A 1 176 ? -10.480 -3.767 0.895 1.00 96.88 176 PHE A C 1
ATOM 1409 O O . PHE A 1 176 ? -11.689 -3.528 0.906 1.00 96.88 176 PHE A O 1
ATOM 1416 N N . GLY A 1 177 ? -9.878 -4.480 1.842 1.00 94.94 177 GLY A N 1
ATOM 1417 C CA . GLY A 1 177 ? -10.557 -5.116 2.966 1.00 94.94 177 GLY A CA 1
ATOM 1418 C C . GLY A 1 177 ? -10.064 -6.546 3.152 1.00 94.94 177 GLY A C 1
ATOM 1419 O O . GLY A 1 177 ? -9.812 -7.262 2.186 1.00 94.94 177 GLY A O 1
ATOM 1420 N N . VAL A 1 178 ? -9.899 -6.961 4.407 1.00 92.56 178 VAL A N 1
ATOM 1421 C CA . VAL A 1 178 ? -9.347 -8.286 4.746 1.00 92.56 178 VAL A CA 1
ATOM 1422 C C . VAL A 1 178 ? -10.424 -9.370 4.791 1.00 92.56 178 VAL A C 1
ATOM 1424 O O . VAL A 1 178 ? -10.145 -10.532 4.520 1.00 92.56 178 VAL A O 1
ATOM 1427 N N . ARG A 1 179 ? -11.671 -8.995 5.111 1.00 92.44 179 ARG A N 1
ATOM 1428 C CA . ARG A 1 179 ? -12.821 -9.911 5.162 1.00 92.44 179 ARG A CA 1
ATOM 1429 C C . ARG A 1 179 ? -13.544 -10.006 3.821 1.00 92.44 179 ARG A C 1
ATOM 1431 O O . ARG A 1 179 ? -14.020 -11.078 3.459 1.00 92.44 179 ARG A O 1
ATOM 1438 N N . GLN A 1 180 ? -13.682 -8.876 3.140 1.00 93.00 180 GLN A N 1
ATOM 1439 C CA . GLN A 1 180 ? -14.310 -8.754 1.829 1.00 93.00 180 GLN A CA 1
ATOM 1440 C C . GLN A 1 180 ? -13.503 -7.758 1.013 1.00 93.00 180 GLN A C 1
ATOM 1442 O O . GLN A 1 180 ? -13.075 -6.735 1.549 1.00 93.00 180 GLN A O 1
ATOM 1447 N N . LEU A 1 181 ? -13.346 -8.025 -0.279 1.00 95.62 181 LEU A N 1
ATOM 1448 C CA . LEU A 1 181 ? -12.761 -7.057 -1.190 1.00 95.62 181 LEU A CA 1
ATOM 1449 C C . LEU A 1 181 ? -13.823 -6.002 -1.524 1.00 95.62 181 LEU A C 1
ATOM 1451 O O . LEU A 1 181 ? -14.738 -6.263 -2.312 1.00 95.62 181 LEU A O 1
ATOM 1455 N N . VAL A 1 182 ? -13.737 -4.826 -0.895 1.00 97.94 182 VAL A N 1
ATOM 1456 C CA . VAL A 1 182 ? -14.760 -3.776 -0.988 1.00 97.94 182 VAL A CA 1
ATOM 1457 C C . VAL A 1 182 ? -14.242 -2.579 -1.775 1.00 97.94 182 VAL A C 1
ATOM 1459 O O . VAL A 1 182 ? -13.187 -2.030 -1.476 1.00 97.94 182 VAL A O 1
ATOM 1462 N N . LYS A 1 183 ? -15.010 -2.124 -2.768 1.00 98.06 183 LYS A N 1
ATOM 1463 C CA . LYS A 1 183 ? -14.750 -0.853 -3.453 1.00 98.06 183 LYS A CA 1
ATOM 1464 C C . LYS A 1 183 ? -15.467 0.291 -2.736 1.00 98.06 183 LYS A C 1
ATOM 1466 O O . LYS A 1 183 ? -16.692 0.374 -2.808 1.00 98.06 183 LYS A O 1
ATOM 1471 N N . PHE A 1 184 ? -14.706 1.189 -2.121 1.00 98.25 184 PHE A N 1
ATOM 1472 C CA . PHE A 1 184 ? -15.200 2.448 -1.546 1.00 98.25 184 PHE A CA 1
ATOM 1473 C C . PHE A 1 184 ? -15.153 3.597 -2.559 1.00 98.25 184 PHE A C 1
ATOM 1475 O O . PHE A 1 184 ? -14.568 3.454 -3.635 1.00 98.25 184 PHE A O 1
ATOM 1482 N N . SER A 1 185 ? -15.762 4.738 -2.238 1.00 97.00 185 SER A N 1
ATOM 1483 C CA . SER A 1 185 ? -15.618 5.960 -3.034 1.00 97.00 185 SER A CA 1
ATOM 1484 C C . SER A 1 185 ? -14.301 6.663 -2.705 1.00 97.00 185 SER A C 1
ATOM 1486 O O . SER A 1 185 ? -14.008 6.932 -1.543 1.00 97.00 185 SER A O 1
ATOM 1488 N N . TYR A 1 186 ? -13.505 6.984 -3.725 1.00 96.31 186 TYR A N 1
ATOM 1489 C CA . TYR A 1 186 ? -12.255 7.725 -3.546 1.00 96.31 186 TYR A CA 1
ATOM 1490 C C . TYR A 1 186 ? -12.463 9.217 -3.817 1.00 96.31 186 TYR A C 1
ATOM 1492 O O . TYR A 1 186 ? -12.594 9.634 -4.970 1.00 96.31 186 TYR A O 1
ATOM 1500 N N . ARG A 1 187 ? -12.542 10.030 -2.761 1.00 93.50 187 ARG A N 1
ATOM 1501 C CA . ARG A 1 187 ? -12.754 11.488 -2.841 1.00 93.50 187 ARG A CA 1
ATOM 1502 C C . ARG A 1 187 ? -11.937 12.218 -1.765 1.00 93.50 187 ARG A C 1
ATOM 1504 O O . ARG A 1 187 ? -12.537 12.829 -0.884 1.00 93.50 187 ARG A O 1
ATOM 1511 N N . PRO A 1 188 ? -10.596 12.129 -1.795 1.00 85.12 188 PRO A N 1
ATOM 1512 C CA . PRO A 1 188 ? -9.774 12.812 -0.805 1.00 85.12 188 PRO A CA 1
ATOM 1513 C C . PRO A 1 188 ? -10.003 14.333 -0.880 1.00 85.12 188 PRO A C 1
ATOM 1515 O O . PRO A 1 188 ? -10.112 14.876 -1.984 1.00 85.12 188 PRO A O 1
ATOM 1518 N N . PRO A 1 189 ? -10.035 15.039 0.261 1.00 78.69 189 PRO A N 1
ATOM 1519 C CA . PRO A 1 189 ? -10.359 16.467 0.312 1.00 78.69 189 PRO A CA 1
ATOM 1520 C C . PRO A 1 189 ? -9.311 17.349 -0.379 1.00 78.69 189 PRO A C 1
ATOM 1522 O O . PRO A 1 189 ? -9.623 18.450 -0.822 1.00 78.69 189 PRO A O 1
ATOM 1525 N N . ASN A 1 190 ? -8.079 16.852 -0.512 1.00 77.06 190 ASN A N 1
ATOM 1526 C CA . ASN A 1 190 ? -6.959 17.586 -1.105 1.00 77.06 190 ASN A CA 1
ATOM 1527 C C . ASN A 1 190 ? -6.917 17.508 -2.643 1.00 77.06 190 ASN A C 1
ATOM 1529 O O . ASN A 1 190 ? -5.991 18.039 -3.251 1.00 77.06 190 ASN A O 1
ATOM 1533 N N . PHE A 1 191 ? -7.873 16.825 -3.281 1.00 76.62 191 PHE A N 1
ATOM 1534 C CA . PHE A 1 191 ? -7.957 16.722 -4.738 1.00 76.62 191 PHE A CA 1
ATOM 1535 C C . PHE A 1 191 ? -9.147 17.512 -5.269 1.00 76.62 191 PHE A C 1
ATOM 1537 O O . PHE A 1 191 ? -10.226 17.529 -4.676 1.00 76.62 191 PHE A O 1
ATOM 1544 N N . ALA A 1 192 ? -8.989 18.080 -6.466 1.00 83.88 192 ALA A N 1
ATOM 1545 C CA . ALA A 1 192 ? -10.130 18.568 -7.223 1.00 83.88 192 ALA A CA 1
ATOM 1546 C C . ALA A 1 192 ? -11.131 17.422 -7.460 1.00 83.88 192 ALA A C 1
ATOM 1548 O O . ALA A 1 192 ? -10.754 16.322 -7.876 1.00 83.88 192 ALA A O 1
ATOM 1549 N N . THR A 1 193 ? -12.423 17.684 -7.249 1.00 85.56 193 THR A N 1
ATOM 1550 C CA . THR A 1 193 ? -13.496 16.678 -7.348 1.00 85.56 193 THR A CA 1
ATOM 1551 C C . THR A 1 193 ? -13.472 15.903 -8.669 1.00 85.56 193 THR A C 1
ATOM 1553 O O . THR A 1 193 ? -13.712 14.695 -8.691 1.00 85.56 193 THR A O 1
ATOM 1556 N N . ILE A 1 194 ? -13.173 16.587 -9.778 1.00 85.50 194 ILE A N 1
ATOM 1557 C CA . ILE A 1 194 ? -13.095 15.974 -11.110 1.00 85.50 194 ILE A CA 1
ATOM 1558 C C . ILE A 1 194 ? -11.911 15.004 -11.193 1.00 85.50 194 ILE A C 1
ATOM 1560 O O . ILE A 1 194 ? -12.105 13.878 -11.650 1.00 85.50 194 ILE A O 1
ATOM 1564 N N . ALA A 1 195 ? -10.734 15.400 -10.705 1.00 84.25 195 ALA A N 1
ATOM 1565 C CA . ALA A 1 195 ? -9.526 14.576 -10.704 1.00 84.25 195 ALA A CA 1
ATOM 1566 C C . ALA A 1 195 ? -9.708 13.311 -9.848 1.00 84.25 195 ALA A C 1
ATOM 1568 O O . ALA A 1 195 ? -9.500 12.196 -10.328 1.00 84.25 195 ALA A O 1
ATOM 1569 N N . ALA A 1 196 ? -10.213 13.460 -8.617 1.00 89.38 196 ALA A N 1
ATOM 1570 C CA . ALA A 1 196 ? -10.516 12.325 -7.743 1.00 89.38 196 ALA A CA 1
ATOM 1571 C C . ALA A 1 196 ? -11.527 11.357 -8.381 1.00 89.38 196 ALA A C 1
ATOM 1573 O O . ALA A 1 196 ? -11.359 10.138 -8.322 1.00 89.38 196 ALA A O 1
ATOM 1574 N N . ARG A 1 197 ? -12.562 11.890 -9.048 1.00 91.44 197 ARG A N 1
ATOM 1575 C CA . ARG A 1 197 ? -13.529 11.074 -9.792 1.00 91.44 197 ARG A CA 1
ATOM 1576 C C . ARG A 1 197 ? -12.872 10.342 -10.959 1.00 91.44 197 ARG A C 1
ATOM 1578 O O . ARG A 1 197 ? -13.167 9.173 -11.157 1.00 91.44 197 ARG A O 1
ATOM 1585 N N . GLN A 1 198 ? -11.993 10.987 -11.721 1.00 90.69 198 GLN A N 1
ATOM 1586 C CA . GLN A 1 198 ? -11.294 10.339 -12.833 1.00 90.69 198 GLN A CA 1
ATOM 1587 C C . GLN A 1 198 ? -10.405 9.181 -12.359 1.00 90.69 198 GLN A C 1
ATOM 1589 O O . GLN A 1 198 ? -10.437 8.120 -12.982 1.00 90.69 198 GLN A O 1
ATOM 1594 N N . ILE A 1 199 ? -9.676 9.345 -11.249 1.00 92.56 199 ILE A N 1
ATOM 1595 C CA . ILE A 1 199 ? -8.888 8.263 -10.629 1.00 92.56 199 ILE A CA 1
ATOM 1596 C C . ILE A 1 199 ? -9.800 7.108 -10.219 1.00 92.56 199 ILE A C 1
ATOM 1598 O O . ILE A 1 199 ? -9.577 5.963 -10.613 1.00 92.56 199 ILE A O 1
ATOM 1602 N N . ASP A 1 200 ? -10.877 7.411 -9.499 1.00 95.69 200 ASP A N 1
ATOM 1603 C CA . ASP A 1 200 ? -11.843 6.420 -9.031 1.00 95.69 200 ASP A CA 1
ATOM 1604 C C . ASP A 1 200 ? -12.521 5.654 -10.185 1.00 95.69 200 ASP A C 1
ATOM 1606 O O . ASP A 1 200 ? -12.689 4.438 -10.117 1.00 95.69 200 ASP A O 1
ATOM 1610 N N . GLU A 1 201 ? -12.871 6.337 -11.277 1.00 95.44 201 GLU A N 1
ATOM 1611 C CA . GLU A 1 201 ? -13.424 5.709 -12.484 1.00 95.44 201 GLU A CA 1
ATOM 1612 C C . GLU A 1 201 ? -12.375 4.915 -13.276 1.00 95.44 201 GLU A C 1
ATOM 1614 O O . GLU A 1 201 ? -12.716 3.954 -13.965 1.00 95.44 201 GLU A O 1
ATOM 1619 N N . SER A 1 202 ? -11.091 5.278 -13.197 1.00 95.06 202 SER A N 1
ATOM 1620 C CA . SER A 1 202 ? -10.018 4.543 -13.880 1.00 95.06 202 SER A CA 1
ATOM 1621 C C . SER A 1 202 ? -9.882 3.111 -13.356 1.00 95.06 202 SER A C 1
ATOM 1623 O O . SER A 1 202 ? -9.839 2.165 -14.144 1.00 95.06 202 SER A O 1
ATOM 1625 N N . ILE A 1 203 ? -9.938 2.923 -12.033 1.00 97.12 203 ILE A N 1
ATOM 1626 C CA . ILE A 1 203 ? -9.869 1.585 -11.439 1.00 97.12 203 ILE A CA 1
ATOM 1627 C C . ILE A 1 203 ? -11.175 0.803 -11.609 1.00 97.12 203 ILE A C 1
ATOM 1629 O O . ILE A 1 203 ? -11.136 -0.414 -11.771 1.00 97.12 203 ILE A O 1
ATOM 1633 N N . LYS A 1 204 ? -12.337 1.474 -11.618 1.00 97.62 204 LYS A N 1
ATOM 1634 C CA . LYS A 1 204 ? -13.629 0.817 -11.884 1.00 97.62 204 LYS A CA 1
ATOM 1635 C C . LYS A 1 204 ? -13.666 0.233 -13.291 1.00 97.62 204 LYS A C 1
ATOM 1637 O O . LYS A 1 204 ? -14.023 -0.931 -13.435 1.00 97.62 204 LYS A O 1
ATOM 1642 N N . ARG A 1 205 ? -13.208 0.994 -14.291 1.00 96.81 205 ARG A N 1
ATOM 1643 C CA . ARG A 1 205 ? -13.061 0.502 -15.668 1.00 96.81 205 ARG A CA 1
ATOM 1644 C C . ARG A 1 205 ? -12.128 -0.697 -15.742 1.00 96.81 205 ARG A C 1
ATOM 1646 O O . ARG A 1 205 ? -12.515 -1.710 -16.300 1.00 96.81 205 ARG A O 1
ATOM 1653 N N . PHE A 1 206 ? -10.961 -0.640 -15.094 1.00 96.69 206 PHE A N 1
ATOM 1654 C CA . PHE A 1 206 ? -10.056 -1.793 -15.027 1.00 96.69 206 PHE A CA 1
ATOM 1655 C C . PHE A 1 206 ? -10.741 -3.044 -14.447 1.00 96.69 206 PHE A C 1
ATOM 1657 O O . PHE A 1 206 ? -10.646 -4.132 -15.015 1.00 96.69 206 PHE A O 1
ATOM 1664 N N . ILE A 1 207 ? -11.464 -2.890 -13.336 1.00 97.50 207 ILE A N 1
ATOM 1665 C CA . ILE A 1 207 ? -12.213 -3.981 -12.699 1.00 97.50 207 ILE A CA 1
ATOM 1666 C C . ILE A 1 207 ? -13.267 -4.559 -13.653 1.00 97.50 207 ILE A C 1
ATOM 1668 O O . ILE A 1 207 ? -13.424 -5.776 -13.718 1.00 97.50 207 ILE A O 1
ATOM 1672 N N . GLU A 1 208 ? -13.980 -3.710 -14.389 1.00 96.75 208 GLU A N 1
ATOM 1673 C CA . GLU A 1 208 ? -15.049 -4.109 -15.309 1.00 96.75 208 GLU A CA 1
ATOM 1674 C C . GLU A 1 208 ? -14.502 -4.770 -16.583 1.00 96.75 208 GLU A C 1
ATOM 1676 O O . GLU A 1 208 ? -14.913 -5.886 -16.910 1.00 96.75 208 GLU A O 1
ATOM 1681 N N . ASP A 1 209 ? -13.517 -4.150 -17.238 1.00 95.00 209 ASP A N 1
ATOM 1682 C CA . ASP A 1 209 ? -12.880 -4.628 -18.473 1.00 95.00 209 ASP A CA 1
ATOM 1683 C C . ASP A 1 209 ? -12.260 -6.017 -18.291 1.00 95.00 209 ASP A C 1
ATOM 1685 O O . ASP A 1 209 ? -12.371 -6.894 -19.156 1.00 95.00 209 ASP A O 1
ATOM 1689 N N . TYR A 1 210 ? -11.637 -6.239 -17.133 1.00 95.50 210 TYR A N 1
ATOM 1690 C CA . TYR A 1 210 ? -10.989 -7.501 -16.800 1.00 95.50 210 TYR A CA 1
ATOM 1691 C C . TYR A 1 210 ? -11.849 -8.419 -15.933 1.00 95.50 210 TYR A C 1
ATOM 1693 O O . TYR A 1 210 ? -11.397 -9.505 -15.581 1.00 95.50 210 TYR A O 1
ATOM 1701 N N . LYS A 1 211 ? -13.102 -8.049 -15.636 1.00 96.38 211 LYS A N 1
ATOM 1702 C CA . LYS A 1 211 ? -14.051 -8.846 -14.836 1.00 96.38 211 LYS A CA 1
ATOM 1703 C C . LYS A 1 211 ? -13.473 -9.278 -13.482 1.00 96.38 211 LYS A C 1
ATOM 1705 O O . LYS A 1 211 ? -13.662 -10.415 -13.047 1.00 96.38 211 LYS A O 1
ATOM 1710 N N . ILE A 1 212 ? -12.745 -8.379 -12.824 1.00 96.19 212 ILE A N 1
ATOM 1711 C CA . ILE A 1 212 ? -12.182 -8.620 -11.497 1.00 96.19 212 ILE A CA 1
ATOM 1712 C C . ILE A 1 212 ? -13.336 -8.708 -10.495 1.00 96.19 212 ILE A C 1
ATOM 1714 O O . ILE A 1 212 ? -14.157 -7.797 -10.379 1.00 96.19 212 ILE A O 1
ATOM 1718 N N . ARG A 1 213 ? -13.421 -9.819 -9.762 1.00 95.62 213 ARG A N 1
ATOM 1719 C CA . ARG A 1 213 ? -14.464 -10.001 -8.751 1.00 95.62 213 ARG A CA 1
ATOM 1720 C C . ARG A 1 213 ? -14.205 -9.073 -7.565 1.00 95.62 213 ARG A C 1
ATOM 1722 O O . ARG A 1 213 ? -13.168 -9.167 -6.921 1.00 95.62 213 ARG A O 1
ATOM 1729 N N . VAL A 1 214 ? -15.193 -8.242 -7.252 1.00 96.75 214 VAL A N 1
ATOM 1730 C CA . VAL A 1 214 ? -15.259 -7.405 -6.049 1.00 96.75 214 VAL A CA 1
ATOM 1731 C C . VAL A 1 214 ? -16.464 -7.872 -5.242 1.00 96.75 214 VAL A C 1
ATOM 1733 O O . VAL A 1 214 ? -17.549 -8.020 -5.802 1.00 96.75 214 VAL A O 1
ATOM 1736 N N . ASP A 1 215 ? -16.289 -8.124 -3.947 1.00 96.56 215 ASP A N 1
ATOM 1737 C CA . ASP A 1 215 ? -17.350 -8.701 -3.114 1.00 96.56 215 ASP A CA 1
ATOM 1738 C C . ASP A 1 215 ? -18.452 -7.688 -2.802 1.00 96.56 215 ASP A C 1
ATOM 1740 O O . ASP A 1 215 ? -19.621 -8.056 -2.677 1.00 96.56 215 ASP A O 1
ATOM 1744 N N . LYS A 1 216 ? -18.092 -6.404 -2.674 1.00 96.62 216 LYS A N 1
ATOM 1745 C CA . LYS A 1 216 ? -19.050 -5.336 -2.376 1.00 96.62 216 LYS A CA 1
ATOM 1746 C C . LYS A 1 216 ? -18.616 -3.983 -2.936 1.00 96.62 216 LYS A C 1
ATOM 1748 O O . LYS A 1 216 ? -17.430 -3.668 -2.988 1.00 96.62 216 LYS A O 1
ATOM 1753 N N . LYS A 1 217 ? -19.587 -3.148 -3.307 1.00 97.06 217 LYS A N 1
ATOM 1754 C CA . LYS A 1 217 ? -19.375 -1.733 -3.643 1.00 97.06 217 LYS A CA 1
ATOM 1755 C C . LYS A 1 217 ? -20.055 -0.873 -2.570 1.00 97.06 217 LYS A C 1
ATOM 1757 O O . LYS A 1 217 ? -21.268 -0.937 -2.419 1.00 97.06 217 LYS A O 1
ATOM 1762 N N . GLU A 1 218 ? -19.277 -0.090 -1.831 1.00 96.62 218 GLU A N 1
ATOM 1763 C CA . GLU A 1 218 ? -19.721 0.825 -0.769 1.00 96.62 218 GLU A CA 1
ATOM 1764 C C . GLU A 1 218 ? -19.485 2.275 -1.214 1.00 96.62 218 GLU A C 1
ATOM 1766 O O . GLU A 1 218 ? -18.685 3.008 -0.641 1.00 96.62 218 GLU A O 1
ATOM 1771 N N . LEU A 1 219 ? -20.155 2.679 -2.297 1.00 93.94 219 LEU A N 1
ATOM 1772 C CA . LEU A 1 219 ? -19.886 3.952 -2.984 1.00 93.94 219 LEU A CA 1
ATOM 1773 C C . LEU A 1 219 ? -20.380 5.192 -2.226 1.00 93.94 219 LEU A C 1
ATOM 1775 O O . LEU A 1 219 ? -20.041 6.312 -2.598 1.00 93.94 219 LEU A O 1
ATOM 1779 N N . GLU A 1 220 ? -21.180 5.005 -1.181 1.00 94.94 220 GLU A N 1
ATOM 1780 C CA . GLU A 1 220 ? -21.621 6.093 -0.308 1.00 94.94 220 GLU A CA 1
ATOM 1781 C C . GLU A 1 220 ? -20.502 6.515 0.654 1.00 94.94 220 GLU A C 1
ATOM 1783 O O . GLU A 1 220 ? -20.411 7.688 1.007 1.00 94.94 220 GLU A O 1
ATOM 1788 N N . LEU A 1 221 ? -19.660 5.563 1.083 1.00 97.00 221 LEU A N 1
ATOM 1789 C CA . LEU A 1 221 ? -18.581 5.813 2.034 1.00 97.00 221 LEU A CA 1
ATOM 1790 C C . LEU A 1 221 ? -17.337 6.287 1.289 1.00 97.00 221 LEU A C 1
ATOM 1792 O O . LEU A 1 221 ? -16.781 5.562 0.459 1.00 97.00 221 LEU A O 1
ATOM 1796 N N . ILE A 1 222 ? -16.898 7.501 1.613 1.00 96.69 222 ILE A N 1
ATOM 1797 C CA . ILE A 1 222 ? -15.616 8.026 1.160 1.00 96.69 222 ILE A CA 1
ATOM 1798 C C . ILE A 1 222 ? -14.540 7.429 2.054 1.00 96.69 222 ILE A C 1
ATOM 1800 O O . ILE A 1 222 ? -14.546 7.642 3.264 1.00 96.69 222 ILE A O 1
ATOM 1804 N N . LEU A 1 223 ? -13.641 6.650 1.465 1.00 97.50 223 LEU A N 1
ATOM 1805 C CA . LEU A 1 223 ? -12.549 6.036 2.204 1.00 97.50 223 LEU A CA 1
ATOM 1806 C C . LEU A 1 223 ? -11.352 5.838 1.283 1.00 97.50 223 LEU A C 1
ATOM 1808 O O . LEU A 1 223 ? -11.450 5.148 0.268 1.00 97.50 223 LEU A O 1
ATOM 1812 N N . SER A 1 224 ? -10.225 6.427 1.677 1.00 96.69 224 SER A N 1
ATOM 1813 C CA . SER A 1 224 ? -8.911 6.156 1.097 1.00 96.69 224 SER A CA 1
ATOM 1814 C C . SER A 1 224 ? -8.119 5.243 2.025 1.00 96.69 224 SER A C 1
ATOM 1816 O O . SER A 1 224 ? -8.124 5.432 3.245 1.00 96.69 224 SER A O 1
ATOM 1818 N N . ALA A 1 225 ? -7.393 4.280 1.459 1.00 95.88 225 ALA A N 1
ATOM 1819 C CA . ALA A 1 225 ? -6.541 3.385 2.238 1.00 95.88 225 ALA A CA 1
ATOM 1820 C C . ALA A 1 225 ? -5.370 4.097 2.943 1.00 95.88 225 ALA A C 1
ATOM 1822 O O . ALA A 1 225 ? -4.799 3.531 3.873 1.00 95.88 225 ALA A O 1
ATOM 1823 N N . GLN A 1 226 ? -5.066 5.352 2.587 1.00 94.81 226 GLN A N 1
ATOM 1824 C CA . GLN A 1 226 ? -4.123 6.200 3.332 1.00 94.81 226 GLN A CA 1
ATOM 1825 C C . GLN A 1 226 ? -4.531 6.421 4.802 1.00 94.81 226 GLN A C 1
ATOM 1827 O O . GLN A 1 226 ? -3.708 6.779 5.643 1.00 94.81 226 GLN A O 1
ATOM 1832 N N . HIS A 1 227 ? -5.816 6.219 5.108 1.00 96.88 227 HIS A N 1
ATOM 1833 C CA . HIS A 1 227 ? -6.401 6.323 6.444 1.00 96.88 227 HIS A CA 1
ATOM 1834 C C . HIS A 1 227 ? -6.628 4.956 7.098 1.00 96.88 227 HIS A C 1
ATOM 1836 O O . HIS A 1 227 ? -7.345 4.873 8.093 1.00 96.88 227 HIS A O 1
ATOM 1842 N N . VAL A 1 228 ? -6.075 3.878 6.531 1.00 97.50 228 VAL A N 1
ATOM 1843 C CA . VAL A 1 228 ? -6.354 2.502 6.950 1.00 97.50 228 VAL A CA 1
ATOM 1844 C C . VAL A 1 228 ? -5.067 1.708 7.138 1.00 97.50 228 VAL A C 1
ATOM 1846 O O . VAL A 1 228 ? -4.281 1.498 6.207 1.00 97.50 228 VAL A O 1
ATOM 1849 N N . VAL A 1 229 ? -4.905 1.168 8.342 1.00 97.50 229 VAL A N 1
ATOM 1850 C CA . VAL A 1 229 ? -3.833 0.231 8.675 1.00 97.50 229 VAL A CA 1
ATOM 1851 C C . VAL A 1 229 ? -4.439 -1.071 9.159 1.00 97.50 229 VAL A C 1
ATOM 1853 O O . VAL A 1 229 ? -4.976 -1.152 10.259 1.00 97.50 229 VAL A O 1
ATOM 1856 N N . ASP A 1 230 ? -4.365 -2.100 8.321 1.00 96.25 230 ASP A N 1
ATOM 1857 C CA . ASP A 1 230 ? -4.877 -3.433 8.612 1.00 96.25 230 ASP A CA 1
ATOM 1858 C C . ASP A 1 230 ? -3.749 -4.457 8.800 1.00 96.25 230 ASP A C 1
ATOM 1860 O O . ASP A 1 230 ? -2.636 -4.293 8.293 1.00 96.25 230 ASP A O 1
ATOM 1864 N N . ASN A 1 231 ? -4.044 -5.523 9.549 1.00 95.06 231 ASN A N 1
ATOM 1865 C CA . ASN A 1 231 ? -3.107 -6.626 9.784 1.00 95.06 231 ASN A CA 1
ATOM 1866 C C . ASN A 1 231 ? -3.171 -7.720 8.705 1.00 95.06 231 ASN A C 1
ATOM 1868 O O . ASN A 1 231 ? -2.577 -8.781 8.870 1.00 95.06 231 ASN A O 1
ATOM 1872 N N . GLY A 1 232 ? -3.929 -7.508 7.626 1.00 92.62 232 GLY A N 1
ATOM 1873 C CA . GLY A 1 232 ? -4.137 -8.502 6.582 1.00 92.62 232 GLY A CA 1
ATOM 1874 C C . GLY A 1 232 ? -5.075 -9.656 6.954 1.00 92.62 232 GLY A C 1
ATOM 1875 O O . GLY A 1 232 ? -5.318 -10.491 6.086 1.00 92.62 232 GLY A O 1
ATOM 1876 N N . ILE A 1 233 ? -5.612 -9.712 8.181 1.00 91.94 233 ILE A N 1
ATOM 1877 C CA . ILE A 1 233 ? -6.409 -10.845 8.686 1.00 91.94 233 ILE A CA 1
ATOM 1878 C C . ILE A 1 233 ? -7.812 -10.408 9.111 1.00 91.94 233 ILE A C 1
ATOM 1880 O O . ILE A 1 233 ? -8.812 -10.902 8.591 1.00 91.94 233 ILE A O 1
ATOM 1884 N N . ASN A 1 234 ? -7.911 -9.536 10.115 1.00 91.44 234 ASN A N 1
ATOM 1885 C CA . ASN A 1 234 ? -9.182 -9.251 10.790 1.00 91.44 234 ASN A CA 1
ATOM 1886 C C . ASN A 1 234 ? -9.199 -7.990 11.667 1.00 91.44 234 ASN A C 1
ATOM 1888 O O . ASN A 1 234 ? -10.168 -7.804 12.409 1.00 91.44 234 ASN A O 1
ATOM 1892 N N . ARG A 1 235 ? -8.136 -7.186 11.674 1.00 93.69 235 ARG A N 1
ATOM 1893 C CA . ARG A 1 235 ? -8.076 -5.936 12.433 1.00 93.69 235 ARG A CA 1
ATOM 1894 C C . ARG A 1 235 ? -7.714 -4.800 11.496 1.00 93.69 235 ARG A C 1
ATOM 1896 O O . ARG A 1 235 ? -6.863 -4.973 10.626 1.00 93.69 235 ARG A O 1
ATOM 1903 N N . ALA A 1 236 ? -8.333 -3.649 11.718 1.00 97.12 236 ALA A N 1
ATOM 1904 C CA . ALA A 1 236 ? -7.935 -2.392 11.112 1.00 97.12 236 ALA A CA 1
ATOM 1905 C C . ALA A 1 236 ? -7.976 -1.246 12.126 1.00 97.12 236 ALA A C 1
ATOM 1907 O O . ALA A 1 236 ? -8.872 -1.165 12.971 1.00 97.12 236 ALA A O 1
ATOM 1908 N N . ILE A 1 237 ? -6.996 -0.361 12.007 1.00 98.00 237 ILE A N 1
ATOM 1909 C CA . ILE A 1 237 ? -6.932 0.946 12.643 1.00 98.00 237 ILE A CA 1
ATOM 1910 C C . ILE A 1 237 ? -7.283 1.969 11.568 1.00 98.00 237 ILE A C 1
ATOM 1912 O O . ILE A 1 237 ? -6.744 1.922 10.459 1.00 98.00 237 ILE A O 1
ATOM 1916 N N . ILE A 1 238 ? -8.219 2.855 11.887 1.00 97.56 238 ILE A N 1
ATOM 1917 C CA . ILE A 1 238 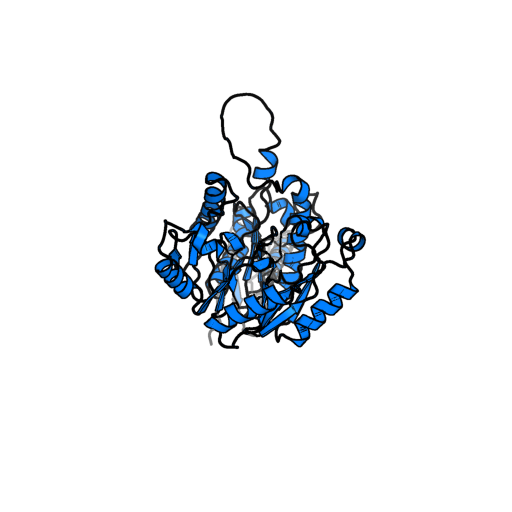? -8.778 3.833 10.960 1.00 97.56 238 ILE A CA 1
ATOM 1918 C C . ILE A 1 238 ? -8.509 5.232 11.504 1.00 97.56 238 ILE A C 1
ATOM 1920 O O . ILE A 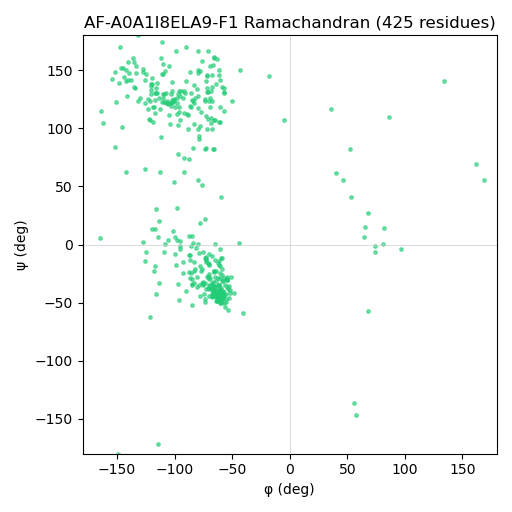1 238 ? -8.676 5.482 12.695 1.00 97.56 238 ILE A O 1
ATOM 1924 N N . ASP A 1 239 ? -8.098 6.143 10.632 1.00 97.06 239 ASP A N 1
ATOM 1925 C CA . ASP A 1 239 ? -7.893 7.545 10.993 1.00 97.06 239 ASP A CA 1
ATOM 1926 C C . ASP A 1 239 ? -9.242 8.198 11.316 1.00 97.06 239 ASP A C 1
ATOM 1928 O O . ASP A 1 239 ? -10.213 8.048 10.566 1.00 97.06 239 ASP A O 1
ATOM 1932 N N . LYS A 1 240 ? -9.307 8.976 12.396 1.00 95.75 240 LYS A N 1
ATOM 1933 C CA . LYS A 1 240 ? -10.483 9.776 12.748 1.00 95.75 240 LYS A CA 1
ATOM 1934 C C . LYS A 1 240 ? -10.928 10.710 11.622 1.00 95.75 240 LYS A C 1
ATOM 1936 O O . LYS A 1 240 ? -12.129 10.932 11.484 1.00 95.75 240 LYS A O 1
ATOM 1941 N N . ARG A 1 241 ? -10.008 11.146 10.751 1.00 93.81 241 ARG A N 1
ATOM 1942 C CA . ARG A 1 241 ? -10.325 11.930 9.540 1.00 93.81 241 ARG A CA 1
ATOM 1943 C C . ARG A 1 241 ? -11.413 11.299 8.667 1.00 93.81 241 ARG A C 1
ATOM 1945 O O . ARG A 1 241 ? -12.150 12.017 8.003 1.00 93.81 241 ARG A O 1
ATOM 1952 N N . VAL A 1 242 ? -11.563 9.973 8.688 1.00 95.88 242 VAL A N 1
ATOM 1953 C CA . VAL A 1 242 ? -12.636 9.279 7.956 1.00 95.88 242 VAL A CA 1
ATOM 1954 C C . VAL A 1 242 ? -14.022 9.705 8.443 1.00 95.88 242 VAL A C 1
ATOM 1956 O O . VAL A 1 242 ? -14.946 9.796 7.635 1.00 95.88 242 VAL A O 1
ATOM 1959 N N . LEU A 1 243 ? -14.188 9.982 9.738 1.00 96.06 243 LEU A N 1
ATOM 1960 C CA . LEU A 1 243 ? -15.446 10.498 10.281 1.00 96.06 243 LEU A CA 1
ATOM 1961 C C . LEU A 1 243 ? -15.709 11.919 9.771 1.00 96.06 243 LEU A C 1
ATOM 1963 O O . LEU A 1 243 ? -16.809 12.200 9.296 1.00 96.06 243 LEU A O 1
ATOM 1967 N N . ASP A 1 244 ? -14.680 12.767 9.779 1.00 93.25 244 ASP A N 1
ATOM 1968 C CA . ASP A 1 244 ? -14.766 14.161 9.336 1.00 93.25 244 ASP A CA 1
ATOM 1969 C C . ASP A 1 244 ? -15.108 14.264 7.835 1.00 93.25 244 ASP A C 1
ATOM 1971 O O . ASP A 1 244 ? -16.014 14.994 7.437 1.00 93.25 244 ASP A O 1
ATOM 1975 N N . GLU A 1 245 ? -14.453 13.471 6.981 1.00 92.62 245 GLU A N 1
ATOM 1976 C CA . GLU A 1 245 ? -14.665 13.473 5.520 1.00 92.62 245 GLU A CA 1
ATOM 1977 C C . GLU A 1 245 ? -16.071 13.001 5.096 1.00 92.62 245 GLU A C 1
ATOM 1979 O O . GLU A 1 245 ? -16.570 13.329 4.003 1.00 92.62 245 GLU A O 1
ATOM 1984 N N . ASN A 1 246 ? -16.723 12.234 5.971 1.00 95.81 246 ASN A N 1
ATOM 1985 C CA . ASN A 1 246 ? -18.062 11.691 5.774 1.00 95.81 246 ASN A CA 1
ATOM 1986 C C . ASN A 1 246 ? -19.133 12.400 6.617 1.00 95.81 246 ASN A C 1
ATOM 1988 O O . ASN A 1 246 ? -20.308 12.017 6.552 1.00 95.81 246 ASN A O 1
ATOM 1992 N N . GLN A 1 247 ? -18.765 13.453 7.354 1.00 94.50 247 GLN A N 1
ATOM 1993 C CA . GLN A 1 247 ? -19.684 14.208 8.194 1.00 94.50 247 GLN A CA 1
ATOM 1994 C C . GLN A 1 247 ? -20.855 14.756 7.364 1.00 94.50 247 GLN A C 1
ATOM 1996 O O . GLN A 1 247 ? -20.684 15.314 6.279 1.00 94.50 247 GLN A O 1
ATOM 2001 N N . GLY A 1 248 ? -22.077 14.544 7.857 1.00 93.19 248 GLY A N 1
ATOM 2002 C CA . GLY A 1 248 ? -23.310 14.969 7.184 1.00 93.19 248 GLY A CA 1
ATOM 2003 C C . GLY A 1 248 ? -23.712 14.139 5.955 1.00 93.19 248 GLY A C 1
ATOM 2004 O O . GLY A 1 248 ? -24.813 14.337 5.450 1.00 93.19 248 GLY A O 1
ATOM 2005 N N . LYS A 1 249 ? -22.879 13.195 5.489 1.00 93.19 249 LYS A N 1
ATOM 2006 C CA . LYS A 1 249 ? -23.208 12.279 4.378 1.00 93.19 249 LYS A CA 1
ATOM 2007 C C . LYS A 1 249 ? -23.733 10.943 4.883 1.00 93.19 249 LYS A C 1
ATOM 2009 O O . LYS A 1 249 ? -24.741 10.446 4.392 1.00 93.19 249 LYS A O 1
ATOM 2014 N N . ILE A 1 250 ? -23.035 10.362 5.856 1.00 95.19 250 ILE A N 1
ATOM 2015 C CA . ILE A 1 250 ? -23.372 9.072 6.459 1.00 95.19 250 ILE A CA 1
ATOM 2016 C C . ILE A 1 250 ? -23.252 9.221 7.978 1.00 95.19 250 ILE A C 1
ATOM 2018 O O . ILE A 1 250 ? -22.259 9.772 8.450 1.00 95.19 250 ILE A O 1
ATOM 2022 N N . PRO A 1 251 ? -24.220 8.728 8.769 1.00 96.31 251 PRO A N 1
ATOM 2023 C CA . PRO A 1 251 ? -24.083 8.731 10.219 1.00 96.31 251 PRO A CA 1
ATOM 2024 C C . PRO A 1 251 ? -22.967 7.777 10.678 1.00 96.31 251 PRO A C 1
ATOM 2026 O O . PRO A 1 251 ? -22.787 6.701 10.109 1.00 96.31 251 PRO A O 1
ATOM 2029 N N . GLU A 1 252 ? -22.251 8.125 11.751 1.00 95.62 252 GLU A N 1
ATOM 2030 C CA . GLU A 1 252 ? -21.067 7.381 12.220 1.00 95.62 252 GLU A CA 1
ATOM 2031 C C . GLU A 1 252 ? -21.323 5.882 12.443 1.00 95.62 252 GLU A C 1
ATOM 2033 O O . GLU A 1 252 ? -20.499 5.042 12.080 1.00 95.62 252 GLU A O 1
ATOM 2038 N N . TRP A 1 253 ? -22.496 5.506 12.965 1.00 95.69 253 TRP A N 1
ATOM 2039 C CA . TRP A 1 253 ? -22.851 4.096 13.158 1.00 95.69 253 TRP A CA 1
ATOM 2040 C C . TRP A 1 253 ? -22.890 3.314 11.834 1.00 95.69 253 TRP A C 1
ATOM 2042 O O . TRP A 1 253 ? -22.505 2.144 11.795 1.00 95.69 253 TRP A O 1
ATOM 2052 N N . ALA A 1 254 ? -23.309 3.948 10.735 1.00 97.00 254 ALA A N 1
ATOM 2053 C CA . ALA A 1 254 ? -23.340 3.322 9.419 1.00 97.00 254 ALA A C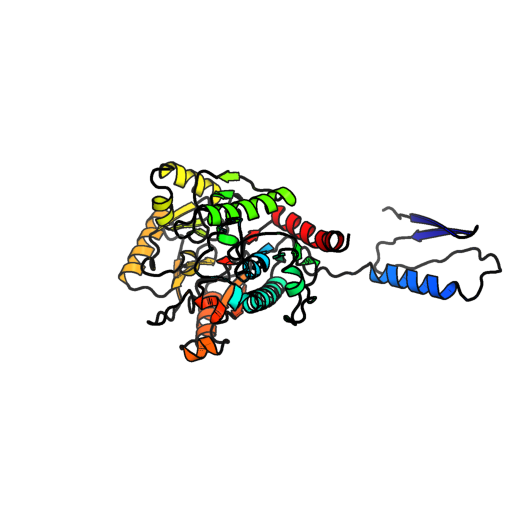A 1
ATOM 2054 C C . ALA A 1 254 ? -21.932 3.223 8.817 1.00 97.00 254 ALA A C 1
ATOM 2056 O O . ALA A 1 254 ? -21.622 2.211 8.185 1.00 97.00 254 ALA A O 1
ATOM 2057 N N . ILE A 1 255 ? -21.057 4.205 9.078 1.00 97.44 255 ILE A N 1
ATOM 2058 C CA . ILE A 1 255 ? -19.622 4.115 8.756 1.00 97.44 255 ILE A CA 1
ATOM 2059 C C . ILE A 1 255 ? -19.029 2.879 9.441 1.00 97.44 255 ILE A C 1
ATOM 2061 O O . ILE A 1 255 ? -18.446 2.022 8.775 1.00 97.44 255 ILE A O 1
ATOM 2065 N N . MET A 1 256 ? -19.263 2.720 10.747 1.00 96.38 256 MET A N 1
ATOM 2066 C CA . MET A 1 256 ? -18.763 1.577 11.512 1.00 96.38 256 MET A CA 1
ATOM 2067 C C . MET A 1 256 ? -19.264 0.234 10.968 1.00 96.38 256 MET A C 1
ATOM 2069 O O . MET A 1 256 ? -18.465 -0.686 10.815 1.00 96.38 256 MET A O 1
ATOM 2073 N N . ILE A 1 257 ? -20.548 0.103 10.610 1.00 95.50 257 ILE A N 1
ATOM 2074 C CA . ILE A 1 257 ? -21.083 -1.132 10.000 1.00 95.50 257 ILE A CA 1
ATOM 2075 C C . ILE A 1 257 ? -20.362 -1.460 8.687 1.00 95.50 257 ILE A C 1
ATOM 2077 O O . ILE A 1 257 ? -19.963 -2.608 8.468 1.00 95.50 257 ILE A O 1
ATOM 2081 N N . LYS A 1 258 ? -20.182 -0.467 7.806 1.00 96.88 258 LYS A N 1
ATOM 2082 C CA . LYS A 1 258 ? -19.480 -0.654 6.527 1.00 96.88 258 LYS A CA 1
ATOM 2083 C C . LYS A 1 258 ? -18.021 -1.078 6.761 1.00 96.88 258 LYS A C 1
ATOM 2085 O O . LYS A 1 258 ? -17.561 -2.026 6.124 1.00 96.88 258 LYS A O 1
ATOM 2090 N N . LEU A 1 259 ? -17.330 -0.477 7.733 1.00 96.81 259 LEU A N 1
ATOM 2091 C CA . LEU A 1 259 ? -15.963 -0.854 8.115 1.00 96.81 259 LEU A CA 1
ATOM 2092 C C . LEU A 1 259 ? -15.885 -2.264 8.731 1.00 96.81 259 LEU A C 1
ATOM 2094 O O . LEU A 1 259 ? -15.001 -3.042 8.372 1.00 96.81 259 LEU A O 1
ATOM 2098 N N . PHE A 1 260 ? -16.822 -2.656 9.600 1.00 95.56 260 PHE A N 1
ATOM 2099 C CA . PHE A 1 260 ? -16.857 -4.006 10.182 1.00 95.56 260 PHE A CA 1
ATOM 2100 C C . PHE A 1 260 ? -17.098 -5.104 9.138 1.00 95.56 260 PHE A C 1
ATOM 2102 O O . PHE A 1 260 ? -16.563 -6.210 9.275 1.00 95.56 260 PHE A O 1
ATOM 2109 N N . ASN A 1 261 ? -17.848 -4.802 8.074 1.00 94.06 261 ASN A N 1
ATOM 2110 C CA . ASN A 1 261 ? -18.012 -5.715 6.942 1.00 94.06 261 ASN A CA 1
ATOM 2111 C C . ASN A 1 261 ? -16.696 -5.932 6.180 1.00 94.06 261 ASN A C 1
ATOM 2113 O O . ASN A 1 261 ? -16.421 -7.055 5.760 1.00 94.06 261 ASN A O 1
ATOM 2117 N N . ALA A 1 262 ? -15.863 -4.896 6.059 1.00 95.88 262 ALA A N 1
ATOM 2118 C CA . ALA A 1 262 ? -14.574 -4.977 5.376 1.00 95.88 262 ALA A CA 1
ATOM 2119 C C . ALA A 1 262 ? -13.451 -5.581 6.243 1.00 95.88 262 ALA A C 1
ATOM 2121 O O . ALA A 1 262 ? -12.624 -6.329 5.719 1.00 95.88 262 ALA A O 1
ATOM 2122 N N . PHE A 1 263 ? -13.423 -5.310 7.559 1.00 94.69 263 PHE A N 1
ATOM 2123 C CA . PHE A 1 263 ? -12.261 -5.620 8.412 1.00 94.69 263 PHE A CA 1
ATOM 2124 C C . PHE A 1 263 ? -12.509 -6.489 9.645 1.00 94.69 263 PHE A C 1
ATOM 2126 O O . PHE A 1 263 ? -11.542 -6.892 10.267 1.00 94.69 263 PHE A O 1
ATOM 2133 N N . ARG A 1 264 ? -13.750 -6.838 10.003 1.00 92.62 264 ARG A N 1
ATOM 2134 C CA . ARG A 1 264 ? -14.129 -7.614 11.211 1.00 92.62 264 ARG A CA 1
ATOM 2135 C C . ARG A 1 264 ? -13.920 -6.914 12.561 1.00 92.62 264 ARG A C 1
ATOM 2137 O O . ARG A 1 264 ? -14.898 -6.819 13.296 1.00 92.62 264 ARG A O 1
ATOM 2144 N N . LYS A 1 265 ? -12.715 -6.464 12.920 1.00 93.56 265 LYS A N 1
ATOM 2145 C CA . LYS A 1 265 ? -12.459 -5.650 14.126 1.00 93.56 265 LYS A CA 1
ATOM 2146 C C . LYS A 1 265 ? -11.854 -4.313 13.711 1.00 93.56 265 LYS A C 1
ATOM 2148 O O . LYS A 1 265 ? -10.888 -4.278 12.958 1.00 93.56 265 LYS A O 1
ATOM 2153 N N . VAL A 1 266 ? -12.425 -3.220 14.203 1.00 95.31 266 VAL A N 1
ATOM 2154 C CA . VAL A 1 266 ? -12.057 -1.862 13.795 1.00 95.31 266 VAL A CA 1
ATOM 2155 C C . VAL A 1 266 ? -11.929 -0.982 15.026 1.00 95.31 266 VAL A C 1
ATOM 2157 O O . VAL A 1 266 ? -12.797 -1.020 15.901 1.00 95.31 266 VAL A O 1
ATOM 2160 N N . THR A 1 267 ? -10.868 -0.183 15.066 1.00 95.31 267 THR A N 1
ATOM 2161 C CA . THR A 1 267 ? -10.728 0.944 15.988 1.00 95.31 267 THR A CA 1
ATOM 2162 C C . THR A 1 267 ? -10.453 2.220 15.200 1.00 95.31 267 THR A C 1
ATOM 2164 O O . THR A 1 267 ? -9.833 2.163 14.138 1.00 95.31 267 THR A O 1
ATOM 2167 N N . ILE A 1 268 ? -10.942 3.351 15.701 1.00 96.12 268 ILE A N 1
ATOM 2168 C CA . ILE A 1 268 ? -10.692 4.672 15.123 1.00 96.12 268 ILE A CA 1
ATOM 2169 C C . ILE A 1 268 ? -9.764 5.415 16.076 1.00 96.12 268 ILE A C 1
ATOM 2171 O O . ILE A 1 268 ? -10.048 5.461 17.271 1.00 96.12 268 ILE A O 1
ATOM 2175 N N . VAL A 1 269 ? -8.676 5.980 15.557 1.00 95.81 269 VAL A N 1
ATOM 2176 C CA . VAL A 1 269 ? -7.683 6.729 16.340 1.00 95.81 269 VAL A CA 1
ATOM 2177 C C . VAL A 1 269 ? -7.334 8.041 15.648 1.00 95.81 269 VAL A C 1
ATOM 2179 O O . VAL A 1 269 ? -7.418 8.157 14.424 1.00 95.81 269 VAL A O 1
ATOM 2182 N N . ASP A 1 270 ? -6.903 9.026 16.427 1.00 95.00 270 ASP A N 1
ATOM 2183 C CA . ASP A 1 270 ? -6.244 10.208 15.882 1.00 95.00 270 ASP A CA 1
ATOM 2184 C C . ASP A 1 270 ? -4.848 9.822 15.363 1.00 95.00 270 ASP A C 1
ATOM 2186 O O . ASP A 1 270 ? -4.078 9.156 16.059 1.00 95.00 270 ASP A O 1
ATOM 2190 N N . ASN A 1 271 ? -4.505 10.229 14.136 1.00 94.69 271 ASN A N 1
ATOM 2191 C CA . ASN A 1 271 ? -3.151 10.044 13.616 1.00 94.69 271 ASN A CA 1
ATOM 2192 C C . ASN A 1 271 ? -2.156 10.798 14.528 1.00 94.69 271 ASN A C 1
ATOM 2194 O O . ASN A 1 271 ? -2.239 12.028 14.612 1.00 94.69 271 ASN A O 1
ATOM 2198 N N . PRO A 1 272 ? -1.191 10.113 15.176 1.00 92.50 272 PRO A N 1
ATOM 2199 C CA . PRO A 1 272 ? -0.288 10.749 16.137 1.00 92.50 272 PRO A CA 1
ATOM 2200 C C . PRO A 1 272 ? 0.673 11.751 15.479 1.00 92.50 272 PRO A C 1
ATOM 2202 O O . PRO A 1 272 ? 1.356 12.502 16.163 1.00 92.50 272 PRO A O 1
ATOM 2205 N N . MET A 1 273 ? 0.729 11.793 14.144 1.00 90.00 273 MET A N 1
ATOM 2206 C CA . MET A 1 273 ? 1.490 12.776 13.376 1.00 90.00 273 MET A CA 1
ATOM 2207 C C . MET A 1 273 ? 0.585 13.675 12.520 1.00 90.00 273 MET A C 1
ATOM 2209 O O . MET A 1 273 ? 1.006 14.145 11.462 1.00 90.00 273 MET A O 1
ATOM 2213 N N . ASN A 1 274 ? -0.651 13.935 12.958 1.00 86.00 274 ASN A N 1
ATOM 2214 C CA . ASN A 1 274 ? -1.650 14.727 12.222 1.00 86.00 274 ASN A CA 1
ATOM 2215 C C . ASN A 1 274 ? -1.245 16.185 11.921 1.00 86.00 274 ASN A C 1
ATOM 2217 O O . ASN A 1 274 ? -1.833 16.790 11.025 1.00 86.00 274 ASN A O 1
ATOM 2221 N N . THR A 1 275 ? -0.252 16.734 12.628 1.00 84.31 275 THR A N 1
ATOM 2222 C CA . THR A 1 275 ? 0.355 18.055 12.372 1.00 84.31 275 THR A CA 1
ATOM 2223 C C . THR A 1 275 ? 1.295 18.055 11.164 1.00 84.31 275 THR A C 1
ATOM 2225 O O . THR A 1 275 ? 1.791 19.103 10.753 1.00 84.31 275 THR A O 1
ATOM 2228 N N . THR A 1 276 ? 1.551 16.882 10.590 1.00 85.25 276 THR A N 1
ATOM 2229 C CA . THR A 1 276 ? 2.427 16.676 9.437 1.00 85.25 276 THR A CA 1
ATOM 2230 C C . THR A 1 276 ? 1.599 16.283 8.213 1.00 85.25 276 THR A C 1
ATOM 2232 O O . THR A 1 276 ? 0.394 16.062 8.300 1.00 85.25 276 THR A O 1
ATOM 2235 N N . GLN A 1 277 ? 2.248 16.168 7.054 1.00 83.62 277 GLN A N 1
ATOM 2236 C CA . GLN A 1 277 ? 1.608 15.672 5.830 1.00 83.62 277 GLN A CA 1
ATOM 2237 C C . GLN A 1 277 ? 1.611 14.136 5.727 1.00 83.62 277 GLN A C 1
ATOM 2239 O O . GLN A 1 277 ? 1.256 13.605 4.677 1.00 83.62 277 GLN A O 1
ATOM 2244 N N . LEU A 1 278 ? 2.036 13.418 6.775 1.00 90.31 278 LEU A N 1
ATOM 2245 C CA . LEU A 1 278 ? 2.085 11.961 6.730 1.00 90.31 278 LEU A CA 1
ATOM 2246 C C . LEU A 1 278 ? 0.702 11.330 6.796 1.00 90.31 278 LEU A C 1
ATOM 2248 O O . LEU A 1 278 ? -0.166 11.721 7.580 1.00 90.31 278 LEU A O 1
ATOM 2252 N N . ARG A 1 279 ? 0.557 10.275 6.004 1.00 92.81 279 ARG A N 1
ATOM 2253 C CA . ARG A 1 279 ? -0.611 9.407 5.986 1.00 92.81 279 ARG A CA 1
ATOM 2254 C C . ARG A 1 279 ? -0.584 8.478 7.199 1.00 92.81 279 ARG A C 1
ATOM 2256 O O . ARG A 1 279 ? 0.483 8.207 7.749 1.00 92.81 279 ARG A O 1
ATOM 2263 N N . LEU A 1 280 ? -1.739 7.951 7.607 1.00 96.12 280 LEU A N 1
ATOM 2264 C CA . LEU A 1 280 ? -1.789 7.008 8.730 1.00 96.12 280 LEU A CA 1
ATOM 2265 C C . LEU A 1 280 ? -0.948 5.759 8.428 1.00 96.12 280 LEU A C 1
ATOM 2267 O O . LEU A 1 280 ? -0.235 5.258 9.291 1.00 96.12 280 LEU A O 1
ATOM 2271 N N . ASP A 1 281 ? -0.995 5.296 7.182 1.00 94.88 281 ASP A N 1
ATOM 2272 C CA . ASP A 1 281 ? -0.279 4.111 6.719 1.00 94.88 281 ASP A CA 1
ATOM 2273 C C . ASP A 1 281 ? 1.217 4.313 6.435 1.00 94.88 281 ASP A C 1
ATOM 2275 O O . ASP A 1 281 ? 1.924 3.329 6.220 1.00 94.88 281 ASP A O 1
ATOM 2279 N N . ASP A 1 282 ? 1.711 5.553 6.486 1.00 94.81 282 ASP A N 1
ATOM 2280 C CA . ASP A 1 282 ? 3.145 5.832 6.606 1.00 94.81 282 ASP A CA 1
ATOM 2281 C C . ASP A 1 282 ? 3.593 5.800 8.073 1.00 94.81 282 ASP A C 1
ATOM 2283 O O . ASP A 1 282 ? 4.747 5.494 8.364 1.00 94.81 282 ASP A O 1
ATOM 2287 N N . VAL A 1 283 ? 2.697 6.146 9.002 1.00 95.56 283 VAL A N 1
ATOM 2288 C CA . VAL A 1 283 ? 2.992 6.309 10.433 1.00 95.56 283 VAL A CA 1
ATOM 2289 C C . VAL A 1 283 ? 2.936 4.986 11.182 1.00 95.56 283 VAL A C 1
ATOM 2291 O O . VAL A 1 283 ? 3.696 4.792 12.120 1.00 95.56 283 VAL A O 1
ATOM 2294 N N . MET A 1 284 ? 2.063 4.059 10.805 1.00 96.31 284 MET A N 1
ATOM 2295 C CA . MET A 1 284 ? 1.940 2.795 11.525 1.00 96.31 284 MET A CA 1
ATOM 2296 C C . MET A 1 284 ? 1.742 1.612 10.587 1.00 96.31 284 MET A C 1
ATOM 2298 O O . MET A 1 284 ? 1.115 1.718 9.535 1.00 96.31 284 MET A O 1
ATOM 2302 N N . SER A 1 285 ? 2.269 0.458 10.989 1.00 97.44 285 SER A N 1
ATOM 2303 C CA . SER A 1 285 ? 2.133 -0.780 10.227 1.00 97.44 285 SER A CA 1
ATOM 2304 C C . SER A 1 285 ? 2.100 -1.995 11.134 1.00 97.44 285 SER A C 1
ATOM 2306 O O . SER A 1 285 ? 2.894 -2.111 12.060 1.00 97.44 285 SER A O 1
ATOM 2308 N N . PHE A 1 286 ? 1.235 -2.956 10.824 1.00 97.88 286 PHE A N 1
ATOM 2309 C CA . PHE A 1 286 ? 1.345 -4.290 11.402 1.00 97.88 286 PHE A CA 1
ATOM 2310 C C . PHE A 1 286 ? 2.517 -5.046 10.763 1.00 97.88 286 PHE A C 1
ATOM 2312 O O . PHE A 1 286 ? 2.570 -5.178 9.538 1.00 97.88 286 PHE A O 1
ATOM 2319 N N . ILE A 1 287 ? 3.444 -5.541 11.586 1.00 97.50 287 ILE A N 1
ATOM 2320 C CA . ILE A 1 287 ? 4.536 -6.443 11.163 1.00 97.50 287 ILE A CA 1
ATOM 2321 C C . ILE A 1 287 ? 4.219 -7.912 11.462 1.00 97.50 287 ILE A C 1
ATOM 2323 O O . ILE A 1 287 ? 4.798 -8.815 10.866 1.00 97.50 287 ILE A O 1
ATOM 2327 N N . ASP A 1 288 ? 3.254 -8.161 12.340 1.00 95.50 288 ASP A N 1
ATOM 2328 C CA . ASP A 1 288 ? 2.653 -9.469 12.603 1.00 95.50 288 ASP A CA 1
ATOM 2329 C C . ASP A 1 288 ? 1.188 -9.243 13.029 1.00 95.50 288 ASP A C 1
ATOM 2331 O O . ASP A 1 288 ? 0.723 -8.103 13.114 1.00 95.50 288 ASP A O 1
ATOM 2335 N N . ASP A 1 289 ? 0.449 -10.309 13.319 1.00 94.00 289 ASP A N 1
ATOM 2336 C CA . ASP A 1 289 ? -0.999 -10.278 13.574 1.00 94.00 289 ASP A CA 1
ATOM 2337 C C . ASP A 1 289 ? -1.400 -9.346 14.728 1.00 94.00 289 ASP A C 1
ATOM 2339 O O . ASP A 1 289 ? -2.527 -8.833 14.767 1.00 94.00 289 ASP A O 1
ATOM 2343 N N . GLN A 1 290 ? -0.478 -9.175 15.678 1.00 94.94 290 GLN A N 1
ATOM 2344 C CA . GLN A 1 290 ? -0.641 -8.470 16.947 1.00 94.94 290 GLN A CA 1
ATOM 2345 C C . GLN A 1 290 ? 0.434 -7.407 17.182 1.00 94.94 290 GLN A C 1
ATOM 2347 O O . GLN A 1 290 ? 0.444 -6.797 18.240 1.00 94.94 290 GLN A O 1
ATOM 2352 N N . ILE A 1 291 ? 1.358 -7.189 16.247 1.00 97.12 291 ILE A N 1
ATOM 2353 C CA . ILE A 1 291 ? 2.515 -6.321 16.486 1.00 97.12 291 ILE A CA 1
ATOM 2354 C C . ILE A 1 291 ? 2.437 -5.143 15.533 1.00 97.12 291 ILE A C 1
ATOM 2356 O O . ILE A 1 291 ? 2.547 -5.315 14.318 1.00 97.12 291 ILE A O 1
ATOM 2360 N N . LEU A 1 292 ? 2.221 -3.959 16.099 1.00 97.81 292 LEU A N 1
ATOM 2361 C CA . LEU A 1 292 ? 2.133 -2.697 15.384 1.00 97.81 292 LEU A CA 1
ATOM 2362 C C . LEU A 1 292 ? 3.414 -1.899 15.629 1.00 97.81 292 LEU A C 1
ATOM 2364 O O . LEU A 1 292 ? 3.745 -1.569 16.767 1.00 97.81 292 LEU A O 1
ATOM 2368 N N . VAL A 1 293 ? 4.124 -1.572 14.555 1.00 97.88 293 VAL A N 1
ATOM 2369 C CA . VAL A 1 293 ? 5.257 -0.649 14.611 1.00 97.88 293 VAL A CA 1
ATOM 2370 C C . VAL A 1 293 ? 4.790 0.780 14.381 1.00 97.88 293 VAL A C 1
ATOM 2372 O O . VAL A 1 293 ? 3.933 1.029 13.527 1.00 97.88 293 VAL A O 1
ATOM 2375 N N . ILE A 1 294 ? 5.380 1.708 15.126 1.00 97.00 294 ILE A N 1
ATOM 2376 C CA . ILE A 1 294 ? 5.155 3.156 15.040 1.00 97.00 294 ILE A CA 1
ATOM 2377 C C . ILE A 1 294 ? 6.507 3.882 15.089 1.00 97.00 294 ILE A C 1
ATOM 2379 O O . ILE A 1 294 ? 7.473 3.304 15.587 1.00 97.00 294 ILE A O 1
ATOM 2383 N N . PRO A 1 295 ? 6.643 5.119 14.580 1.00 94.50 295 PRO A N 1
ATOM 2384 C CA . PRO A 1 295 ? 7.840 5.909 14.828 1.00 94.50 295 PRO A CA 1
ATOM 2385 C C . PRO A 1 295 ? 7.963 6.201 16.325 1.00 94.50 295 PRO A C 1
ATOM 2387 O O . PRO A 1 295 ? 6.969 6.194 17.050 1.00 94.50 295 PRO A O 1
ATOM 2390 N N . THR A 1 296 ? 9.163 6.537 16.788 1.00 92.38 296 THR A N 1
ATOM 2391 C CA . THR A 1 296 ? 9.328 7.109 18.128 1.00 92.38 296 THR A CA 1
ATOM 2392 C C . THR A 1 296 ? 8.474 8.374 18.265 1.00 92.38 296 THR A C 1
ATOM 2394 O O . THR A 1 296 ? 8.704 9.369 17.574 1.00 92.38 296 THR A O 1
ATOM 2397 N N . LEU A 1 297 ? 7.480 8.319 19.150 1.00 91.56 297 LEU A N 1
ATOM 2398 C CA . LEU A 1 297 ? 6.609 9.438 19.505 1.00 91.56 297 LEU A CA 1
ATOM 2399 C C . LEU A 1 297 ? 7.087 10.086 20.810 1.00 91.56 297 LEU A C 1
ATOM 2401 O O . LEU A 1 297 ? 7.896 9.520 21.549 1.00 91.56 297 LEU A O 1
ATOM 2405 N N . ASP A 1 298 ? 6.569 11.273 21.115 1.00 91.56 298 ASP A N 1
ATOM 2406 C CA . ASP A 1 298 ? 6.689 11.817 22.464 1.00 91.56 298 ASP A CA 1
ATOM 2407 C C . ASP A 1 298 ? 5.903 10.948 23.465 1.00 91.56 298 ASP A C 1
ATOM 2409 O O . ASP A 1 298 ? 5.030 10.146 23.116 1.00 91.56 298 ASP A O 1
ATOM 2413 N N . LYS A 1 299 ? 6.232 11.096 24.748 1.00 93.25 299 LYS A N 1
ATOM 2414 C CA . LYS A 1 299 ? 5.672 10.244 25.801 1.00 93.25 299 LYS A CA 1
ATOM 2415 C C . LYS A 1 299 ? 4.145 10.348 25.889 1.00 93.25 299 LYS A C 1
ATOM 2417 O O . LYS A 1 299 ? 3.484 9.333 26.106 1.00 93.25 299 LYS A O 1
ATOM 2422 N N . ASP A 1 300 ? 3.601 11.549 25.706 1.00 93.94 300 ASP A N 1
ATOM 2423 C CA . ASP A 1 300 ? 2.175 11.810 25.883 1.00 93.94 300 ASP A CA 1
ATOM 2424 C C . ASP A 1 300 ? 1.355 11.314 24.683 1.00 93.94 300 ASP A C 1
ATOM 2426 O O . ASP A 1 300 ? 0.359 10.616 24.895 1.00 93.94 300 ASP A O 1
ATOM 2430 N N . MET A 1 301 ? 1.783 11.557 23.431 1.00 93.50 301 MET A N 1
ATOM 2431 C CA . MET A 1 301 ? 1.074 10.995 22.268 1.00 93.50 301 MET A CA 1
ATOM 2432 C C . MET A 1 301 ? 1.210 9.473 22.220 1.00 93.50 301 MET A C 1
ATOM 2434 O O . MET A 1 301 ? 0.249 8.790 21.860 1.00 93.50 301 MET A O 1
ATOM 2438 N N . ARG A 1 302 ? 2.361 8.919 22.630 1.00 94.75 302 ARG A N 1
ATOM 2439 C CA . ARG A 1 302 ? 2.544 7.466 22.747 1.00 94.75 302 ARG A CA 1
ATOM 2440 C C . ARG A 1 302 ? 1.550 6.847 23.730 1.00 94.75 302 ARG A C 1
ATOM 2442 O O . ARG A 1 302 ? 0.895 5.869 23.380 1.00 94.75 302 ARG 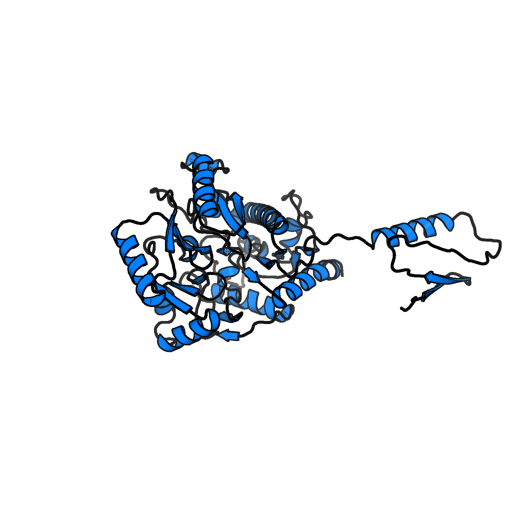A O 1
ATOM 2449 N N . ALA A 1 303 ? 1.433 7.409 24.934 1.00 94.56 303 ALA A N 1
ATOM 2450 C CA . ALA A 1 303 ? 0.514 6.917 25.961 1.00 94.56 303 ALA A CA 1
ATOM 2451 C C . ALA A 1 303 ? -0.957 7.075 25.544 1.00 94.56 303 ALA A C 1
ATOM 2453 O O . ALA A 1 303 ? -1.775 6.194 25.806 1.00 94.56 303 ALA A O 1
ATOM 2454 N N . TYR A 1 304 ? -1.290 8.174 24.863 1.00 94.19 304 TYR A N 1
ATOM 2455 C CA . TYR A 1 304 ? -2.625 8.386 24.313 1.00 94.19 304 TYR A CA 1
ATOM 2456 C C . TYR A 1 304 ? -2.988 7.329 23.261 1.00 94.19 304 TYR A C 1
ATOM 2458 O O . TYR A 1 304 ? -4.047 6.709 23.356 1.00 94.19 304 TYR A O 1
ATOM 2466 N N . LEU A 1 305 ? -2.096 7.075 22.296 1.00 94.94 305 LEU A N 1
ATOM 2467 C CA . LEU A 1 305 ? -2.305 6.051 21.271 1.00 94.94 305 LEU A CA 1
ATOM 2468 C C . LEU A 1 305 ? -2.480 4.660 21.895 1.00 94.94 305 LEU A C 1
ATOM 2470 O O . LEU A 1 305 ? -3.393 3.930 21.513 1.00 94.94 305 LEU A O 1
ATOM 2474 N N . ASP A 1 306 ? -1.636 4.313 22.866 1.00 93.94 306 ASP A N 1
ATOM 2475 C CA . ASP A 1 306 ? -1.712 3.042 23.589 1.00 93.94 306 ASP A CA 1
ATOM 2476 C C . ASP A 1 306 ? -3.079 2.864 24.273 1.00 93.94 306 ASP A C 1
ATOM 2478 O O . ASP A 1 306 ? -3.749 1.847 24.089 1.00 93.94 306 ASP A O 1
ATOM 2482 N N . ALA A 1 307 ? -3.570 3.906 24.953 1.00 93.19 307 ALA A N 1
ATOM 2483 C CA . ALA A 1 307 ? -4.886 3.898 25.586 1.00 93.19 307 ALA A CA 1
ATOM 2484 C C . ALA A 1 307 ? -6.044 3.761 24.576 1.00 93.19 307 ALA A C 1
ATOM 2486 O O . ALA A 1 307 ? -7.001 3.024 24.834 1.00 93.19 307 ALA A O 1
ATOM 2487 N N . GLU A 1 308 ? -5.987 4.442 23.426 1.00 93.12 308 GLU A N 1
ATOM 2488 C CA . GLU A 1 308 ? -7.014 4.320 22.379 1.00 93.12 308 GLU A CA 1
ATOM 2489 C C . GLU A 1 308 ? -7.044 2.919 21.753 1.00 93.12 308 GLU A C 1
ATOM 2491 O O . GLU A 1 308 ? -8.120 2.352 21.532 1.00 93.12 308 GLU A O 1
ATOM 2496 N N . LEU A 1 309 ? -5.877 2.313 21.517 1.00 93.81 309 LEU A N 1
ATOM 2497 C CA . LEU A 1 309 ? -5.793 0.939 21.024 1.00 93.81 309 LEU A CA 1
ATOM 2498 C C . LEU A 1 309 ? -6.291 -0.059 22.077 1.00 93.81 309 LEU A C 1
ATOM 2500 O O . LEU A 1 309 ? -7.077 -0.953 21.745 1.00 93.81 309 LEU A O 1
ATOM 2504 N N . PHE A 1 310 ? -5.926 0.129 23.348 1.00 90.69 310 PHE A N 1
ATOM 2505 C CA . PHE A 1 310 ? -6.353 -0.722 24.460 1.00 90.69 310 PHE A CA 1
ATOM 2506 C C . PHE A 1 310 ? -7.880 -0.793 24.596 1.00 90.69 310 PHE A C 1
ATOM 2508 O O . PHE A 1 310 ? -8.436 -1.878 24.776 1.00 90.69 310 PHE A O 1
ATOM 2515 N N . LYS A 1 311 ? -8.588 0.334 24.430 1.00 88.50 311 LYS A N 1
ATOM 2516 C CA . LYS A 1 311 ? -10.062 0.401 24.526 1.00 88.50 311 LYS A CA 1
ATOM 2517 C C . LYS A 1 311 ? -10.795 -0.586 23.613 1.00 88.50 311 LYS A C 1
ATOM 2519 O O . LYS A 1 311 ? -11.920 -0.974 23.931 1.00 88.50 311 LYS A O 1
ATOM 2524 N N . LYS A 1 312 ? -10.218 -0.940 22.459 1.00 85.19 312 LYS A N 1
ATOM 2525 C CA . LYS A 1 312 ? -10.850 -1.836 21.473 1.00 85.19 312 LYS A CA 1
ATOM 2526 C C . LYS A 1 312 ? -10.142 -3.161 21.294 1.00 85.19 312 LYS A C 1
ATOM 2528 O O . LYS A 1 312 ? -10.807 -4.154 21.000 1.00 85.19 312 LYS A O 1
ATOM 2533 N N . PHE A 1 313 ? -8.826 -3.175 21.427 1.00 90.00 313 PHE A N 1
ATOM 2534 C CA . PHE A 1 313 ? -8.040 -4.376 21.221 1.00 90.00 313 PHE A CA 1
ATOM 2535 C C . PHE A 1 313 ? -7.662 -5.081 22.521 1.00 90.00 313 PHE A C 1
ATOM 2537 O O . PHE A 1 313 ? -7.235 -6.215 22.411 1.00 90.00 313 PHE A O 1
ATOM 2544 N N . HIS A 1 314 ? -7.899 -4.515 23.713 1.00 83.50 314 HIS A N 1
ATOM 2545 C CA . HIS A 1 314 ? -7.739 -5.202 25.009 1.00 83.50 314 HIS A CA 1
ATOM 2546 C C . HIS A 1 314 ? -6.419 -5.997 25.118 1.00 83.50 314 HIS A C 1
ATOM 2548 O O . HIS A 1 314 ? -6.446 -7.209 25.310 1.00 83.50 314 HIS A O 1
ATOM 2554 N N . ASP A 1 315 ? -5.279 -5.333 24.907 1.00 80.25 315 ASP A N 1
ATOM 2555 C CA . ASP A 1 315 ? -3.927 -5.931 24.853 1.00 80.25 315 ASP A CA 1
ATOM 2556 C C . ASP A 1 315 ? -3.653 -6.917 23.703 1.00 80.25 315 ASP A C 1
ATOM 2558 O O . ASP A 1 315 ? -2.572 -7.494 23.612 1.00 80.25 315 ASP A O 1
ATOM 2562 N N . GLU A 1 316 ? -4.572 -7.094 22.750 1.00 89.50 316 GLU A N 1
ATOM 2563 C CA . GLU A 1 316 ? -4.323 -7.927 21.566 1.00 89.50 316 GLU A CA 1
ATOM 2564 C C . GLU A 1 316 ? -3.303 -7.307 20.591 1.00 89.50 316 GLU A C 1
ATOM 2566 O O . GLU A 1 316 ? -2.945 -7.978 19.619 1.00 89.50 316 GLU A O 1
ATOM 2571 N N . VAL A 1 317 ? -2.887 -6.050 20.801 1.00 94.00 317 VAL A N 1
ATOM 2572 C CA . VAL A 1 317 ? -1.923 -5.321 19.966 1.00 94.00 317 VAL A CA 1
ATOM 2573 C C . VAL A 1 317 ? -0.780 -4.779 20.822 1.00 94.00 317 VAL A C 1
ATOM 2575 O O . VAL A 1 317 ? -1.005 -3.981 21.724 1.00 94.00 317 VAL A O 1
ATOM 2578 N N . MET A 1 318 ? 0.446 -5.179 20.491 1.00 94.81 318 MET A N 1
ATOM 2579 C CA . MET A 1 318 ? 1.692 -4.686 21.067 1.00 94.81 318 MET A CA 1
ATOM 2580 C C . MET A 1 318 ? 2.290 -3.591 20.179 1.00 94.81 318 MET A C 1
ATOM 2582 O O . MET A 1 318 ? 2.420 -3.772 18.966 1.00 94.81 318 MET A O 1
ATOM 2586 N N . LEU A 1 319 ? 2.688 -2.479 20.797 1.00 96.00 319 LEU A N 1
ATOM 2587 C CA . LEU A 1 319 ? 3.375 -1.371 20.137 1.00 96.00 319 LEU A CA 1
ATOM 2588 C C . LEU A 1 319 ? 4.896 -1.529 20.214 1.00 96.00 319 LEU A C 1
ATOM 2590 O O . LEU A 1 319 ? 5.446 -1.732 21.297 1.00 96.00 319 LEU A O 1
ATOM 2594 N N . ILE A 1 320 ? 5.570 -1.357 19.078 1.00 96.38 320 ILE A N 1
ATOM 2595 C CA . ILE A 1 320 ? 7.030 -1.270 18.990 1.00 96.38 320 ILE A CA 1
ATOM 2596 C C . ILE A 1 320 ? 7.412 0.065 18.360 1.00 96.38 320 ILE A C 1
ATOM 2598 O O . ILE A 1 320 ? 7.012 0.370 17.236 1.00 96.38 320 ILE A O 1
ATOM 2602 N N . ASP A 1 321 ? 8.232 0.833 19.071 1.00 95.75 321 ASP A N 1
ATOM 2603 C CA . ASP A 1 321 ? 8.753 2.098 18.568 1.00 95.75 321 ASP A CA 1
ATOM 2604 C C . ASP A 1 321 ? 9.978 1.835 17.687 1.00 95.75 321 ASP A C 1
ATOM 2606 O O . ASP A 1 321 ? 10.981 1.273 18.134 1.00 95.75 321 ASP A O 1
ATOM 2610 N N . LEU A 1 322 ? 9.910 2.274 16.436 1.00 94.88 322 LEU A N 1
ATOM 2611 C CA . LEU A 1 322 ? 11.034 2.290 15.516 1.00 94.88 322 LEU A CA 1
ATOM 2612 C C . LEU A 1 322 ? 11.666 3.686 15.510 1.00 94.88 322 LEU A C 1
ATOM 2614 O O . LEU A 1 322 ? 10.953 4.676 15.310 1.00 94.88 322 LEU A O 1
ATOM 2618 N N . PRO A 1 323 ? 12.996 3.789 15.687 1.00 89.25 323 PRO A N 1
ATOM 2619 C CA . PRO A 1 323 ? 13.709 5.038 15.479 1.00 89.25 323 PRO A CA 1
ATOM 2620 C C . PRO A 1 323 ? 13.363 5.654 14.121 1.00 89.25 323 PRO A C 1
ATOM 2622 O O . PRO A 1 323 ? 13.534 5.033 13.072 1.00 89.25 323 PRO A O 1
ATOM 2625 N N . ALA A 1 324 ? 12.890 6.895 14.146 1.00 79.31 324 ALA A N 1
ATOM 2626 C CA . ALA A 1 324 ? 12.612 7.675 12.950 1.00 79.31 324 ALA A CA 1
ATOM 2627 C C . ALA A 1 324 ? 13.461 8.947 12.981 1.00 79.31 324 ALA A C 1
ATOM 2629 O O . ALA A 1 324 ? 13.514 9.649 13.992 1.00 79.31 324 ALA A O 1
ATOM 2630 N N . TYR A 1 325 ? 14.124 9.258 11.867 1.00 67.94 325 TYR A N 1
ATOM 2631 C CA . TYR A 1 325 ? 14.824 10.533 11.711 1.00 67.94 325 TYR A CA 1
ATOM 2632 C C . TYR A 1 325 ? 13.804 11.622 11.374 1.00 67.94 325 TYR A C 1
ATOM 2634 O O . TYR A 1 325 ? 13.472 11.850 10.214 1.00 67.94 325 TYR A O 1
ATOM 2642 N N . LEU A 1 326 ? 13.281 12.268 12.414 1.00 62.03 326 LEU A N 1
ATOM 2643 C CA . LEU A 1 326 ? 12.264 13.315 12.329 1.00 62.03 326 LEU A CA 1
ATOM 2644 C C . LEU A 1 326 ? 12.899 14.713 12.460 1.00 62.03 326 LEU A C 1
ATOM 2646 O O . LEU A 1 326 ? 12.500 15.503 13.311 1.00 62.03 326 LEU A O 1
ATOM 2650 N N . ASP A 1 327 ? 13.905 15.025 11.639 1.00 56.78 327 ASP A N 1
ATOM 2651 C CA . ASP A 1 327 ? 14.553 16.346 11.650 1.00 56.78 327 ASP A CA 1
ATOM 2652 C C . ASP A 1 327 ? 13.742 17.417 10.887 1.00 56.78 327 ASP A C 1
ATOM 2654 O O . ASP A 1 327 ? 12.820 17.124 10.124 1.00 56.78 327 ASP A O 1
ATOM 2658 N N . LYS A 1 328 ? 14.108 18.697 11.074 1.00 53.12 328 LYS A N 1
ATOM 2659 C CA . LYS A 1 328 ? 13.406 19.895 10.552 1.00 53.12 328 LYS A CA 1
ATOM 2660 C C . LYS A 1 328 ? 13.277 19.989 9.020 1.00 53.12 328 LYS A C 1
ATOM 2662 O O . LYS A 1 328 ? 12.522 20.828 8.543 1.00 53.12 328 LYS A O 1
ATOM 2667 N N . ASP A 1 329 ? 13.979 19.158 8.252 1.00 55.28 329 ASP A N 1
ATOM 2668 C CA . ASP A 1 329 ? 13.942 19.135 6.776 1.00 55.28 329 ASP A CA 1
ATOM 2669 C C . ASP A 1 329 ? 13.005 18.042 6.222 1.00 55.28 329 ASP A C 1
ATOM 2671 O O . ASP A 1 329 ? 13.248 17.430 5.180 1.00 55.28 329 ASP A O 1
ATOM 2675 N N . ARG A 1 330 ? 11.938 17.746 6.971 1.00 66.81 330 ARG A N 1
ATOM 2676 C CA . ARG A 1 330 ? 10.981 16.680 6.677 1.00 66.81 330 ARG A CA 1
ATOM 2677 C C . ARG A 1 330 ? 10.170 16.999 5.423 1.00 66.81 330 ARG A C 1
ATOM 2679 O O . ARG A 1 330 ? 9.185 17.733 5.468 1.00 66.81 330 ARG A O 1
ATOM 2686 N N . ARG A 1 331 ? 10.579 16.402 4.307 1.00 79.81 331 ARG A N 1
ATOM 2687 C CA . ARG A 1 331 ? 9.790 16.318 3.077 1.00 79.81 331 ARG A CA 1
ATOM 2688 C C . ARG A 1 331 ? 9.302 14.888 2.894 1.00 79.81 331 ARG A C 1
ATOM 2690 O O . ARG A 1 331 ? 10.089 13.949 3.001 1.00 79.81 331 ARG A O 1
ATOM 2697 N N . GLY A 1 332 ? 8.005 14.745 2.638 1.00 87.38 332 GLY A N 1
ATOM 2698 C CA . GLY A 1 332 ? 7.356 13.451 2.447 1.00 87.38 332 GLY A CA 1
ATOM 2699 C C . GLY A 1 332 ? 7.559 12.490 3.623 1.00 87.38 332 GLY A C 1
ATOM 2700 O O . GLY A 1 332 ? 7.438 12.886 4.784 1.00 87.38 332 GLY A O 1
ATOM 2701 N N . ASN A 1 333 ? 7.852 11.227 3.313 1.00 91.12 333 ASN A N 1
ATOM 2702 C CA . ASN A 1 333 ? 7.961 10.112 4.259 1.00 91.12 333 ASN A CA 1
ATOM 2703 C C . ASN A 1 333 ? 9.395 9.557 4.383 1.00 91.12 333 ASN A C 1
ATOM 2705 O O . ASN A 1 333 ? 9.592 8.428 4.836 1.00 91.12 333 ASN A O 1
ATOM 2709 N N . CYS A 1 334 ? 10.414 10.337 4.006 1.00 91.50 334 CYS A N 1
ATOM 2710 C CA . CYS A 1 334 ? 11.810 9.930 4.174 1.00 91.50 334 CYS A CA 1
ATOM 2711 C C . CYS A 1 334 ? 12.129 9.615 5.643 1.00 91.50 334 CYS A C 1
ATOM 2713 O O . CYS A 1 334 ? 11.832 10.410 6.532 1.00 91.50 334 CYS A O 1
ATOM 2715 N N . GLY A 1 335 ? 12.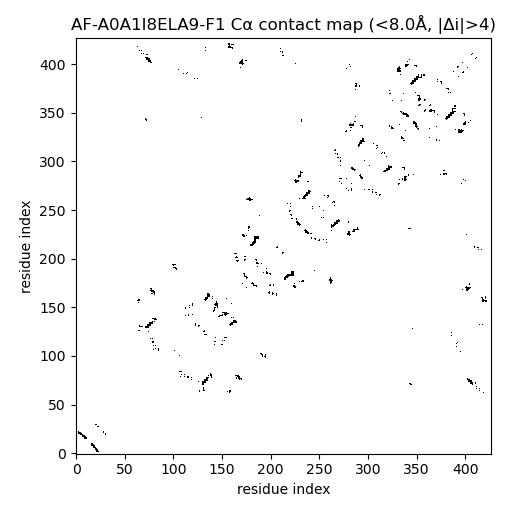745 8.456 5.895 1.00 90.56 335 GLY A N 1
ATOM 2716 C CA . GLY A 1 335 ? 13.055 7.988 7.250 1.00 90.56 335 GLY A CA 1
ATOM 2717 C C . GLY A 1 335 ? 11.890 7.325 7.991 1.00 90.56 335 GLY A C 1
ATOM 2718 O O . GLY A 1 335 ? 12.085 6.881 9.122 1.00 90.56 335 GLY A O 1
ATOM 2719 N N . MET A 1 336 ? 10.706 7.218 7.377 1.00 93.31 336 MET A N 1
ATOM 2720 C CA . MET A 1 336 ? 9.569 6.485 7.937 1.00 93.31 336 MET A CA 1
ATOM 2721 C C . MET A 1 336 ? 9.688 4.996 7.611 1.00 93.31 336 MET A C 1
ATOM 2723 O O . MET A 1 336 ? 9.080 4.489 6.669 1.00 93.31 336 MET A O 1
ATOM 2727 N N . TYR A 1 337 ? 10.468 4.274 8.416 1.00 95.62 337 TYR A N 1
ATOM 2728 C CA . TYR A 1 337 ? 10.619 2.819 8.287 1.00 95.62 337 TYR A CA 1
ATOM 2729 C C . TYR A 1 337 ? 9.315 2.039 8.506 1.00 95.62 337 TYR A C 1
ATOM 2731 O O . TYR A 1 337 ? 9.217 0.877 8.130 1.00 95.62 337 TYR A O 1
ATOM 2739 N N . THR A 1 338 ? 8.308 2.684 9.095 1.00 96.31 338 THR A N 1
ATOM 2740 C CA . THR A 1 338 ? 6.955 2.167 9.320 1.00 96.31 338 THR A CA 1
ATOM 2741 C C . THR A 1 338 ? 6.109 2.074 8.052 1.00 96.31 338 THR A C 1
ATOM 2743 O O . THR A 1 338 ? 5.094 1.381 8.074 1.00 96.31 338 THR A O 1
ATOM 2746 N N . ALA A 1 339 ? 6.524 2.691 6.940 1.00 95.44 339 ALA A N 1
ATOM 2747 C CA . ALA A 1 339 ? 5.824 2.660 5.653 1.00 95.44 339 ALA A CA 1
ATOM 2748 C C . ALA A 1 339 ? 6.020 1.316 4.904 1.00 95.44 339 ALA A C 1
ATOM 2750 O O . ALA A 1 339 ? 6.423 1.259 3.739 1.00 95.44 339 ALA A O 1
ATOM 2751 N N . ILE A 1 340 ? 5.764 0.220 5.621 1.00 97.50 340 ILE A N 1
ATOM 2752 C CA . ILE A 1 340 ? 6.019 -1.175 5.253 1.00 97.50 340 ILE A CA 1
ATOM 2753 C C . ILE A 1 340 ? 4.872 -1.702 4.391 1.00 97.50 340 ILE A C 1
ATOM 2755 O O . ILE A 1 340 ? 3.699 -1.516 4.719 1.00 97.50 340 ILE A O 1
ATOM 2759 N N . LEU A 1 341 ? 5.199 -2.443 3.334 1.00 97.75 341 LEU A N 1
ATOM 2760 C CA . LEU A 1 341 ? 4.234 -3.306 2.657 1.00 97.75 341 LEU A CA 1
ATOM 2761 C C . LEU A 1 341 ? 4.300 -4.704 3.281 1.00 97.75 341 LEU A C 1
ATOM 2763 O O . LEU A 1 341 ? 5.306 -5.398 3.166 1.00 97.75 341 LEU A O 1
ATOM 2767 N N . ALA A 1 342 ? 3.226 -5.118 3.951 1.00 96.12 342 ALA A N 1
ATOM 2768 C CA . ALA A 1 342 ? 3.131 -6.429 4.583 1.00 96.12 342 ALA A CA 1
ATOM 2769 C C . ALA A 1 342 ? 2.280 -7.390 3.740 1.00 96.12 342 ALA A C 1
ATOM 2771 O O . ALA A 1 342 ? 1.162 -7.052 3.349 1.00 96.12 342 ALA A O 1
ATOM 2772 N N . THR A 1 343 ? 2.787 -8.602 3.517 1.00 95.00 343 THR A N 1
ATOM 2773 C CA . THR A 1 343 ? 2.039 -9.736 2.952 1.00 95.00 343 THR A CA 1
ATOM 2774 C C . THR A 1 343 ? 1.905 -10.842 3.999 1.00 95.00 343 THR A C 1
ATOM 2776 O O . THR A 1 343 ? 2.211 -10.636 5.177 1.00 95.00 343 THR A O 1
ATOM 2779 N N . ASP A 1 344 ? 1.401 -12.015 3.614 1.00 90.50 344 ASP A N 1
ATOM 2780 C CA . ASP A 1 344 ? 1.221 -13.135 4.550 1.00 90.50 344 ASP A CA 1
ATOM 2781 C C . ASP A 1 344 ? 2.554 -13.661 5.090 1.00 90.50 344 ASP A C 1
ATOM 2783 O O . ASP A 1 344 ? 2.648 -14.028 6.259 1.00 90.50 344 ASP A O 1
ATOM 2787 N N . LYS A 1 345 ? 3.592 -13.659 4.247 1.00 94.19 345 LYS A N 1
ATOM 2788 C CA . LYS A 1 345 ? 4.896 -14.263 4.552 1.00 94.19 345 LYS A CA 1
ATOM 2789 C C . LYS A 1 345 ? 6.045 -13.262 4.581 1.00 94.19 345 LYS A C 1
ATOM 2791 O O . LYS A 1 345 ? 7.081 -13.580 5.158 1.00 94.19 345 LYS A O 1
ATOM 2796 N N . PHE A 1 346 ? 5.871 -12.078 3.993 1.00 96.94 346 PHE A N 1
ATOM 2797 C CA . PHE A 1 346 ? 6.954 -11.119 3.792 1.00 96.94 346 PHE A CA 1
ATOM 2798 C C . PHE A 1 346 ? 6.604 -9.730 4.329 1.00 96.94 346 PHE A C 1
ATOM 2800 O O . PHE A 1 346 ? 5.440 -9.321 4.358 1.00 96.94 346 PHE A O 1
ATOM 2807 N N . LEU A 1 347 ? 7.635 -9.000 4.746 1.00 98.31 347 LEU A N 1
ATOM 2808 C CA . LEU A 1 347 ? 7.572 -7.584 5.094 1.00 98.31 347 LEU A CA 1
ATOM 2809 C C . LEU A 1 347 ? 8.564 -6.826 4.223 1.00 98.31 347 LEU A C 1
ATOM 2811 O O . LEU A 1 347 ? 9.769 -6.921 4.440 1.00 98.31 347 LEU A O 1
ATOM 2815 N N . TYR A 1 348 ? 8.067 -6.060 3.260 1.00 98.62 348 TYR A N 1
ATOM 2816 C CA . TYR A 1 348 ? 8.900 -5.178 2.452 1.00 98.62 348 TYR A CA 1
ATOM 2817 C C . TYR A 1 348 ? 9.112 -3.876 3.223 1.00 98.62 348 TYR A C 1
ATOM 2819 O O . TYR A 1 348 ? 8.195 -3.056 3.342 1.00 98.62 348 TYR A O 1
ATOM 2827 N N . VAL A 1 349 ? 10.304 -3.722 3.794 1.00 98.44 349 VAL A N 1
ATOM 2828 C CA . VAL A 1 349 ? 10.659 -2.611 4.683 1.00 98.44 349 VAL A CA 1
ATOM 2829 C C . VAL A 1 349 ? 11.454 -1.573 3.893 1.00 98.44 349 VAL A C 1
ATOM 2831 O O . VAL A 1 349 ? 12.473 -1.931 3.295 1.00 98.44 349 VAL A O 1
ATOM 2834 N N . PRO A 1 350 ? 11.034 -0.295 3.870 1.00 97.25 350 PRO A N 1
ATOM 2835 C CA . PRO A 1 350 ? 11.796 0.739 3.187 1.00 97.25 350 PRO A CA 1
ATOM 2836 C C . PRO A 1 350 ? 13.115 0.990 3.923 1.00 97.25 350 PRO A C 1
ATOM 2838 O O . PRO A 1 350 ? 13.127 1.172 5.136 1.00 97.25 350 PRO A O 1
ATOM 2841 N N . VAL A 1 351 ? 14.222 1.020 3.185 1.00 96.19 351 VAL A N 1
ATOM 2842 C CA . VAL A 1 351 ? 15.549 1.393 3.690 1.00 96.19 351 VAL A CA 1
ATOM 2843 C C . VAL A 1 351 ? 16.060 2.604 2.925 1.00 96.19 351 VAL A C 1
ATOM 2845 O O . VAL A 1 351 ? 15.810 2.738 1.728 1.00 96.19 351 VAL A O 1
ATOM 2848 N N . PHE A 1 352 ? 16.756 3.507 3.610 1.00 94.25 352 PHE A N 1
ATOM 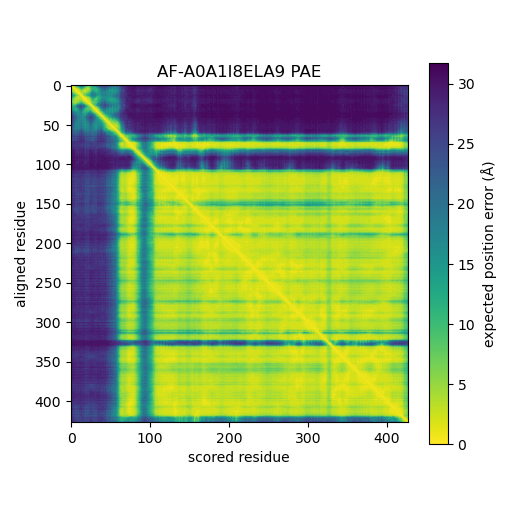2849 C CA . PHE A 1 352 ? 17.101 4.825 3.059 1.00 94.25 352 PHE A CA 1
ATOM 2850 C C . PHE A 1 352 ? 18.605 5.026 2.938 1.00 94.25 352 PHE A C 1
ATOM 2852 O O . PHE A 1 352 ? 19.075 5.838 2.141 1.00 94.25 352 PHE A O 1
ATOM 2859 N N . GLY A 1 353 ? 19.375 4.287 3.725 1.00 91.75 353 GLY A N 1
ATOM 2860 C CA . GLY A 1 353 ? 20.811 4.398 3.835 1.00 91.75 353 GLY A CA 1
ATOM 2861 C C . GLY A 1 353 ? 21.592 3.753 2.701 1.00 91.75 353 GLY A C 1
ATOM 2862 O O . GLY A 1 353 ? 22.773 3.538 2.901 1.00 91.75 353 GLY A O 1
ATOM 2863 N N . ASN A 1 354 ? 21.034 3.461 1.528 1.00 91.00 354 ASN A N 1
ATOM 2864 C CA . ASN A 1 354 ? 21.842 3.149 0.335 1.00 91.00 354 ASN A CA 1
ATOM 2865 C C . ASN A 1 354 ? 21.784 4.260 -0.726 1.00 91.00 354 ASN A C 1
ATOM 2867 O O . ASN A 1 354 ? 22.509 4.203 -1.718 1.00 91.00 354 ASN A O 1
ATOM 2871 N N . ASP A 1 355 ? 20.943 5.278 -0.528 1.00 92.38 355 ASP A N 1
ATOM 2872 C CA . ASP A 1 355 ? 20.808 6.402 -1.449 1.00 92.38 355 ASP A CA 1
ATOM 2873 C C . ASP A 1 355 ? 21.731 7.573 -1.045 1.00 92.38 355 ASP A C 1
ATOM 2875 O O . ASP A 1 355 ? 21.643 8.076 0.082 1.00 92.38 355 ASP A O 1
ATOM 2879 N N . PRO A 1 356 ? 22.595 8.076 -1.950 1.00 91.31 356 PRO A N 1
ATOM 2880 C CA . PRO A 1 356 ? 23.489 9.194 -1.645 1.00 91.31 356 PRO A CA 1
ATOM 2881 C C . PRO A 1 356 ? 22.770 10.496 -1.259 1.00 91.31 356 PRO A C 1
ATOM 2883 O O . PRO A 1 356 ? 23.325 11.312 -0.520 1.00 91.31 356 PRO A O 1
ATOM 2886 N N . GLY A 1 357 ? 21.554 10.728 -1.766 1.00 89.75 357 GLY A N 1
ATOM 2887 C CA . GLY A 1 357 ? 20.736 11.881 -1.392 1.00 89.75 357 GLY A CA 1
ATOM 2888 C C . GLY A 1 357 ? 20.286 11.795 0.063 1.00 89.75 357 GLY A C 1
ATOM 2889 O O . GLY A 1 357 ? 20.353 12.786 0.792 1.00 89.75 357 GLY A O 1
ATOM 2890 N N . ASN A 1 358 ? 19.888 10.604 0.501 1.00 89.25 358 ASN A N 1
ATOM 2891 C CA . ASN A 1 358 ? 19.539 10.320 1.888 1.00 89.25 358 ASN A CA 1
ATOM 2892 C C . ASN A 1 358 ? 20.766 10.385 2.821 1.00 89.25 358 ASN A C 1
ATOM 2894 O O . ASN A 1 358 ? 20.668 10.948 3.912 1.00 89.25 358 ASN A O 1
ATOM 2898 N N . TRP A 1 359 ? 21.946 9.923 2.390 1.00 87.81 359 TRP A N 1
ATOM 2899 C CA . TRP A 1 359 ? 23.187 10.021 3.185 1.00 87.81 359 TRP A CA 1
ATOM 2900 C C . TRP A 1 359 ? 23.555 11.438 3.583 1.00 87.81 359 TRP A C 1
ATOM 2902 O O . TRP A 1 359 ? 23.874 11.701 4.741 1.00 87.81 359 TRP A O 1
ATOM 2912 N N . LYS A 1 360 ? 23.452 12.380 2.640 1.00 87.31 360 LYS A N 1
ATOM 2913 C CA . LYS A 1 360 ? 23.731 13.807 2.882 1.00 87.31 360 LYS A CA 1
ATOM 2914 C C . LYS A 1 360 ? 22.845 14.421 3.968 1.00 87.31 360 LYS A C 1
ATOM 2916 O O . LYS A 1 360 ? 23.079 15.550 4.387 1.00 87.31 360 LYS A O 1
ATOM 2921 N N . ARG A 1 361 ? 21.799 13.706 4.376 1.00 86.69 361 ARG A N 1
ATOM 2922 C CA . ARG A 1 361 ? 20.733 14.163 5.263 1.00 86.69 361 ARG A CA 1
ATOM 2923 C C . ARG A 1 361 ? 20.657 13.324 6.538 1.00 86.69 361 ARG A C 1
ATOM 2925 O O . ARG A 1 361 ? 19.694 13.443 7.278 1.00 86.69 361 ARG A O 1
ATOM 2932 N N . GLY A 1 362 ? 21.685 12.513 6.798 1.00 86.12 362 GLY A N 1
ATOM 2933 C CA . GLY A 1 362 ? 21.862 11.788 8.056 1.00 86.12 362 GLY A CA 1
ATOM 2934 C C . GLY A 1 362 ? 21.369 10.341 8.050 1.00 86.12 362 GLY A C 1
ATOM 2935 O O . GLY A 1 362 ? 21.590 9.632 9.029 1.00 86.12 362 GLY A O 1
ATOM 2936 N N . HIS A 1 363 ? 20.760 9.861 6.961 1.00 88.69 363 HIS A N 1
ATOM 2937 C CA . HIS A 1 363 ? 20.406 8.444 6.841 1.00 88.69 363 HIS A CA 1
ATOM 2938 C C . HIS A 1 363 ? 21.665 7.590 6.628 1.00 88.69 363 HIS A C 1
ATOM 2940 O O . HIS A 1 363 ? 22.606 8.012 5.958 1.00 88.69 363 HIS A O 1
ATOM 2946 N N . SER A 1 364 ? 21.693 6.372 7.172 1.00 90.94 364 SER A N 1
ATOM 2947 C CA . SER A 1 364 ? 22.857 5.485 7.075 1.00 90.94 364 SER A CA 1
ATOM 2948 C C . SER A 1 364 ? 22.455 4.016 6.990 1.00 90.94 364 SER A C 1
ATOM 2950 O O . SER A 1 364 ? 21.441 3.612 7.558 1.00 90.94 364 SER A O 1
ATOM 2952 N N . THR A 1 365 ? 23.297 3.201 6.346 1.00 93.75 365 THR A N 1
ATOM 2953 C CA . THR A 1 365 ? 23.132 1.735 6.313 1.00 93.75 365 THR A CA 1
ATOM 2954 C C . THR A 1 365 ? 23.143 1.110 7.707 1.00 93.75 365 THR A C 1
ATOM 2956 O O . THR A 1 365 ? 22.581 0.036 7.908 1.00 93.75 365 THR A O 1
ATOM 2959 N N . MET A 1 366 ? 23.798 1.753 8.681 1.00 93.56 366 MET A N 1
ATOM 2960 C CA . MET A 1 366 ? 23.800 1.290 10.067 1.00 93.56 366 MET A CA 1
ATOM 2961 C C . MET A 1 366 ? 22.405 1.411 10.683 1.00 93.56 366 MET A C 1
ATOM 2963 O O . MET A 1 366 ? 21.947 0.462 11.312 1.00 93.56 366 MET A O 1
ATOM 2967 N N . MET A 1 367 ? 21.712 2.536 10.462 1.00 91.69 367 MET A N 1
ATOM 2968 C CA . MET A 1 367 ? 20.326 2.676 10.911 1.00 91.69 367 MET A CA 1
ATOM 2969 C C . MET A 1 367 ? 19.429 1.645 10.227 1.00 91.69 367 MET A C 1
ATOM 2971 O O . MET A 1 367 ? 18.689 0.956 10.921 1.00 91.69 367 MET A O 1
ATOM 2975 N N . ASP A 1 368 ? 19.543 1.481 8.903 1.00 95.44 368 ASP A N 1
ATOM 2976 C CA . ASP A 1 368 ? 18.755 0.479 8.174 1.00 95.44 368 ASP A CA 1
ATOM 2977 C C . ASP A 1 368 ? 18.909 -0.917 8.809 1.00 95.44 368 ASP A C 1
ATOM 2979 O O . ASP A 1 368 ? 17.918 -1.592 9.071 1.00 95.44 368 ASP A O 1
ATOM 2983 N N . LYS A 1 369 ? 20.143 -1.333 9.135 1.00 96.38 369 LYS A N 1
ATOM 2984 C CA . LYS A 1 369 ? 20.421 -2.627 9.785 1.00 96.38 369 LYS A CA 1
ATOM 2985 C C . LYS A 1 369 ? 19.806 -2.751 11.177 1.00 96.38 369 LYS A C 1
ATOM 2987 O O . LYS A 1 369 ? 19.284 -3.812 11.503 1.00 96.38 369 LYS A O 1
ATOM 2992 N N . ILE A 1 370 ? 19.870 -1.696 11.992 1.00 95.56 370 ILE A N 1
ATOM 2993 C CA . ILE A 1 370 ? 19.262 -1.685 13.332 1.00 95.56 370 ILE A CA 1
ATOM 2994 C C . ILE A 1 370 ? 17.748 -1.869 13.214 1.00 95.56 370 ILE A C 1
ATOM 2996 O O . ILE A 1 370 ? 17.182 -2.718 13.896 1.00 95.56 370 ILE A O 1
ATOM 3000 N N . ILE A 1 371 ? 17.107 -1.117 12.318 1.00 96.31 371 ILE A N 1
ATOM 3001 C CA . ILE A 1 371 ? 15.663 -1.193 12.099 1.00 96.31 371 ILE A CA 1
ATOM 3002 C C . ILE A 1 371 ? 15.244 -2.567 11.584 1.00 96.31 371 ILE A C 1
ATOM 3004 O O . ILE A 1 371 ? 14.306 -3.154 12.122 1.00 96.31 371 ILE A O 1
ATOM 3008 N N . ILE A 1 372 ? 15.941 -3.094 10.573 1.00 97.94 372 ILE A N 1
ATOM 3009 C CA . ILE A 1 372 ? 15.680 -4.437 10.044 1.00 97.94 372 ILE A CA 1
ATOM 3010 C C . ILE A 1 372 ? 15.755 -5.456 11.179 1.00 97.94 372 ILE A C 1
ATOM 3012 O O . ILE A 1 372 ? 14.803 -6.205 11.374 1.00 97.94 372 ILE A O 1
ATOM 3016 N N . HIS A 1 373 ? 16.821 -5.422 11.983 1.00 97.75 373 HIS A N 1
ATOM 3017 C CA . HIS A 1 373 ? 16.987 -6.353 13.093 1.00 97.75 373 HIS A CA 1
ATOM 3018 C C . HIS A 1 373 ? 15.863 -6.230 14.133 1.00 97.75 373 HIS A C 1
ATOM 3020 O O . HIS A 1 373 ? 15.323 -7.241 14.578 1.00 97.75 373 HIS A O 1
ATOM 3026 N N . MET A 1 374 ? 15.457 -5.005 14.490 1.00 97.56 374 MET A N 1
ATOM 3027 C CA . MET A 1 374 ? 14.328 -4.776 15.400 1.00 97.56 374 MET A CA 1
ATOM 3028 C C . MET A 1 374 ? 13.020 -5.370 14.867 1.00 97.56 374 MET A C 1
ATOM 3030 O O . MET A 1 374 ? 12.231 -5.889 15.652 1.00 97.56 374 MET A O 1
ATOM 3034 N N . ILE A 1 375 ? 12.780 -5.314 13.556 1.00 98.19 375 ILE A N 1
ATOM 3035 C CA . ILE A 1 375 ? 11.590 -5.912 12.941 1.00 98.19 375 ILE A CA 1
ATOM 3036 C C . ILE A 1 375 ? 11.718 -7.441 12.914 1.00 98.19 375 ILE A C 1
ATOM 3038 O O . ILE A 1 375 ? 10.789 -8.126 13.335 1.00 98.19 375 ILE A O 1
ATOM 3042 N N . GLU A 1 376 ? 12.863 -7.976 12.482 1.00 98.25 376 GLU A N 1
ATOM 3043 C CA . GLU A 1 376 ? 13.127 -9.418 12.357 1.00 98.25 376 GLU A CA 1
ATOM 3044 C C . GLU A 1 376 ? 12.938 -10.175 13.674 1.00 98.25 376 GLU A C 1
ATOM 3046 O O . GLU A 1 376 ? 12.333 -11.244 13.686 1.00 98.25 376 GLU A O 1
ATOM 3051 N N . VAL A 1 377 ? 13.403 -9.626 14.801 1.00 97.25 377 VAL A N 1
ATOM 3052 C CA . VAL A 1 377 ? 13.254 -10.294 16.110 1.00 97.25 377 VAL A CA 1
ATOM 3053 C C . VAL A 1 377 ? 11.819 -10.260 16.651 1.00 97.25 377 VAL A C 1
ATOM 3055 O O . VAL A 1 377 ? 11.519 -10.948 17.623 1.00 97.25 377 VAL A O 1
ATOM 3058 N N . ASN A 1 378 ? 10.930 -9.477 16.030 1.00 97.44 378 ASN A N 1
ATOM 3059 C CA . ASN A 1 378 ? 9.543 -9.273 16.450 1.00 97.44 378 ASN A CA 1
ATOM 3060 C C . ASN A 1 378 ? 8.516 -9.756 15.417 1.00 97.44 378 ASN A C 1
ATOM 3062 O O . ASN A 1 378 ? 7.341 -9.415 15.513 1.00 97.44 378 ASN A O 1
ATOM 3066 N N . THR A 1 379 ? 8.914 -10.532 14.413 1.00 97.44 379 THR A N 1
ATOM 3067 C CA . THR A 1 379 ? 7.980 -11.079 13.424 1.00 97.44 379 THR A CA 1
ATOM 3068 C C . THR A 1 379 ? 8.404 -12.466 12.977 1.00 97.44 379 THR A C 1
ATOM 3070 O O . THR A 1 379 ? 9.581 -12.812 12.972 1.00 97.44 379 THR A O 1
ATOM 3073 N N . ARG A 1 380 ? 7.429 -13.283 12.579 1.00 95.62 380 ARG A N 1
ATOM 3074 C CA . ARG A 1 380 ? 7.699 -14.573 11.920 1.00 95.62 380 ARG A CA 1
ATOM 3075 C C . ARG A 1 380 ? 7.853 -14.444 10.406 1.00 95.62 380 ARG A C 1
ATOM 3077 O O . ARG A 1 380 ? 8.170 -15.427 9.739 1.00 95.62 380 ARG A O 1
ATOM 3084 N N . LYS A 1 381 ? 7.559 -13.267 9.854 1.00 96.81 381 LYS A N 1
ATOM 3085 C CA . LYS A 1 381 ? 7.631 -12.998 8.418 1.00 96.81 381 LYS A CA 1
ATOM 3086 C C . LYS A 1 381 ? 9.072 -12.737 8.003 1.00 96.81 381 LYS A C 1
ATOM 3088 O O . LYS A 1 381 ? 9.869 -12.201 8.765 1.00 96.81 381 LYS A O 1
ATOM 3093 N N . THR A 1 382 ? 9.407 -13.077 6.767 1.00 97.88 382 THR A N 1
ATOM 3094 C CA . THR A 1 382 ? 10.716 -12.742 6.208 1.00 97.88 382 THR A CA 1
ATOM 3095 C C . THR A 1 382 ? 10.766 -11.249 5.895 1.00 97.88 382 THR A C 1
ATOM 3097 O O . THR A 1 382 ? 9.932 -10.733 5.147 1.00 97.88 382 THR A O 1
ATOM 3100 N N . VAL A 1 383 ? 11.743 -10.551 6.468 1.00 98.56 383 VAL A N 1
ATOM 3101 C CA . VAL A 1 383 ? 11.966 -9.126 6.218 1.00 98.56 383 VAL A CA 1
ATOM 3102 C C . VAL A 1 383 ? 12.763 -8.957 4.927 1.00 98.56 383 VAL A C 1
ATOM 3104 O O . VAL A 1 383 ? 13.825 -9.5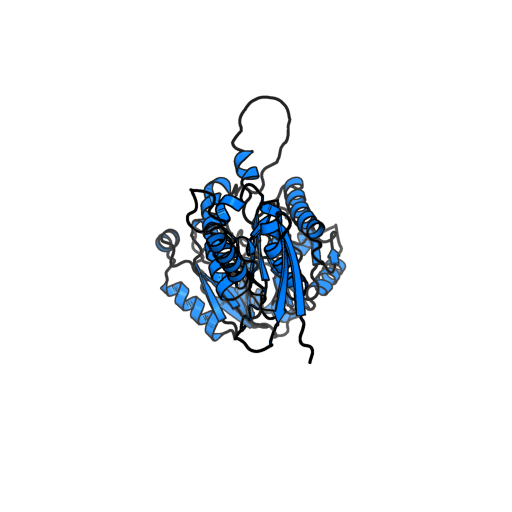46 4.757 1.00 98.56 383 VAL A O 1
ATOM 3107 N N . VAL A 1 384 ? 12.234 -8.152 4.008 1.00 98.56 384 VAL A N 1
ATOM 3108 C CA . VAL A 1 384 ? 12.820 -7.864 2.697 1.00 98.56 384 VAL A CA 1
ATOM 3109 C C . VAL A 1 384 ? 13.112 -6.362 2.628 1.00 98.56 384 VAL A C 1
ATOM 3111 O O . VAL A 1 384 ? 12.179 -5.563 2.519 1.00 98.56 384 VAL A O 1
ATOM 3114 N N . PRO A 1 385 ? 14.379 -5.930 2.722 1.00 98.19 385 PRO A N 1
ATOM 3115 C CA . PRO A 1 385 ? 14.714 -4.516 2.627 1.00 98.19 385 PRO A CA 1
ATOM 3116 C C . PRO A 1 385 ? 14.548 -4.009 1.190 1.00 98.19 385 PRO A C 1
ATOM 3118 O O . PRO A 1 385 ? 15.019 -4.634 0.241 1.00 98.19 385 PRO A O 1
ATOM 3121 N N . VAL A 1 386 ? 13.923 -2.844 1.026 1.00 98.25 386 VAL A N 1
ATOM 3122 C CA . VAL A 1 386 ? 13.719 -2.193 -0.276 1.00 98.25 386 VAL A CA 1
ATOM 3123 C C . VAL A 1 386 ? 14.319 -0.797 -0.240 1.00 98.25 386 VAL A C 1
ATOM 3125 O O . VAL A 1 386 ? 13.886 0.051 0.537 1.00 98.25 386 VAL A O 1
ATOM 3128 N N . ASN A 1 387 ? 15.327 -0.549 -1.075 1.00 97.00 387 ASN A N 1
ATOM 3129 C CA . ASN A 1 387 ? 15.991 0.751 -1.126 1.00 97.00 387 ASN A CA 1
ATOM 3130 C C . ASN A 1 387 ? 15.061 1.818 -1.713 1.00 97.00 387 ASN A C 1
ATOM 3132 O O . ASN A 1 387 ? 14.672 1.710 -2.874 1.00 97.00 387 ASN A O 1
ATOM 3136 N N . VAL A 1 388 ? 14.742 2.853 -0.935 1.00 96.25 388 VAL A N 1
ATOM 3137 C CA . VAL A 1 388 ? 13.879 3.963 -1.357 1.00 96.25 388 VAL A CA 1
ATOM 3138 C C . VAL A 1 388 ? 14.733 5.204 -1.644 1.00 96.25 388 VAL A C 1
ATOM 3140 O O . VAL A 1 388 ? 15.275 5.807 -0.711 1.00 96.25 388 VAL A O 1
ATOM 3143 N N . PRO A 1 389 ? 14.841 5.631 -2.918 1.00 94.50 389 PRO A N 1
ATOM 3144 C CA . PRO A 1 389 ? 15.570 6.840 -3.281 1.00 94.50 389 PRO A CA 1
ATOM 3145 C C . PRO A 1 389 ? 14.964 8.087 -2.641 1.00 94.50 389 PRO A C 1
ATOM 3147 O O . PRO A 1 389 ? 13.744 8.184 -2.469 1.00 94.50 389 PRO A O 1
ATOM 3150 N N . ARG A 1 390 ? 15.801 9.095 -2.371 1.00 92.12 390 ARG A N 1
ATOM 3151 C CA . ARG A 1 390 ? 15.339 10.364 -1.794 1.00 92.12 390 ARG A CA 1
ATOM 3152 C C . ARG A 1 390 ? 14.227 11.020 -2.614 1.00 92.12 390 ARG A C 1
ATOM 3154 O O . ARG A 1 390 ? 13.239 11.489 -2.063 1.00 92.12 390 ARG A O 1
ATOM 3161 N N . THR A 1 391 ? 14.370 11.008 -3.935 1.00 91.50 391 THR A N 1
ATOM 3162 C CA . THR A 1 391 ? 13.407 11.585 -4.885 1.00 91.50 391 THR A CA 1
ATOM 3163 C C . THR A 1 391 ? 12.018 10.947 -4.812 1.00 91.50 391 THR A C 1
ATOM 3165 O O . THR A 1 391 ? 11.038 11.598 -5.167 1.00 91.50 391 THR A O 1
ATOM 3168 N N . ILE A 1 392 ? 11.921 9.701 -4.335 1.00 93.25 392 ILE A N 1
ATOM 3169 C CA . ILE A 1 392 ? 10.655 8.994 -4.118 1.00 93.25 392 ILE A CA 1
ATOM 3170 C C . ILE A 1 392 ? 10.075 9.359 -2.748 1.00 93.25 392 ILE A C 1
ATOM 3172 O O . ILE A 1 392 ? 8.928 9.800 -2.663 1.00 93.25 392 ILE A O 1
ATOM 3176 N N . CYS A 1 393 ? 10.867 9.242 -1.677 1.00 92.31 393 CYS A N 1
ATOM 3177 C CA . CYS A 1 393 ? 10.351 9.480 -0.328 1.00 92.31 393 CYS A CA 1
ATOM 3178 C C . CYS A 1 393 ? 10.024 10.956 -0.055 1.00 92.31 393 CYS A C 1
ATOM 3180 O O . CYS A 1 393 ? 9.078 11.245 0.675 1.00 92.31 393 CYS A O 1
ATOM 3182 N N . GLU A 1 394 ? 10.723 11.914 -0.681 1.00 91.06 394 GLU A N 1
ATOM 3183 C CA . GLU A 1 394 ? 10.421 13.347 -0.522 1.00 91.06 394 GLU A CA 1
ATOM 3184 C C . GLU A 1 394 ? 9.033 13.711 -1.070 1.00 91.06 394 GLU A C 1
ATOM 3186 O O . GLU A 1 394 ? 8.438 14.694 -0.629 1.00 91.06 394 GLU A O 1
ATOM 3191 N N . ARG A 1 395 ? 8.496 12.894 -1.988 1.00 88.69 395 ARG A N 1
ATOM 3192 C CA . ARG A 1 395 ? 7.136 13.012 -2.536 1.00 88.69 395 ARG A CA 1
ATOM 3193 C C . ARG A 1 395 ? 6.072 12.308 -1.691 1.00 88.69 395 ARG A C 1
ATOM 3195 O O . ARG A 1 395 ? 4.893 12.351 -2.028 1.00 88.69 395 ARG A O 1
ATOM 3202 N N . GLY A 1 396 ? 6.467 11.660 -0.594 1.00 90.00 396 GLY A N 1
ATOM 3203 C CA . GLY A 1 396 ? 5.549 10.906 0.261 1.00 90.00 396 GLY A CA 1
ATOM 3204 C C . GLY A 1 396 ? 4.991 9.651 -0.415 1.00 90.00 396 GLY A C 1
ATOM 3205 O O . GLY A 1 396 ? 3.881 9.234 -0.101 1.00 90.00 396 GLY A O 1
ATOM 3206 N N . ILE A 1 397 ? 5.729 9.078 -1.369 1.00 91.69 397 ILE A N 1
ATOM 3207 C CA . ILE A 1 397 ? 5.390 7.798 -1.994 1.00 91.69 397 ILE A CA 1
ATOM 3208 C C . ILE A 1 397 ? 5.952 6.689 -1.099 1.00 91.69 397 ILE A C 1
ATOM 3210 O O . ILE A 1 397 ? 7.147 6.687 -0.802 1.00 91.69 397 ILE A O 1
ATOM 3214 N N . SER A 1 398 ? 5.117 5.750 -0.654 1.00 92.19 398 SER A N 1
ATOM 3215 C CA . SER A 1 398 ? 5.554 4.589 0.131 1.00 92.19 398 SER A CA 1
ATOM 3216 C C . SER A 1 398 ? 5.415 3.287 -0.645 1.00 92.19 398 SER A C 1
ATOM 3218 O O . SER A 1 398 ? 4.635 3.174 -1.588 1.00 92.19 398 SER A O 1
ATOM 3220 N N . LEU A 1 399 ? 6.144 2.255 -0.206 1.00 97.06 399 LEU A N 1
ATOM 3221 C CA . LEU A 1 399 ? 5.994 0.896 -0.743 1.00 97.06 399 LEU A CA 1
ATOM 3222 C C . LEU A 1 399 ? 4.541 0.425 -0.655 1.00 97.06 399 LEU A C 1
ATOM 3224 O O . LEU A 1 399 ? 4.040 -0.257 -1.545 1.00 97.06 399 LEU A O 1
ATOM 3228 N N . ARG A 1 400 ? 3.866 0.815 0.431 1.00 93.94 400 ARG A N 1
ATOM 3229 C CA . ARG A 1 400 ? 2.480 0.463 0.700 1.00 93.94 400 ARG A CA 1
ATOM 3230 C C . ARG A 1 400 ? 1.501 1.247 -0.166 1.00 93.94 400 ARG A C 1
ATOM 3232 O O . ARG A 1 400 ? 0.576 0.634 -0.685 1.00 93.94 400 ARG A O 1
ATOM 3239 N N . SER A 1 401 ? 1.693 2.556 -0.360 1.00 94.81 401 SER A N 1
ATOM 3240 C CA . SER A 1 401 ? 0.787 3.355 -1.200 1.00 94.81 401 SER A CA 1
ATOM 3241 C C . SER A 1 401 ? 0.772 2.870 -2.654 1.00 94.81 401 SER A C 1
ATOM 3243 O O . SER A 1 401 ? -0.284 2.839 -3.288 1.00 94.81 401 SER A O 1
ATOM 3245 N N . LEU A 1 402 ? 1.924 2.410 -3.153 1.00 97.00 402 LEU A N 1
ATOM 3246 C CA . LEU A 1 402 ? 2.094 1.877 -4.507 1.00 97.00 402 LEU A CA 1
ATOM 3247 C C . LEU A 1 402 ? 1.479 0.491 -4.735 1.00 97.00 402 LEU A C 1
ATOM 3249 O O . LEU A 1 402 ? 1.406 0.054 -5.882 1.00 97.00 402 LEU A O 1
ATOM 3253 N N . ALA A 1 403 ? 1.078 -0.219 -3.679 1.00 97.62 403 ALA A N 1
ATOM 3254 C CA . ALA A 1 403 ? 0.782 -1.644 -3.749 1.00 97.62 403 ALA A CA 1
ATOM 3255 C C . ALA A 1 403 ? -0.672 -1.967 -3.394 1.00 97.62 403 ALA A C 1
ATOM 3257 O O . ALA A 1 403 ? -1.117 -1.803 -2.256 1.00 97.62 403 ALA A O 1
ATOM 3258 N N . TRP A 1 404 ? -1.397 -2.531 -4.359 1.00 97.88 404 TRP A N 1
ATOM 3259 C CA . TRP A 1 404 ? -2.687 -3.171 -4.128 1.00 97.88 404 TRP A CA 1
ATOM 3260 C C . TRP A 1 404 ? -2.501 -4.681 -3.965 1.00 97.88 404 TRP A C 1
ATOM 3262 O O . TRP A 1 404 ? -2.094 -5.376 -4.896 1.00 97.88 404 TRP A O 1
ATOM 3272 N N . THR A 1 405 ? -2.772 -5.192 -2.765 1.00 95.69 405 THR A N 1
ATOM 3273 C CA . THR A 1 405 ? -2.578 -6.604 -2.421 1.00 95.69 405 THR A CA 1
ATOM 3274 C C . THR A 1 405 ? -3.838 -7.427 -2.684 1.00 95.69 405 THR A C 1
ATOM 3276 O O . THR A 1 405 ? -4.940 -7.085 -2.257 1.00 95.69 405 THR A O 1
ATOM 3279 N N . LEU A 1 406 ? -3.668 -8.548 -3.382 1.00 95.12 406 LEU A N 1
ATOM 3280 C CA . LEU A 1 406 ? -4.727 -9.482 -3.751 1.00 95.12 406 LEU A CA 1
ATOM 3281 C C . LEU A 1 406 ? -4.370 -10.906 -3.328 1.00 95.12 406 LEU A C 1
ATOM 3283 O O . LEU A 1 406 ? -3.204 -11.306 -3.334 1.00 95.12 406 LEU A O 1
ATOM 3287 N N . ARG A 1 407 ? -5.398 -11.694 -2.996 1.00 91.31 407 ARG A N 1
ATOM 3288 C CA . ARG A 1 407 ? -5.269 -13.097 -2.580 1.00 91.31 407 ARG A CA 1
ATOM 3289 C C . ARG A 1 407 ? -6.318 -13.987 -3.251 1.00 91.31 407 ARG A C 1
ATOM 3291 O O . ARG A 1 407 ? -7.360 -13.508 -3.706 1.00 91.31 407 ARG A O 1
ATOM 3298 N N . GLY A 1 408 ? -6.045 -15.292 -3.263 1.00 90.31 408 GLY A N 1
ATOM 3299 C CA . GLY A 1 408 ? -6.956 -16.333 -3.745 1.00 90.31 408 GLY A CA 1
ATOM 3300 C C . GLY A 1 408 ? -7.393 -16.136 -5.198 1.00 90.31 408 GLY A C 1
ATOM 3301 O O . GLY A 1 408 ? -6.666 -15.570 -6.010 1.00 90.31 408 GLY A O 1
ATOM 3302 N N . ASN A 1 409 ? -8.626 -16.541 -5.510 1.00 91.19 409 ASN A N 1
ATOM 3303 C CA . ASN A 1 409 ? -9.144 -16.563 -6.883 1.00 91.19 409 ASN A CA 1
ATOM 3304 C C . ASN A 1 409 ? -9.052 -15.213 -7.618 1.00 91.19 409 ASN A C 1
ATOM 3306 O O . ASN A 1 409 ? -8.950 -15.190 -8.842 1.00 91.19 409 ASN A O 1
ATOM 3310 N N . VAL A 1 410 ? -9.120 -14.087 -6.897 1.00 93.94 410 VAL A N 1
ATOM 3311 C CA . VAL A 1 410 ? -8.990 -12.756 -7.509 1.00 93.94 410 VAL A CA 1
ATOM 3312 C C . VAL A 1 410 ? -7.554 -12.515 -7.975 1.00 93.94 410 VAL A C 1
ATOM 3314 O O . VAL A 1 410 ? -7.356 -12.054 -9.097 1.00 93.94 410 VAL A O 1
ATOM 3317 N N . ALA A 1 411 ? -6.561 -12.869 -7.152 1.00 94.25 411 ALA A N 1
ATOM 3318 C CA . ALA A 1 411 ? -5.151 -12.799 -7.530 1.00 94.25 411 ALA A CA 1
ATOM 3319 C C . ALA A 1 411 ? -4.856 -13.695 -8.739 1.00 94.25 411 ALA A C 1
ATOM 3321 O O . ALA A 1 411 ? -4.250 -13.247 -9.712 1.00 94.25 411 ALA A O 1
ATOM 3322 N N . ASP A 1 412 ? -5.358 -14.929 -8.718 1.00 92.38 412 ASP A N 1
ATOM 3323 C CA . ASP A 1 412 ? -5.153 -15.884 -9.808 1.00 92.38 412 ASP A CA 1
ATOM 3324 C C . ASP A 1 412 ? -5.721 -15.372 -11.124 1.00 92.38 412 ASP A C 1
ATOM 3326 O O . ASP A 1 412 ? -5.060 -15.438 -12.160 1.00 92.38 412 ASP A O 1
ATOM 3330 N N . HIS A 1 413 ? -6.922 -14.796 -11.080 1.00 94.25 413 HIS A N 1
ATOM 3331 C CA . HIS A 1 413 ? -7.555 -14.207 -12.251 1.00 94.25 413 HIS A CA 1
ATOM 3332 C C . HIS A 1 413 ? -6.732 -13.050 -12.834 1.00 94.25 413 HIS A C 1
ATOM 3334 O O . HIS A 1 413 ? -6.507 -13.010 -14.043 1.00 94.25 413 HIS A O 1
ATOM 3340 N N . VAL A 1 414 ? -6.201 -12.154 -11.995 1.00 94.94 414 VAL A N 1
ATOM 3341 C CA . VAL A 1 414 ? -5.330 -11.054 -12.452 1.00 94.94 414 VAL A CA 1
ATOM 3342 C C . VAL A 1 414 ? -4.015 -11.579 -13.047 1.00 94.94 414 VAL A C 1
ATOM 3344 O O . VAL A 1 414 ? -3.575 -11.085 -14.085 1.00 94.94 414 VAL A O 1
ATOM 3347 N N . ILE A 1 415 ? -3.409 -12.618 -12.463 1.00 93.38 415 ILE A N 1
ATOM 3348 C CA . ILE A 1 415 ? -2.208 -13.261 -13.028 1.00 93.38 415 ILE A CA 1
ATOM 3349 C C . ILE A 1 415 ? -2.509 -13.843 -14.417 1.00 93.38 415 ILE A C 1
ATOM 3351 O O . ILE A 1 415 ? -1.714 -13.682 -15.344 1.00 93.38 415 ILE A O 1
ATOM 3355 N N . GLN A 1 416 ? -3.667 -14.487 -14.600 1.00 91.62 416 GLN A N 1
ATOM 3356 C CA . GLN A 1 416 ? -4.062 -15.006 -15.914 1.00 91.62 416 GLN A CA 1
ATOM 3357 C C . GLN A 1 416 ? -4.303 -13.889 -16.935 1.00 91.62 416 GLN A C 1
ATOM 3359 O O . GLN A 1 416 ? -3.938 -14.037 -18.102 1.00 91.62 416 GLN A O 1
ATOM 3364 N N . VAL A 1 417 ? -4.859 -12.752 -16.507 1.00 92.62 417 VAL A N 1
ATOM 3365 C CA . VAL A 1 417 ? -4.988 -11.560 -17.358 1.00 92.62 417 VAL A CA 1
ATOM 3366 C C . VAL A 1 417 ? -3.618 -11.089 -17.855 1.00 92.62 417 VAL A C 1
ATOM 3368 O O . VAL A 1 417 ? -3.456 -10.858 -19.057 1.00 92.62 417 VAL A O 1
ATOM 3371 N N . ALA A 1 418 ? -2.622 -10.991 -16.970 1.00 91.88 418 ALA A N 1
ATOM 3372 C CA . ALA A 1 418 ? -1.264 -10.591 -17.340 1.00 91.88 418 ALA A CA 1
ATOM 3373 C C . ALA A 1 418 ? -0.633 -11.568 -18.337 1.00 91.88 418 ALA A C 1
ATOM 3375 O O . ALA A 1 418 ? -0.147 -11.155 -19.384 1.00 91.88 418 ALA A O 1
ATOM 3376 N N . ARG A 1 419 ? -0.760 -12.879 -18.110 1.00 88.69 419 ARG A N 1
ATOM 3377 C CA . ARG A 1 419 ? -0.272 -13.902 -19.055 1.00 88.69 419 ARG A CA 1
ATOM 3378 C C . ARG A 1 419 ? -0.963 -13.857 -20.420 1.00 88.69 419 ARG A C 1
ATOM 3380 O O . ARG A 1 419 ? -0.358 -14.223 -21.424 1.00 88.69 419 ARG A O 1
ATOM 3387 N N . GLY A 1 420 ? -2.219 -13.411 -20.469 1.00 83.06 420 GLY A N 1
ATOM 3388 C CA . GLY A 1 420 ? -2.972 -13.210 -21.709 1.00 83.06 420 GLY A CA 1
ATOM 3389 C C . GLY A 1 420 ? -2.704 -11.873 -22.410 1.00 83.06 420 GLY A C 1
ATOM 3390 O O . GLY A 1 420 ? -3.048 -11.723 -23.583 1.00 83.06 420 GLY A O 1
ATOM 3391 N N . THR A 1 421 ? -2.090 -10.902 -21.731 1.00 75.88 421 THR A N 1
ATOM 3392 C CA . THR A 1 421 ? -1.809 -9.567 -22.285 1.00 75.88 421 THR A CA 1
ATOM 3393 C C . THR A 1 421 ? -0.833 -9.584 -23.469 1.00 75.88 421 THR A C 1
ATOM 3395 O O . THR A 1 421 ? -1.150 -8.926 -24.463 1.00 75.88 421 THR A O 1
ATOM 3398 N N . PRO A 1 422 ? 0.272 -10.363 -23.472 1.00 62.56 422 PRO A N 1
ATOM 3399 C CA . PRO A 1 422 ? 1.172 -10.440 -24.622 1.00 62.56 422 PRO A CA 1
ATOM 3400 C C . PRO A 1 422 ? 0.440 -10.759 -25.931 1.00 62.56 422 PRO A C 1
ATOM 3402 O O . PRO A 1 422 ? 0.685 -10.118 -26.946 1.00 62.56 422 PRO A O 1
ATOM 3405 N N . ALA A 1 423 ? -0.528 -11.682 -25.904 1.00 53.66 423 ALA A N 1
ATOM 3406 C CA . ALA A 1 423 ? -1.310 -12.043 -27.087 1.00 53.66 423 ALA A CA 1
ATOM 3407 C C . ALA A 1 423 ? -2.177 -10.886 -27.621 1.00 53.66 423 ALA A C 1
ATOM 3409 O O . ALA A 1 423 ? -2.439 -10.833 -28.817 1.00 53.66 423 ALA A O 1
ATOM 3410 N N . LYS A 1 424 ? -2.606 -9.957 -26.756 1.00 57.31 424 LYS A N 1
ATOM 3411 C CA . LYS A 1 424 ? -3.407 -8.780 -27.132 1.00 57.31 424 LYS A CA 1
ATOM 3412 C C . LYS A 1 424 ? -2.571 -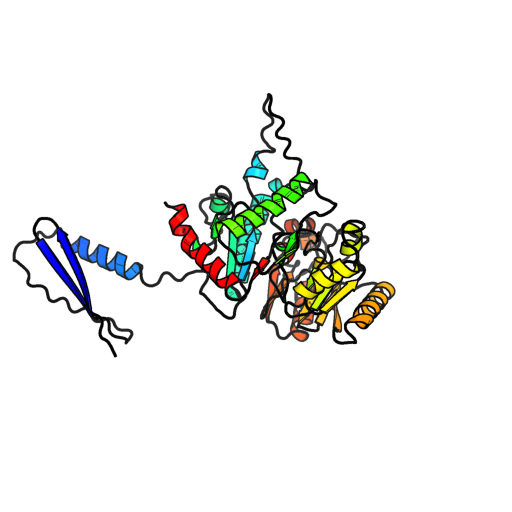7.576 -27.560 1.00 57.31 424 LYS A C 1
ATOM 3414 O O . LYS A 1 424 ? -3.090 -6.713 -28.247 1.00 57.31 424 LYS A O 1
ATOM 3419 N N . MET A 1 425 ? -1.311 -7.482 -27.133 1.00 57.00 425 MET A N 1
ATOM 3420 C CA . MET A 1 425 ? -0.437 -6.358 -27.503 1.00 57.00 425 MET A CA 1
ATOM 3421 C C . MET A 1 425 ? 0.110 -6.466 -28.932 1.00 57.00 425 MET A C 1
ATOM 3423 O O . MET A 1 425 ? 0.501 -5.451 -29.506 1.00 57.00 425 MET A O 1
ATOM 3427 N N . PHE A 1 426 ? 0.161 -7.682 -29.483 1.00 53.53 426 PHE A N 1
ATOM 3428 C CA . PHE A 1 426 ? 0.662 -7.966 -30.833 1.00 53.53 426 PHE A CA 1
ATOM 3429 C C . PHE A 1 426 ? -0.437 -8.354 -31.840 1.00 53.53 426 PHE A C 1
ATOM 3431 O O . PHE A 1 426 ? -0.110 -8.641 -32.991 1.00 53.53 426 PHE A O 1
ATOM 3438 N N . ALA A 1 427 ? -1.701 -8.390 -31.409 1.00 42.06 427 ALA A N 1
ATOM 3439 C CA . ALA A 1 427 ? -2.881 -8.542 -32.263 1.00 42.06 427 ALA A CA 1
ATOM 3440 C C . ALA A 1 427 ? -3.482 -7.164 -32.553 1.00 42.06 427 ALA A C 1
ATOM 3442 O O . ALA A 1 427 ? -3.969 -6.974 -33.689 1.00 42.06 427 ALA A O 1
#

Secondary structure (DSSP, 8-state):
---PEEEEEEEETTEEEEEEEEP-SSS-----------S---TTSHHHHHHHHHHHHTTS----SS---TTSPEEEEEPPPHHHHHTTT----S---------SS--GGGGHHHHHHHHHHHHHHHHHHSEEEEEE-TTTHHHHHT-STT------GGGEEE-----S-GGGTS-B-SSS-EEEE---TTS-HHHHHHHHHHHHHHHHHTT---SEEEEEEE--GGGEEE-SSSEEEEETHHHHHTTTTS-HHHHHHHHHHHHSEEEEE--TTTTSS--HHHH-EEEETTEEEEE---HHHHHHHHHHHHHHHTT--EEEEEP----TT--TTTT-TT--EE-SSEEEEEE-TT-HHHHTTT--HHHHHHHHHHHHTT-SSEEEEEE--HHHHTTT--TTTT-EEE-HHHHHHHHHHHHHHHHHH--

Organism: Wuchereria bancrofti (NCBI:txid6293)

Foldseek 3Di:
DDFDWDWDWDDDPHDTDIDIATDDPDPDRDDDDDDDDDPDDDPVVVVVVVVVVVVVVVVPDPPFLPDCPQPFWEWEWEAAACVLLVVVVPPDDDDDPPCPPDDPVPPCNVVRLVRLQQVLVLCVLCSVPHHAAYEYAPVCQCLAQVVDPVHNGHDDQLRYFHFDQHDRLCQFQAQAFLQFREGEQADDPNTDRVSSVVNNVRNVCVCVVLVQDGRYYHHLQHGTCLQWEAQSHAEIEGEPVSCVVCPPSDDPVVVVVVNCNRHVFYFYDHQLVVVDPHGSLLAWYDLHNAEIEGADHPPVSVVVVVVRCCVRCVNSHDYDHQHFPPDPVDAASPRSQRNWDDDPAEIATEAAAVEPVSVVVPGHPVSVVVRQVSSVVVHNHHYRYRYDYPVCRSNNHGPNSRIDIDHHPSSVSVSVSSVCRVVVSVD